Protein 3TJR (pdb70)

Solvent-accessible surface area: 19297 Å² total; per-residue (Å²): 66,83,18,95,16,5,104,44,70,0,0,0,0,2,13,0,10,38,21,24,1,50,7,0,0,13,16,0,4,128,72,28,5,73,0,0,0,1,20,62,36,106,106,29,7,132,139,7,9,103,36,2,128,73,102,68,43,69,1,42,38,16,50,2,23,10,70,72,37,107,30,0,63,128,0,2,71,53,0,21,162,54,13,70,11,0,32,0,0,0,8,16,28,28,2,25,20,71,18,67,4,29,128,25,85,58,67,14,1,108,55,0,0,39,14,3,0,20,3,7,0,7,2,3,29,8,0,2,67,76,1,57,144,55,60,88,2,2,0,1,0,0,15,2,9,18,4,0,1,6,5,36,66,22,53,1,3,23,5,0,0,7,2,0,0,0,2,0,0,1,4,0,19,113,36,5,115,117,73,10,2,2,4,0,0,0,2,10,67,138,19,99,57,38,63,112,73,35,4,78,155,62,98,143,5,53,16,73,26,0,1,105,2,0,0,49,0,1,64,54,43,25,39,4,0,1,0,24,51,75,2,57,113,45,2,102,32,1,38,90,55,0,30,123,4,16,79,72,3,62,94,82,52,37,121,84,71,84,16,94,15,4,104,45,70,1,0,0,0,1,18,0,15,72,55,57,0,50,12,2,0,15,10,0,4,112,67,29,5,77,1,0,0,0,24,90,60,42,85,40,5,110,131,13,6,85,37,2,113,71,101,68,49,78,0,66,36,15,65,2,20,9,74,73,41,108,43,0,67,94,0,2,77,51,0,24,162,54,18,73,14,0,34,0,1,0,3,15,20,46,132,25,55,42,7,26,4,47,96,40,89,71,110,54,1,137,117,6,0,19,19,4,0,23,2,10,0,6,2,3,32,9,1,1,62,88,1,53,141,48,59,92,3,3,1,3,0,0,10,1,1,7,2,0,1,6,7,22,29,2,2,1,5,11,5,0,0,6,2,0,0,0,2,0,0,2,3,0,16,113,31,6,111,114,74,7,2,2,5,0,0,0,3,25,24,6,64,74,103,154,130,85,94,78,58,128,93,122,146,122,50,50,84,10,49,76,34,134,95,17,61,52,63,41,16,2,100,3,0,0,45,0,1,61,53,45,23,33,3,0,1,0,14,61,74,3,75,102,44,1,90,28,1,9,96,89,0,26,38,5,14,77,87,2,60,94,82,51,31,118,84

Structure (mmCIF, N/CA/C/O backbone):
data_3TJR
#
_entry.id   3TJR
#
_cell.length_a   74.110
_cell.length_b   130.370
_cell.length_c   55.420
_cell.angle_alpha   90.000
_cell.angle_beta   90.000
_cell.angle_gamma   90.000
#
_symmetry.space_group_name_H-M   'P 21 21 2'
#
loop_
_entity.id
_entity.type
_entity.pdbx_description
1 polymer 'short chain dehydrogenase'
2 non-polymer 'UNKNOWN LIGAND'
3 water water
#
loop_
_atom_site.group_PDB
_atom_site.id
_atom_site.type_symbol
_atom_site.label_atom_id
_atom_site.label_alt_id
_atom_site.label_comp_id
_atom_site.label_asym_id
_atom_site.label_entity_id
_atom_site.label_seq_id
_atom_site.pdbx_PDB_ins_code
_atom_site.Cartn_x
_atom_site.Cartn_y
_atom_site.Cartn_z
_atom_site.occupancy
_atom_site.B_iso_or_equiv
_atom_site.auth_seq_id
_atom_site.auth_comp_id
_atom_site.auth_asym_id
_atom_site.auth_atom_id
_atom_site.pdbx_PDB_model_num
ATOM 1 N N . GLY A 1 24 ? 20.984 51.402 14.268 1.00 35.40 3 GLY A N 1
ATOM 2 C CA . GLY A 1 24 ? 20.235 51.663 15.532 1.00 31.12 3 GLY A CA 1
ATOM 3 C C . GLY A 1 24 ? 19.003 50.796 15.740 1.00 28.66 3 GLY A C 1
ATOM 4 O O . GLY A 1 24 ? 18.146 50.676 14.855 1.00 31.23 3 GLY A O 1
ATOM 5 N N . PHE A 1 25 ? 18.903 50.208 16.932 1.00 41.24 4 PHE A N 1
ATOM 6 C CA . PHE A 1 25 ? 17.707 49.454 17.342 1.00 38.00 4 PHE A CA 1
ATOM 7 C C . PHE A 1 25 ? 16.478 50.361 17.386 1.00 36.98 4 PHE A C 1
ATOM 8 O O . PHE A 1 25 ? 16.592 51.561 17.668 1.00 38.00 4 PHE A O 1
ATOM 16 N N . LEU A 1 26 ? 15.308 49.792 17.100 1.00 34.35 5 LEU A N 1
ATOM 17 C CA . LEU A 1 26 ? 14.095 50.595 16.986 1.00 31.77 5 LEU A CA 1
ATOM 18 C C . LEU A 1 26 ? 13.773 51.348 18.279 1.00 31.98 5 LEU A C 1
ATOM 19 O O . LEU A 1 26 ? 13.676 50.757 19.357 1.00 32.94 5 LEU A O 1
ATOM 24 N N . SER A 1 27 ? 13.607 52.661 18.148 1.00 30.97 6 SER A N 1
ATOM 25 C CA . SER A 1 27 ? 13.439 53.558 19.279 1.00 31.78 6 SER A CA 1
ATOM 26 C C . SER A 1 27 ? 11.971 53.901 19.582 1.00 30.54 6 SER A C 1
ATOM 27 O O . SER A 1 27 ? 11.651 54.433 20.652 1.00 33.62 6 SER A O 1
ATOM 30 N N . GLY A 1 28 ? 11.088 53.591 18.635 1.00 25.55 7 GLY A N 1
ATOM 31 C CA . GLY A 1 28 ? 9.670 53.987 18.709 1.00 22.83 7 GLY A CA 1
ATOM 32 C C . GLY A 1 28 ? 9.103 53.734 17.335 1.00 18.99 7 GLY A C 1
ATOM 33 O O . GLY A 1 28 ? 9.859 53.568 16.391 1.00 18.97 7 GLY A O 1
ATOM 34 N N . PHE A 1 29 ? 7.783 53.651 17.209 1.00 16.90 8 PHE A N 1
ATOM 35 C CA . PHE A 1 29 ? 7.208 53.366 15.882 1.00 14.44 8 PHE A CA 1
ATOM 36 C C . PHE A 1 29 ? 6.801 54.599 15.098 1.00 14.22 8 PHE A C 1
ATOM 37 O O . PHE A 1 29 ? 6.465 54.484 13.914 1.00 13.34 8 PHE A O 1
ATOM 45 N N . ASP A 1 30 ? 6.818 55.763 15.743 1.00 15.70 9 ASP A N 1
ATOM 46 C CA . ASP A 1 30 ? 6.244 56.943 15.123 1.00 16.56 9 ASP A CA 1
ATOM 47 C C . ASP A 1 30 ? 7.063 57.339 13.910 1.00 16.33 9 ASP A C 1
ATOM 48 O O . ASP A 1 30 ? 8.247 57.632 14.039 1.00 17.59 9 ASP A O 1
ATOM 53 N N . GLY A 1 31 ? 6.412 57.360 12.747 1.00 15.08 10 GLY A N 1
ATOM 54 C CA . GLY A 1 31 ? 7.065 57.707 11.486 1.00 16.08 10 GLY A CA 1
ATOM 55 C C . GLY A 1 31 ? 7.906 56.617 10.857 1.00 16.00 10 GLY A C 1
ATOM 56 O O . GLY A 1 31 ? 8.504 56.842 9.800 1.00 17.87 10 GLY A O 1
ATOM 57 N N . ARG A 1 32 ? 7.985 55.459 11.509 1.00 14.42 11 ARG A N 1
ATOM 58 C CA . ARG A 1 32 ? 8.735 54.318 10.977 1.00 14.56 11 ARG A CA 1
ATOM 59 C C . ARG A 1 32 ? 7.936 53.549 9.929 1.00 13.64 11 ARG A C 1
ATOM 60 O O . ARG A 1 32 ? 6.723 53.706 9.854 1.00 13.23 11 ARG A O 1
ATOM 68 N N . ALA A 1 33 ? 8.636 52.739 9.143 1.00 10.48 12 ALA A N 1
ATOM 69 C CA . ALA A 1 33 ? 8.032 51.958 8.052 1.00 9.56 12 ALA A CA 1
ATOM 70 C C . ALA A 1 33 ? 8.037 50.474 8.456 1.00 8.93 12 ALA A C 1
ATOM 71 O O . ALA A 1 33 ? 9.081 49.941 8.783 1.00 8.95 12 ALA A O 1
ATOM 73 N N . ALA A 1 34 ? 6.876 49.824 8.391 1.00 8.15 13 ALA A N 1
ATOM 74 C CA . ALA A 1 34 ? 6.774 48.394 8.756 1.00 7.71 13 ALA A CA 1
ATOM 75 C C . ALA A 1 34 ? 6.117 47.598 7.640 1.00 7.37 13 ALA A C 1
ATOM 76 O O . ALA A 1 34 ? 5.181 48.082 6.989 1.00 7.41 13 ALA A O 1
ATOM 78 N N . VAL A 1 35 ? 6.584 46.372 7.456 1.00 7.05 14 VAL A N 1
ATOM 79 C CA . VAL A 1 35 ? 5.997 45.416 6.509 1.00 6.81 14 VAL A CA 1
ATOM 80 C C . VAL A 1 35 ? 5.569 44.202 7.299 1.00 6.61 14 VAL A C 1
ATOM 81 O O . VAL A 1 35 ? 6.345 43.704 8.124 1.00 6.62 14 VAL A O 1
ATOM 85 N N . VAL A 1 36 ? 4.338 43.735 7.073 1.00 6.39 15 VAL A N 1
ATOM 86 C CA . VAL A 1 36 ? 3.800 42.559 7.784 1.00 6.34 15 VAL A CA 1
ATOM 87 C C . VAL A 1 36 ? 3.296 41.541 6.751 1.00 6.28 15 VAL A C 1
ATOM 88 O O . VAL A 1 36 ? 2.408 41.854 5.966 1.00 6.26 15 VAL A O 1
ATOM 92 N N . THR A 1 37 ? 3.837 40.328 6.766 1.00 6.24 16 THR A N 1
ATOM 93 C CA . THR A 1 37 ? 3.297 39.249 5.895 1.00 6.36 16 THR A CA 1
ATOM 94 C C . THR A 1 37 ? 2.186 38.524 6.634 1.00 6.49 16 THR A C 1
ATOM 95 O O . THR A 1 37 ? 2.138 38.512 7.875 1.00 6.48 16 THR A O 1
ATOM 99 N N . GLY A 1 38 ? 1.260 37.951 5.872 1.00 6.61 17 GLY A N 1
ATOM 100 C CA . GLY A 1 38 ? 0.036 37.420 6.505 1.00 6.94 17 GLY A CA 1
ATOM 101 C C . GLY A 1 38 ? -0.755 38.485 7.216 1.00 6.95 17 GLY A C 1
ATOM 102 O O . GLY A 1 38 ? -1.355 38.223 8.276 1.00 7.08 17 GLY A O 1
ATOM 103 N N . GLY A 1 39 ? -0.702 39.697 6.664 1.00 6.88 18 GLY A N 1
ATOM 104 C CA . GLY A 1 39 ? -1.305 40.854 7.344 1.00 7.03 18 GLY A CA 1
ATOM 105 C C . GLY A 1 39 ? -2.808 41.017 7.187 1.00 7.26 18 GLY A C 1
ATOM 106 O O . GLY A 1 39 ? -3.367 41.972 7.749 1.00 7.40 18 GLY A O 1
ATOM 107 N N . ALA A 1 40 ? -3.466 40.166 6.405 1.00 7.41 19 ALA A N 1
ATOM 108 C CA . ALA A 1 40 ? -4.907 40.367 6.151 1.00 7.63 19 ALA A CA 1
ATOM 109 C C . ALA A 1 40 ? -5.812 39.883 7.275 1.00 8.04 19 ALA A C 1
ATOM 110 O O . ALA A 1 40 ? -7.027 40.122 7.250 1.00 8.56 19 ALA A O 1
ATOM 112 N N . SER A 1 41 ? -5.259 39.158 8.246 1.00 8.15 20 SER A N 1
ATOM 113 C CA . SER A 1 41 ? -6.101 38.479 9.248 1.00 8.58 20 SER A CA 1
ATOM 114 C C . SER A 1 41 ? -5.323 38.298 10.522 1.00 8.28 20 SER A C 1
ATOM 115 O O . SER A 1 41 ? -4.086 38.391 10.506 1.00 8.09 20 SER A O 1
ATOM 118 N N . GLY A 1 42 ? -6.025 37.989 11.619 1.00 8.24 21 GLY A N 1
ATOM 119 C CA . GLY A 1 42 ? -5.383 37.409 12.811 1.00 8.16 21 GLY A CA 1
ATOM 120 C C . GLY A 1 42 ? -4.296 38.242 13.452 1.00 7.86 21 GLY A C 1
ATOM 121 O O . GLY A 1 42 ? -4.390 39.461 13.560 1.00 7.77 21 GLY A O 1
ATOM 122 N N . ILE A 1 43 ? -3.231 37.565 13.868 1.00 7.65 22 ILE A N 1
ATOM 123 C CA . ILE A 1 43 ? -2.150 38.249 14.574 1.00 7.48 22 ILE A CA 1
ATOM 124 C C . ILE A 1 43 ? -1.449 39.264 13.671 1.00 7.13 22 ILE A C 1
ATOM 125 O O . ILE A 1 43 ? -1.064 40.337 14.112 1.00 6.95 22 ILE A O 1
ATOM 130 N N . GLY A 1 44 ? -1.323 38.943 12.386 1.00 6.93 23 GLY A N 1
ATOM 131 C CA . GLY A 1 44 ? -0.674 39.857 11.460 1.00 6.73 23 GLY A CA 1
ATOM 132 C C . GLY A 1 44 ? -1.446 41.154 11.310 1.00 6.78 23 GLY A C 1
ATOM 133 O O . GLY A 1 44 ? -0.870 42.232 11.411 1.00 6.72 23 GLY A O 1
ATOM 134 N N . LEU A 1 45 ? -2.758 41.043 11.105 1.00 6.98 24 LEU A N 1
ATOM 135 C CA . LEU A 1 45 ? -3.554 42.258 10.991 1.00 7.18 24 LEU A CA 1
ATOM 136 C C . LEU A 1 45 ? -3.553 43.026 12.318 1.00 7.27 24 LEU A C 1
ATOM 137 O O . LEU A 1 45 ? -3.379 44.254 12.315 1.00 7.22 24 LEU A O 1
ATOM 142 N N . ALA A 1 46 ? -3.704 42.315 13.443 1.00 7.47 25 ALA A N 1
ATOM 143 C CA . ALA A 1 46 ? -3.718 43.003 14.724 1.00 7.71 25 ALA A CA 1
ATOM 144 C C . ALA A 1 46 ? -2.407 43.751 14.962 1.00 7.50 25 ALA A C 1
ATOM 145 O O . ALA A 1 46 ? -2.414 44.858 15.491 1.00 7.54 25 ALA A O 1
ATOM 147 N N . THR A 1 47 ? -1.287 43.120 14.602 1.00 7.25 26 THR A N 1
ATOM 148 C CA . THR A 1 47 ? 0.015 43.724 14.869 1.00 7.18 26 THR A CA 1
ATOM 149 C C . THR A 1 47 ? 0.280 44.911 13.949 1.00 7.10 26 THR A C 1
ATOM 150 O O . THR A 1 47 ? 0.802 45.944 14.398 1.00 7.09 26 THR A O 1
ATOM 154 N N . ALA A 1 48 ? -0.104 44.769 12.676 1.00 7.07 27 ALA A N 1
ATOM 155 C CA . ALA A 1 48 ? -0.036 45.898 11.751 1.00 7.20 27 ALA A CA 1
ATOM 156 C C . ALA A 1 48 ? -0.831 47.075 12.289 1.00 7.48 27 ALA A C 1
ATOM 157 O O . ALA A 1 48 ? -0.357 48.229 12.260 1.00 7.49 27 ALA A O 1
ATOM 159 N N . THR A 1 49 ? -2.035 46.789 12.777 1.00 7.78 28 THR A N 1
ATOM 160 C CA . THR A 1 49 ? -2.895 47.827 13.344 1.00 8.31 28 THR A CA 1
ATOM 161 C C . THR A 1 49 ? -2.256 48.506 14.566 1.00 8.59 28 THR A C 1
ATOM 162 O O . THR A 1 49 ? -2.270 49.720 14.663 1.00 8.66 28 THR A O 1
ATOM 166 N N . GLU A 1 50 ? -1.643 47.713 15.437 1.00 8.85 29 GLU A N 1
ATOM 167 C CA . GLU A 1 50 ? -0.939 48.253 16.584 1.00 9.41 29 GLU A CA 1
ATOM 168 C C . GLU A 1 50 ? 0.254 49.122 16.204 1.00 9.29 29 GLU A C 1
ATOM 169 O O . GLU A 1 50 ? 0.445 50.195 16.795 1.00 9.34 29 GLU A O 1
ATOM 175 N N . PHE A 1 51 ? 1.041 48.685 15.222 1.00 8.88 30 PHE A N 1
ATOM 176 C CA . PHE A 1 51 ? 2.143 49.495 14.727 1.00 8.97 30 PHE A CA 1
ATOM 177 C C . PHE A 1 51 ? 1.615 50.841 14.217 1.00 9.38 30 PHE A C 1
ATOM 178 O O . PHE A 1 51 ? 2.190 51.895 14.517 1.00 9.58 30 PHE A O 1
ATOM 186 N N . ALA A 1 52 ? 0.526 50.780 13.450 1.00 9.62 31 ALA A N 1
ATOM 187 C CA . ALA A 1 52 ? -0.062 51.993 12.879 1.00 10.41 31 ALA A CA 1
ATOM 188 C C . ALA A 1 52 ? -0.614 52.921 13.963 1.00 11.20 31 ALA A C 1
ATOM 189 O O . ALA A 1 52 ? -0.474 54.158 13.863 1.00 11.96 31 ALA A O 1
ATOM 191 N N . ARG A 1 53 ? -1.233 52.348 15.004 1.00 11.94 32 ARG A N 1
ATOM 192 C CA . ARG A 1 53 ? -1.744 53.185 16.119 1.00 12.90 32 ARG A CA 1
ATOM 193 C C . ARG A 1 53 ? -0.626 53.962 16.777 1.00 12.77 32 ARG A C 1
ATOM 194 O O . ARG A 1 53 ? -0.842 55.064 17.292 1.00 13.73 32 ARG A O 1
ATOM 202 N N . ARG A 1 54 ? 0.566 53.375 16.754 1.00 12.03 33 ARG A N 1
ATOM 203 C CA . ARG A 1 54 ? 1.763 53.948 17.342 1.00 11.89 33 ARG A CA 1
ATOM 204 C C . ARG A 1 54 ? 2.519 54.858 16.370 1.00 11.58 33 ARG A C 1
ATOM 205 O O . ARG A 1 54 ? 3.617 55.354 16.704 1.00 12.31 33 ARG A O 1
ATOM 213 N N . GLY A 1 55 ? 1.942 55.047 15.172 1.00 11.15 34 GLY A N 1
ATOM 214 C CA . GLY A 1 55 ? 2.439 55.996 14.171 1.00 10.98 34 GLY A CA 1
ATOM 215 C C . GLY A 1 55 ? 3.244 55.451 13.001 1.00 10.68 34 GLY A C 1
ATOM 216 O O . GLY A 1 55 ? 3.769 56.236 12.186 1.00 11.08 34 GLY A O 1
ATOM 217 N N . ALA A 1 56 ? 3.324 54.133 12.868 1.00 9.95 35 ALA A N 1
ATOM 218 C CA . ALA A 1 56 ? 4.065 53.571 11.729 1.00 9.77 35 ALA A CA 1
ATOM 219 C C . ALA A 1 56 ? 3.230 53.644 10.459 1.00 9.60 35 ALA A C 1
ATOM 220 O O . ALA A 1 56 ? 1.988 53.704 10.492 1.00 9.51 35 ALA A O 1
ATOM 222 N N . ARG A 1 57 ? 3.952 53.676 9.342 1.00 9.61 36 ARG A N 1
ATOM 223 C CA . ARG A 1 57 ? 3.400 53.550 8.006 1.00 9.52 36 ARG A CA 1
ATOM 224 C C . ARG A 1 57 ? 3.562 52.103 7.585 1.00 8.99 36 ARG A C 1
ATOM 225 O O . ARG A 1 57 ? 4.584 51.488 7.864 1.00 8.84 36 ARG A O 1
ATOM 233 N N . LEU A 1 58 ? 2.548 51.553 6.924 1.00 8.55 37 LEU A N 1
ATOM 234 C CA . LEU A 1 58 ? 2.453 50.086 6.782 1.00 8.23 37 LEU A CA 1
ATOM 235 C C . LEU A 1 58 ? 2.363 49.605 5.363 1.00 8.01 37 LEU A C 1
ATOM 236 O O . LEU A 1 58 ? 1.666 50.190 4.529 1.00 8.24 37 LEU A O 1
ATOM 241 N N . VAL A 1 59 ? 3.061 48.506 5.112 1.00 7.75 38 VAL A N 1
ATOM 242 C CA . VAL A 1 59 ? 2.737 47.646 3.963 1.00 7.65 38 VAL A CA 1
ATOM 243 C C . VAL A 1 59 ? 2.257 46.323 4.520 1.00 7.54 38 VAL A C 1
ATOM 244 O O . VAL A 1 59 ? 2.984 45.678 5.260 1.00 7.47 38 VAL A O 1
ATOM 248 N N . LEU A 1 60 ? 1.009 45.967 4.190 1.00 7.50 39 LEU A N 1
ATOM 249 C CA A LEU A 1 60 ? 0.452 44.654 4.548 0.60 7.61 39 LEU A CA 1
ATOM 250 C CA B LEU A 1 60 ? 0.408 44.678 4.536 0.40 7.53 39 LEU A CA 1
ATOM 251 C C . LEU A 1 60 ? 0.574 43.759 3.348 1.00 7.56 39 LEU A C 1
ATOM 252 O O . LEU A 1 60 ? 0.338 44.181 2.224 1.00 7.66 39 LEU A O 1
ATOM 261 N N . SER A 1 61 ? 0.912 42.511 3.589 1.00 7.64 40 SER A N 1
ATOM 262 C CA . SER A 1 61 ? 1.019 41.569 2.490 1.00 7.81 40 SER A CA 1
ATOM 263 C C . SER A 1 61 ? 0.257 40.292 2.829 1.00 7.84 40 SER A C 1
ATOM 264 O O . SER A 1 61 ? 0.220 39.886 4.007 1.00 7.63 40 SER A O 1
ATOM 267 N N . ASP A 1 62 ? -0.323 39.654 1.813 1.00 7.72 41 ASP A N 1
ATOM 268 C CA . ASP A 1 62 ? -1.056 38.391 2.024 1.00 7.86 41 ASP A CA 1
ATOM 269 C C . ASP A 1 62 ? -1.279 37.740 0.668 1.00 8.04 41 ASP A C 1
ATOM 270 O O . ASP A 1 62 ? -1.010 38.351 -0.384 1.00 8.03 41 ASP A O 1
ATOM 275 N N . VAL A 1 63 ? -1.760 36.499 0.693 1.00 8.30 42 VAL A N 1
ATOM 276 C CA . VAL A 1 63 ? -2.248 35.831 -0.526 1.00 8.76 42 VAL A CA 1
ATOM 277 C C . VAL A 1 63 ? -3.736 35.956 -0.761 1.00 8.79 42 VAL A C 1
ATOM 278 O O . VAL A 1 63 ? -4.200 35.793 -1.869 1.00 9.10 42 VAL A O 1
ATOM 282 N N . ASP A 1 64 ? -4.507 36.184 0.292 1.00 8.37 43 ASP A N 1
ATOM 283 C CA . ASP A 1 64 ? -5.962 36.310 0.157 1.00 8.43 43 ASP A CA 1
ATOM 284 C C . ASP A 1 64 ? -6.217 37.746 -0.275 1.00 7.97 43 ASP A C 1
ATOM 285 O O . ASP A 1 64 ? -6.168 38.668 0.536 1.00 7.65 43 ASP A O 1
ATOM 290 N N . GLN A 1 65 ? -6.425 37.939 -1.573 1.00 7.71 44 GLN A N 1
ATOM 291 C CA . GLN A 1 65 ? -6.391 39.297 -2.131 1.00 7.45 44 GLN A CA 1
ATOM 292 C C . GLN A 1 65 ? -7.598 40.143 -1.711 1.00 7.39 44 GLN A C 1
ATOM 293 O O . GLN A 1 65 ? -7.429 41.290 -1.329 1.00 7.25 44 GLN A O 1
ATOM 299 N N . PRO A 1 66 ? -8.813 39.572 -1.738 1.00 7.48 45 PRO A N 1
ATOM 300 C CA . PRO A 1 66 ? -9.907 40.406 -1.242 1.00 7.49 45 PRO A CA 1
ATOM 301 C C . PRO A 1 66 ? -9.751 40.743 0.250 1.00 7.38 45 PRO A C 1
ATOM 302 O O . PRO A 1 66 ? -10.034 41.867 0.636 1.00 7.28 45 PRO A O 1
ATOM 306 N N . ALA A 1 67 ? -9.300 39.798 1.067 1.00 7.41 46 ALA A N 1
ATOM 307 C CA . ALA A 1 67 ? -9.072 40.077 2.487 1.00 7.50 46 ALA A CA 1
ATOM 308 C C . ALA A 1 67 ? -8.028 41.143 2.681 1.00 7.20 46 ALA A C 1
ATOM 309 O O . ALA A 1 67 ? -8.145 41.972 3.597 1.00 7.30 46 ALA A O 1
ATOM 311 N N . LEU A 1 68 ? -6.979 41.108 1.860 1.00 7.03 47 LEU A N 1
ATOM 312 C CA . LEU A 1 68 ? -5.925 42.124 1.971 1.00 6.85 47 LEU A CA 1
ATOM 313 C C . LEU A 1 68 ? -6.488 43.503 1.682 1.00 6.97 47 LEU A C 1
ATOM 314 O O . LEU A 1 68 ? -6.208 44.457 2.403 1.00 6.77 47 LEU A O 1
ATOM 319 N N . GLU A 1 69 ? -7.282 43.615 0.615 1.00 7.17 48 GLU A N 1
ATOM 320 C CA . GLU A 1 69 ? -7.838 44.903 0.266 1.00 7.46 48 GLU A CA 1
ATOM 321 C C . GLU A 1 69 ? -8.744 45.407 1.370 1.00 7.68 48 GLU A C 1
ATOM 322 O O . GLU A 1 69 ? -8.686 46.586 1.719 1.00 7.61 48 GLU A O 1
ATOM 328 N N . GLN A 1 70 ? -9.563 44.511 1.948 1.00 8.07 49 GLN A N 1
ATOM 329 C CA . GLN A 1 70 ? -10.448 44.894 3.053 1.00 8.59 49 GLN A CA 1
ATOM 330 C C . GLN A 1 70 ? -9.640 45.357 4.261 1.00 8.37 49 GLN A C 1
ATOM 331 O O . GLN A 1 70 ? -9.986 46.350 4.892 1.00 8.50 49 GLN A O 1
ATOM 337 N N . ALA A 1 71 ? -8.534 44.672 4.536 1.00 7.95 50 ALA A N 1
ATOM 338 C CA . ALA A 1 71 ? -7.748 44.985 5.731 1.00 7.83 50 ALA A CA 1
ATOM 339 C C . ALA A 1 71 ? -7.101 46.368 5.577 1.00 7.80 50 ALA A C 1
ATOM 340 O O . ALA A 1 71 ? -7.088 47.150 6.515 1.00 7.87 50 ALA A O 1
ATOM 342 N N . VAL A 1 72 ? -6.606 46.661 4.374 1.00 7.76 51 VAL A N 1
ATOM 343 C CA . VAL A 1 72 ? -5.989 47.958 4.089 1.00 7.91 51 VAL A CA 1
ATOM 344 C C . VAL A 1 72 ? -7.061 49.044 4.208 1.00 8.36 51 VAL A C 1
ATOM 345 O O . VAL A 1 72 ? -6.814 50.107 4.785 1.00 8.43 51 VAL A O 1
ATOM 349 N N . ASN A 1 73 ? -8.264 48.767 3.685 1.00 8.77 52 ASN A N 1
ATOM 350 C CA . ASN A 1 73 ? -9.352 49.725 3.785 1.00 9.56 52 ASN A CA 1
ATOM 351 C C . ASN A 1 73 ? -9.654 50.066 5.245 1.00 9.47 52 ASN A C 1
ATOM 352 O O . ASN A 1 73 ? -9.886 51.230 5.590 1.00 9.64 52 ASN A O 1
ATOM 357 N N . GLY A 1 74 ? -9.621 49.041 6.093 1.00 9.40 53 GLY A N 1
ATOM 358 C CA . GLY A 1 74 ? -9.893 49.204 7.527 1.00 9.76 53 GLY A CA 1
ATOM 359 C C . GLY A 1 74 ? -8.864 50.100 8.179 1.00 9.74 53 GLY A C 1
ATOM 360 O O . GLY A 1 74 ? -9.205 50.965 8.984 1.00 10.33 53 GLY A O 1
ATOM 361 N N . LEU A 1 75 ? -7.599 49.903 7.831 1.00 9.62 54 LEU A N 1
ATOM 362 C CA . LEU A 1 75 ? -6.571 50.769 8.374 1.00 9.67 54 LEU A CA 1
ATOM 363 C C . LEU A 1 75 ? -6.685 52.199 7.862 1.00 9.97 54 LEU A C 1
ATOM 364 O O . LEU A 1 75 ? -6.563 53.140 8.644 1.00 10.14 54 LEU A O 1
ATOM 369 N N . ARG A 1 76 ? -6.941 52.368 6.568 1.00 10.01 55 ARG A N 1
ATOM 370 C CA A ARG A 1 76 ? -7.060 53.706 5.983 0.50 10.40 55 ARG A CA 1
ATOM 371 C CA B ARG A 1 76 ? -7.006 53.716 6.007 0.50 10.51 55 ARG A CA 1
ATOM 372 C C . ARG A 1 76 ? -8.233 54.478 6.543 1.00 11.08 55 ARG A C 1
ATOM 373 O O . ARG A 1 76 ? -8.182 55.721 6.679 1.00 11.24 55 ARG A O 1
ATOM 388 N N . GLY A 1 77 ? -9.302 53.750 6.864 1.00 11.50 56 GLY A N 1
ATOM 389 C CA . GLY A 1 77 ? -10.512 54.348 7.432 1.00 12.84 56 GLY A CA 1
ATOM 390 C C . GLY A 1 77 ? -10.245 54.936 8.797 1.00 13.98 56 GLY A C 1
ATOM 391 O O . GLY A 1 77 ? -10.919 55.905 9.185 1.00 14.86 56 GLY A O 1
ATOM 392 N N . GLN A 1 78 ? -9.255 54.369 9.499 1.00 14.35 57 GLN A N 1
ATOM 393 C CA . GLN A 1 78 ? -8.796 54.830 10.830 1.00 15.77 57 GLN A CA 1
ATOM 394 C C . GLN A 1 78 ? -7.749 55.956 10.676 1.00 15.43 57 GLN A C 1
ATOM 395 O O . GLN A 1 78 ? -7.173 56.406 11.682 1.00 17.26 57 GLN A O 1
ATOM 401 N N . GLY A 1 79 ? -7.488 56.387 9.440 1.00 15.26 58 GLY A N 1
ATOM 402 C CA . GLY A 1 79 ? -6.519 57.454 9.120 1.00 14.76 58 GLY A CA 1
ATOM 403 C C . GLY A 1 79 ? -5.071 57.016 9.077 1.00 14.32 58 GLY A C 1
ATOM 404 O O . GLY A 1 79 ? -4.153 57.837 9.078 1.00 15.46 58 GLY A O 1
ATOM 405 N N . PHE A 1 80 ? -4.846 55.706 9.060 1.00 13.49 59 PHE A N 1
ATOM 406 C CA . PHE A 1 80 ? -3.491 55.176 8.981 1.00 13.00 59 PHE A CA 1
ATOM 407 C C . PHE A 1 80 ? -2.957 55.079 7.565 1.00 13.30 59 PHE A C 1
ATOM 408 O O . PHE A 1 80 ? -3.709 54.854 6.618 1.00 14.05 59 PHE A O 1
ATOM 416 N N . ASP A 1 81 ? -1.648 55.230 7.414 1.00 13.03 60 ASP A N 1
ATOM 417 C CA . ASP A 1 81 ? -1.043 55.151 6.104 1.00 13.30 60 ASP A CA 1
ATOM 418 C C . ASP A 1 81 ? -0.695 53.704 5.831 1.00 12.42 60 ASP A C 1
ATOM 419 O O . ASP A 1 81 ? 0.316 53.211 6.313 1.00 12.61 60 ASP A O 1
ATOM 424 N N . ALA A 1 82 ? -1.527 53.028 5.054 1.00 10.91 61 ALA A N 1
ATOM 425 C CA . ALA A 1 82 ? -1.333 51.599 4.782 1.00 10.28 61 ALA A CA 1
ATOM 426 C C . ALA A 1 82 ? -1.474 51.305 3.281 1.00 10.01 61 ALA A C 1
ATOM 427 O O . ALA A 1 82 ? -2.256 51.965 2.583 1.00 9.82 61 ALA A O 1
ATOM 429 N N . HIS A 1 83 ? -0.737 50.291 2.818 1.00 9.66 62 HIS A N 1
ATOM 430 C CA . HIS A 1 83 ? -0.769 49.809 1.434 1.00 9.65 62 HIS A CA 1
ATOM 431 C C . HIS A 1 83 ? -0.782 48.329 1.441 1.00 9.02 62 HIS A C 1
ATOM 432 O O . HIS A 1 83 ? -0.236 47.719 2.364 1.00 9.02 62 HIS A O 1
ATOM 439 N N . GLY A 1 84 ? -1.399 47.737 0.425 1.00 8.43 63 GLY A N 1
ATOM 440 C CA . GLY A 1 84 ? -1.403 46.272 0.306 1.00 8.02 63 GLY A CA 1
ATOM 441 C C . GLY A 1 84 ? -0.534 45.824 -0.853 1.00 7.80 63 GLY A C 1
ATOM 442 O O . GLY A 1 84 ? -0.590 46.403 -1.939 1.00 7.93 63 GLY A O 1
ATOM 443 N N . VAL A 1 85 ? 0.281 44.791 -0.627 1.00 7.48 64 VAL A N 1
ATOM 444 C CA . VAL A 1 85 ? 1.063 44.173 -1.710 1.00 7.53 64 VAL A CA 1
ATOM 445 C C . VAL A 1 85 ? 0.850 42.668 -1.640 1.00 7.48 64 VAL A C 1
ATOM 446 O O . VAL A 1 85 ? 1.099 42.070 -0.592 1.00 7.37 64 VAL A O 1
ATOM 450 N N . VAL A 1 86 ? 0.342 42.069 -2.722 1.00 7.60 65 VAL A N 1
ATOM 451 C CA . VAL A 1 86 ? 0.107 40.620 -2.732 1.00 7.84 65 VAL A CA 1
ATOM 452 C C . VAL A 1 86 ? 1.442 39.872 -2.745 1.00 8.05 65 VAL A C 1
ATOM 453 O O . VAL A 1 86 ? 2.349 40.238 -3.493 1.00 8.71 65 VAL A O 1
ATOM 457 N N . CYS A 1 87 ? 1.578 38.826 -1.922 1.00 8.02 66 CYS A N 1
ATOM 458 C CA . CYS A 1 87 ? 2.793 38.009 -1.941 1.00 8.12 66 CYS A CA 1
ATOM 459 C C . CYS A 1 87 ? 2.501 36.639 -1.370 1.00 8.16 66 CYS A C 1
ATOM 460 O O . CYS A 1 87 ? 2.090 36.541 -0.183 1.00 8.27 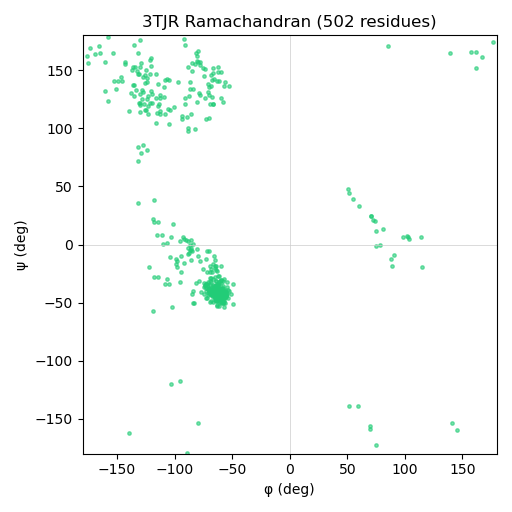66 CYS A O 1
ATOM 463 N N . ASP A 1 88 ? 2.782 35.612 -2.157 1.00 8.10 67 ASP A N 1
ATOM 464 C CA . ASP A 1 88 ? 2.773 34.242 -1.668 1.00 8.17 67 ASP A CA 1
ATOM 465 C C . ASP A 1 88 ? 4.173 33.964 -1.153 1.00 7.89 67 ASP A C 1
ATOM 466 O O . ASP A 1 88 ? 5.115 33.853 -1.944 1.00 7.87 67 ASP A O 1
ATOM 471 N N . VAL A 1 89 ? 4.297 33.851 0.171 1.00 7.48 68 VAL A N 1
ATOM 472 C CA . VAL A 1 89 ? 5.630 33.738 0.836 1.00 7.38 68 VAL A CA 1
ATOM 473 C C . VAL A 1 89 ? 6.411 32.457 0.514 1.00 7.63 68 VAL A C 1
ATOM 474 O O . VAL A 1 89 ? 7.609 32.398 0.786 1.00 7.46 68 VAL A O 1
ATOM 478 N N . ARG A 1 90 ? 5.751 31.493 -0.156 1.00 7.83 69 ARG A N 1
ATOM 479 C CA . ARG A 1 90 ? 6.400 30.278 -0.642 1.00 8.35 69 ARG A CA 1
ATOM 480 C C . ARG A 1 90 ? 7.373 30.566 -1.780 1.00 8.55 69 ARG A C 1
ATOM 481 O O . ARG A 1 90 ? 8.207 29.724 -2.087 1.00 8.94 69 ARG A O 1
ATOM 489 N N . HIS A 1 91 ? 7.219 31.724 -2.406 1.00 8.77 70 HIS A N 1
ATOM 490 C CA . HIS A 1 91 ? 7.994 32.040 -3.626 1.00 9.30 70 HIS A CA 1
ATOM 491 C C . HIS A 1 91 ? 8.980 33.146 -3.396 1.00 9.12 70 HIS A C 1
ATOM 492 O O . HIS A 1 91 ? 8.582 34.281 -3.166 1.00 8.82 70 HIS A O 1
ATOM 499 N N . LEU A 1 92 ? 10.278 32.837 -3.444 1.00 9.36 71 LEU A N 1
ATOM 500 C CA . LEU A 1 92 ? 11.277 33.871 -3.181 1.00 9.64 71 LEU A CA 1
ATOM 501 C C . LEU A 1 92 ? 11.100 35.074 -4.113 1.00 9.84 71 LEU A C 1
ATOM 502 O O . LEU A 1 92 ? 11.245 36.206 -3.669 1.00 9.58 71 LEU A O 1
ATOM 507 N N . ASP A 1 93 ? 10.817 34.845 -5.395 1.00 10.72 72 ASP A N 1
ATOM 508 C CA . ASP A 1 93 ? 10.636 35.987 -6.300 1.00 11.26 72 ASP A CA 1
ATOM 509 C C . ASP A 1 93 ? 9.522 36.927 -5.854 1.00 10.79 72 ASP A C 1
ATOM 510 O O . ASP A 1 93 ? 9.636 38.157 -5.990 1.00 10.75 72 ASP A O 1
ATOM 515 N N . GLU A 1 94 ? 8.442 36.365 -5.309 1.00 10.22 73 GLU A N 1
ATOM 516 C CA . GLU A 1 94 ? 7.358 37.198 -4.785 1.00 9.94 73 GLU A CA 1
ATOM 517 C C . GLU A 1 94 ? 7.784 37.994 -3.552 1.00 9.24 73 GLU A C 1
ATOM 518 O O . GLU A 1 94 ? 7.377 39.139 -3.383 1.00 8.96 73 GLU A O 1
ATOM 524 N N . MET A 1 95 ? 8.607 37.391 -2.695 1.00 8.77 74 MET A N 1
ATOM 525 C CA . MET A 1 95 ? 9.068 38.088 -1.502 1.00 8.38 74 MET A CA 1
ATOM 526 C C . MET A 1 95 ? 10.038 39.207 -1.896 1.00 8.42 74 MET A C 1
ATOM 527 O O . MET A 1 95 ? 10.028 40.271 -1.288 1.00 7.89 74 MET A O 1
ATOM 532 N N . VAL A 1 96 ? 10.872 38.942 -2.909 1.00 8.73 75 VAL A N 1
ATOM 533 C CA . VAL A 1 96 ? 11.754 39.984 -3.446 1.00 9.15 75 VAL A CA 1
ATOM 534 C C . VAL A 1 96 ? 10.932 41.151 -4.025 1.00 9.32 75 VAL A C 1
ATOM 535 O O . VAL A 1 96 ? 11.221 42.325 -3.736 1.00 9.27 75 VAL A O 1
ATOM 539 N N . ARG A 1 97 ? 9.914 40.828 -4.820 1.00 9.74 76 ARG A N 1
ATOM 540 C CA . ARG A 1 97 ? 8.973 41.856 -5.314 1.00 10.48 76 ARG A CA 1
ATOM 541 C C . ARG A 1 97 ? 8.348 42.654 -4.155 1.00 9.72 76 ARG A C 1
ATOM 542 O O . ARG A 1 97 ? 8.233 43.900 -4.228 1.00 9.68 76 ARG A O 1
ATOM 550 N N . LEU A 1 98 ? 7.963 41.962 -3.072 1.00 8.90 77 LEU A N 1
ATOM 551 C CA . LEU A 1 98 ? 7.391 42.632 -1.917 1.00 8.40 77 LEU A CA 1
ATOM 552 C C . LEU A 1 98 ? 8.389 43.609 -1.296 1.00 8.42 77 LEU A C 1
ATOM 553 O O . LEU A 1 98 ? 8.046 44.748 -0.980 1.00 8.31 77 LEU A O 1
ATOM 558 N N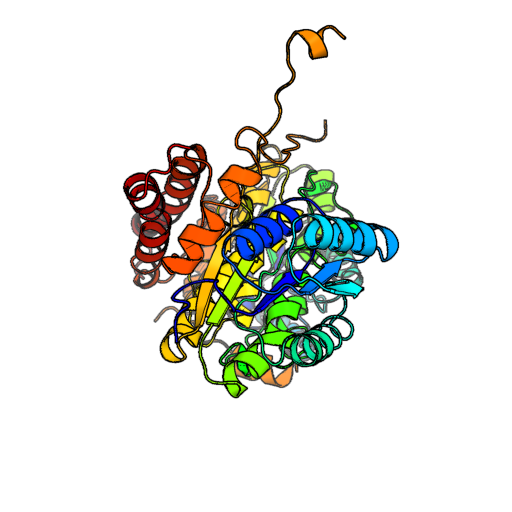 . ALA A 1 99 ? 9.628 43.165 -1.123 1.00 8.47 78 ALA A N 1
ATOM 559 C CA . ALA A 1 99 ? 10.631 44.018 -0.519 1.00 8.75 78 ALA A CA 1
ATOM 560 C C . ALA A 1 99 ? 10.863 45.247 -1.411 1.00 9.19 78 ALA A C 1
ATOM 561 O O . ALA A 1 99 ? 10.909 46.364 -0.928 1.00 9.36 78 ALA A O 1
ATOM 563 N N . ASP A 1 100 ? 10.991 45.041 -2.724 1.00 9.84 79 ASP A N 1
ATOM 564 C CA . ASP A 1 100 ? 11.206 46.162 -3.639 1.00 10.78 79 ASP A CA 1
ATOM 565 C C . ASP A 1 100 ? 10.046 47.148 -3.571 1.00 10.27 79 ASP A C 1
ATOM 566 O O . ASP A 1 100 ? 10.239 48.380 -3.525 1.00 10.19 79 ASP A O 1
ATOM 571 N N . GLU A 1 101 ? 8.828 46.613 -3.543 1.00 9.92 80 GLU A N 1
ATOM 572 C CA . GLU A 1 101 ? 7.670 47.480 -3.587 1.00 9.76 80 GLU A CA 1
ATOM 573 C C . GLU A 1 101 ? 7.484 48.192 -2.240 1.00 9.22 80 GLU A C 1
ATOM 574 O O . GLU A 1 101 ? 7.055 49.350 -2.204 1.00 9.04 80 GLU A O 1
ATOM 580 N N . ALA A 1 102 ? 7.813 47.517 -1.138 1.00 8.82 81 ALA A N 1
ATOM 581 C CA . ALA A 1 102 ? 7.728 48.163 0.167 1.00 8.71 81 ALA A CA 1
ATOM 582 C C . ALA A 1 102 ? 8.745 49.306 0.281 1.00 8.87 81 ALA A C 1
ATOM 583 O O . ALA A 1 102 ? 8.401 50.398 0.737 1.00 8.90 81 ALA A O 1
ATOM 585 N N . PHE A 1 103 ? 9.982 49.089 -0.168 1.00 9.18 82 PHE A N 1
ATOM 586 C CA . PHE A 1 103 ? 10.945 50.176 -0.181 1.00 9.69 82 PHE A CA 1
ATOM 587 C C . PHE A 1 103 ? 10.498 51.325 -1.064 1.00 9.75 82 PHE A C 1
ATOM 588 O O . PHE A 1 103 ? 10.726 52.502 -0.728 1.00 10.25 82 PHE A O 1
ATOM 596 N N . ARG A 1 104 ? 9.861 51.024 -2.193 1.00 9.26 83 ARG A N 1
ATOM 597 C CA . ARG A 1 104 ? 9.361 52.094 -3.050 1.00 9.24 83 ARG A CA 1
ATOM 598 C C . ARG A 1 104 ? 8.198 52.839 -2.409 1.00 9.22 83 ARG A C 1
ATOM 599 O O . ARG A 1 104 ? 8.151 54.072 -2.430 1.00 9.23 83 ARG A O 1
ATOM 607 N N . LEU A 1 105 ? 7.280 52.099 -1.801 1.00 9.03 84 LEU A N 1
ATOM 608 C CA . LEU A 1 105 ? 6.076 52.733 -1.270 1.00 9.41 84 LEU A CA 1
ATOM 609 C C . LEU A 1 105 ? 6.365 53.553 -0.018 1.00 9.71 84 LEU A C 1
ATOM 610 O O . LEU A 1 105 ? 5.740 54.610 0.176 1.00 9.97 84 LEU A O 1
ATOM 615 N N . LEU A 1 106 ? 7.270 53.063 0.828 1.00 10.14 85 LEU A N 1
ATOM 616 C CA . LEU A 1 106 ? 7.528 53.662 2.138 1.00 10.75 85 LEU A CA 1
ATOM 617 C C . LEU A 1 106 ? 8.815 54.469 2.198 1.00 11.31 85 LEU A C 1
ATOM 618 O O . LEU A 1 106 ? 9.078 55.159 3.187 1.00 11.48 85 LEU A O 1
ATOM 623 N N . GLY A 1 107 ? 9.642 54.347 1.166 1.00 11.58 86 GLY A N 1
ATOM 624 C CA . GLY A 1 107 ? 10.941 55.046 1.171 1.00 12.37 86 GLY A CA 1
ATOM 625 C C . GLY A 1 107 ? 12.044 54.236 1.799 1.00 12.77 86 GLY A C 1
ATOM 626 O O . GLY A 1 107 ? 13.225 54.468 1.563 1.00 14.20 86 GLY A O 1
ATOM 627 N N . GLY A 1 108 ? 11.655 53.239 2.575 1.00 12.93 87 GLY A N 1
ATOM 628 C CA . GLY A 1 108 ? 12.604 52.483 3.369 1.00 12.69 87 GLY A CA 1
ATOM 629 C C . GLY A 1 108 ? 11.796 51.506 4.181 1.00 12.09 87 GLY A C 1
ATOM 630 O O . GLY A 1 108 ? 10.557 51.515 4.133 1.00 12.18 87 GLY A O 1
ATOM 631 N N . VAL A 1 109 ? 12.480 50.630 4.896 1.00 11.36 88 VAL A N 1
ATOM 632 C CA . VAL A 1 109 ? 11.762 49.677 5.775 1.00 10.83 88 VAL A CA 1
ATOM 633 C C . VAL A 1 109 ? 12.535 49.619 7.064 1.00 10.43 88 VAL A C 1
ATOM 634 O O . VAL A 1 109 ? 13.761 49.497 7.042 1.00 10.67 88 VAL A O 1
ATOM 638 N N . ASP A 1 110 ? 11.837 49.772 8.188 1.00 10.08 89 ASP A N 1
ATOM 639 C CA . ASP A 1 110 ? 12.481 49.713 9.487 1.00 9.97 89 ASP A CA 1
ATOM 640 C C . ASP A 1 110 ? 12.126 48.438 10.230 1.00 9.36 89 ASP A C 1
ATOM 641 O O . ASP A 1 110 ? 12.960 47.936 10.975 1.00 9.26 89 ASP A O 1
ATOM 646 N N . VAL A 1 111 ? 10.911 47.933 10.050 1.00 8.81 90 VAL A N 1
ATOM 647 C CA . VAL A 1 111 ? 10.467 46.728 10.782 1.00 8.33 90 VAL A CA 1
ATOM 648 C C . VAL A 1 111 ? 9.881 45.745 9.787 1.00 7.95 90 VAL A C 1
ATOM 649 O O . VAL A 1 111 ? 9.010 46.128 8.984 1.00 7.97 90 VAL A O 1
ATOM 653 N N . VAL A 1 112 ? 10.340 44.495 9.835 1.00 7.51 91 VAL A N 1
ATOM 654 C CA . VAL A 1 112 ? 9.741 43.426 9.014 1.00 7.36 91 VAL A CA 1
ATOM 655 C C . VAL A 1 112 ? 9.139 42.411 9.958 1.00 7.07 91 VAL A C 1
ATOM 656 O O . VAL A 1 112 ? 9.854 41.932 10.839 1.00 7.00 91 VAL A O 1
ATOM 660 N N . PHE A 1 113 ? 7.849 42.083 9.787 1.00 6.84 92 PHE A N 1
ATOM 661 C CA . PHE A 1 113 ? 7.210 41.085 10.643 1.00 6.71 92 PHE A CA 1
ATOM 662 C C . PHE A 1 113 ? 6.836 39.947 9.711 1.00 6.62 92 PHE A C 1
ATOM 663 O O . PHE A 1 113 ? 5.852 40.036 8.973 1.00 6.66 92 PHE A O 1
ATOM 671 N N . SER A 1 114 ? 7.614 38.870 9.776 1.00 6.47 93 SER A N 1
ATOM 672 C CA . SER A 1 114 ? 7.384 37.673 8.959 1.00 6.50 93 SER A CA 1
ATOM 673 C C . SER A 1 114 ? 6.443 36.768 9.730 1.00 6.56 93 SER A C 1
ATOM 674 O O . SER A 1 114 ? 6.852 36.001 10.590 1.00 6.60 93 SER A O 1
ATOM 677 N N . ASN A 1 115 ? 5.161 36.856 9.374 1.00 6.71 94 ASN A N 1
ATOM 678 C CA . ASN A 1 115 ? 4.107 36.289 10.197 1.00 6.88 94 ASN A CA 1
ATOM 679 C C . ASN A 1 115 ? 3.222 35.255 9.486 1.00 7.04 94 ASN A C 1
ATOM 680 O O . ASN A 1 115 ? 2.559 34.444 10.154 1.00 7.25 94 ASN A O 1
ATOM 685 N N . ALA A 1 116 ? 3.206 35.254 8.151 1.00 7.11 95 ALA A N 1
ATOM 686 C CA . ALA A 1 116 ? 2.282 34.356 7.415 1.00 7.38 95 ALA A CA 1
ATOM 687 C C . ALA A 1 116 ? 2.491 32.913 7.819 1.00 7.46 95 ALA A C 1
ATOM 688 O O . ALA A 1 116 ? 3.629 32.483 7.993 1.00 7.52 95 ALA A O 1
ATOM 690 N N . GLY A 1 117 ? 1.408 32.171 7.964 1.00 7.72 96 GLY A N 1
ATOM 691 C CA . GLY A 1 117 ? 1.555 30.755 8.265 1.00 8.17 96 GLY A CA 1
ATOM 692 C C . GLY A 1 117 ? 0.282 30.001 8.148 1.00 8.65 96 GLY A C 1
ATOM 693 O O . GLY A 1 117 ? -0.810 30.590 8.099 1.00 9.00 96 GLY A O 1
ATOM 694 N N . ILE A 1 118 ? 0.429 28.681 8.086 1.00 8.84 97 ILE A N 1
ATOM 695 C CA . ILE A 1 118 ? -0.700 27.757 8.114 1.00 9.54 97 ILE A CA 1
ATOM 696 C C . ILE A 1 118 ? -0.441 26.643 9.128 1.00 9.52 97 ILE A C 1
ATOM 697 O O . ILE A 1 118 ? 0.673 26.425 9.550 1.00 9.19 97 ILE A O 1
ATOM 702 N N . VAL A 1 119 ? -1.504 25.926 9.476 1.00 10.33 98 VAL A N 1
ATOM 703 C CA . VAL A 1 119 ? -1.372 24.777 10.372 1.00 10.76 98 VAL A CA 1
ATOM 704 C C . VAL A 1 119 ? -1.888 23.536 9.666 1.00 11.17 98 VAL A C 1
ATOM 705 O O . VAL A 1 119 ? -2.821 23.604 8.854 1.00 12.39 98 VAL A O 1
ATOM 709 N N . VAL A 1 120 ? -1.276 22.406 9.972 1.00 11.25 99 VAL A N 1
ATOM 710 C CA . VAL A 1 120 ? -1.819 21.095 9.661 1.00 11.49 99 VAL A CA 1
ATOM 711 C C . VAL A 1 120 ? -1.672 20.357 10.985 1.00 11.72 99 VAL A C 1
ATOM 712 O O . VAL A 1 120 ? -0.736 20.633 11.789 1.00 12.18 99 VAL A O 1
ATOM 716 N N . ALA A 1 121 ? -2.610 19.470 11.257 1.00 11.65 100 ALA A N 1
ATOM 717 C CA . ALA A 1 121 ? -2.517 18.693 12.478 1.00 11.54 100 ALA A CA 1
ATOM 718 C C . ALA A 1 121 ? -2.665 17.217 12.161 1.00 11.41 100 ALA A C 1
ATOM 719 O O . ALA A 1 121 ? -3.271 16.845 11.129 1.00 12.28 100 ALA A O 1
ATOM 721 N N . GLY A 1 122 ? -2.123 16.382 13.051 1.00 10.74 101 GLY A N 1
ATOM 722 C CA . GLY A 1 122 ? -2.282 14.928 12.973 1.00 10.39 101 GLY A CA 1
ATOM 723 C C . GLY A 1 122 ? -0.974 14.245 13.304 1.00 9.84 101 GLY A C 1
ATOM 724 O O . GLY A 1 122 ? 0.082 14.882 13.282 1.00 9.60 101 GLY A O 1
ATOM 725 N N . PRO A 1 123 ? -1.011 12.934 13.584 1.00 9.66 102 PRO A N 1
ATOM 726 C CA . PRO A 1 123 ? 0.229 12.203 13.871 1.00 9.47 102 PRO A CA 1
ATOM 727 C C . PRO A 1 123 ? 1.203 12.261 12.692 1.00 9.11 102 PRO A C 1
ATOM 728 O O . PRO A 1 123 ? 0.787 12.312 11.533 1.00 9.25 102 PRO A O 1
ATOM 732 N N . LEU A 1 124 ? 2.501 12.237 12.971 1.00 8.90 103 LEU A N 1
ATOM 733 C CA . LEU A 1 124 ? 3.475 12.236 11.868 1.00 8.87 103 LEU A CA 1
ATOM 734 C C . LEU A 1 124 ? 3.207 11.116 10.859 1.00 9.07 103 LEU A C 1
ATOM 735 O O . LEU A 1 124 ? 3.335 11.306 9.644 1.00 9.05 103 LEU A O 1
ATOM 740 N N . ALA A 1 125 ? 2.825 9.939 11.363 1.00 9.46 104 ALA A N 1
ATOM 741 C CA . ALA A 1 125 ? 2.608 8.796 10.491 1.00 10.02 104 ALA A CA 1
ATOM 742 C C . ALA A 1 125 ? 1.459 9.015 9.520 1.00 10.61 104 ALA A C 1
ATOM 743 O O . ALA A 1 125 ? 1.421 8.361 8.486 1.00 11.20 104 ALA A O 1
ATOM 745 N N . GLN A 1 126 ? 0.547 9.937 9.850 1.00 10.88 105 GLN A N 1
ATOM 746 C CA . GLN A 1 126 ? -0.618 10.231 9.016 1.00 11.74 105 GLN A CA 1
ATOM 747 C C . GLN A 1 126 ? -0.347 11.300 7.947 1.00 11.68 105 GLN A C 1
ATOM 748 O O . GLN A 1 126 ? -1.217 11.568 7.120 1.00 12.27 105 GLN A O 1
ATOM 754 N N . MET A 1 127 ? 0.825 11.942 7.999 1.00 11.22 106 MET A N 1
ATOM 755 C CA . MET A 1 127 ? 1.123 13.031 7.066 1.00 11.25 106 MET A CA 1
ATOM 756 C C . MET A 1 127 ? 1.525 12.498 5.712 1.00 11.94 106 MET A C 1
ATOM 757 O O . MET A 1 127 ? 2.400 11.604 5.629 1.00 12.89 106 MET A O 1
ATOM 762 N N . ASN A 1 128 ? 0.909 13.023 4.658 1.00 12.08 107 ASN A N 1
ATOM 763 C CA . ASN A 1 128 ? 1.371 12.701 3.318 1.00 12.68 107 ASN A CA 1
ATOM 764 C C . ASN A 1 128 ? 2.391 13.752 2.869 1.00 12.16 107 ASN A C 1
ATOM 765 O O . ASN A 1 128 ? 2.665 14.702 3.611 1.00 11.53 107 ASN A O 1
ATOM 770 N N . HIS A 1 129 ? 2.957 13.573 1.681 1.00 12.27 108 HIS A N 1
ATOM 771 C CA . HIS A 1 129 ? 4.039 14.441 1.260 1.00 12.50 108 HIS A CA 1
ATOM 772 C C . HIS A 1 129 ? 3.568 15.845 1.019 1.00 12.31 108 HIS A C 1
ATOM 773 O O . HIS A 1 129 ? 4.307 16.795 1.252 1.00 11.93 108 HIS A O 1
ATOM 780 N N . ASP A 1 130 ? 2.326 15.989 0.559 1.00 12.86 109 ASP A N 1
ATOM 781 C CA . ASP A 1 130 ? 1.747 17.303 0.356 1.00 13.29 109 ASP A CA 1
ATOM 782 C C . ASP A 1 130 ? 1.576 18.053 1.665 1.00 11.76 109 ASP A C 1
ATOM 783 O O . ASP A 1 130 ? 1.727 19.278 1.693 1.00 11.15 109 ASP A O 1
ATOM 788 N N . ASP A 1 131 ? 1.224 17.350 2.740 1.00 11.01 110 ASP A N 1
ATOM 789 C CA . ASP A 1 131 ? 1.123 17.995 4.052 1.00 10.44 110 ASP A CA 1
ATOM 790 C C . ASP A 1 131 ? 2.486 18.593 4.415 1.00 9.54 110 ASP A C 1
ATOM 791 O O . ASP A 1 131 ? 2.603 19.749 4.865 1.00 9.18 110 ASP A O 1
ATOM 796 N N . TRP A 1 132 ? 3.524 17.774 4.280 1.00 8.87 111 TRP A N 1
ATOM 797 C CA . TRP A 1 132 ? 4.857 18.254 4.583 1.00 8.38 111 TRP A CA 1
ATOM 798 C C . TRP A 1 132 ? 5.246 19.436 3.733 1.00 8.57 111 TRP A C 1
ATOM 799 O O . TRP A 1 132 ? 5.783 20.424 4.243 1.00 8.17 111 TRP A O 1
ATOM 810 N N . ARG A 1 133 ? 5.028 19.351 2.420 1.00 9.13 112 ARG A N 1
ATOM 811 C CA A ARG A 1 133 ? 5.439 20.439 1.519 0.70 9.68 112 ARG A CA 1
ATOM 812 C CA B ARG A 1 133 ? 5.441 20.435 1.522 0.30 9.14 112 ARG A CA 1
ATOM 813 C C . ARG A 1 133 ? 4.714 21.755 1.817 1.00 9.36 112 ARG A C 1
ATOM 814 O O . ARG A 1 133 ? 5.324 22.810 1.867 1.00 8.97 112 ARG A O 1
ATOM 829 N N . TRP A 1 134 ? 3.395 21.699 2.017 1.00 9.51 113 TRP A N 1
ATOM 830 C CA . TRP A 1 134 ? 2.647 22.925 2.307 1.00 9.76 113 TRP A CA 1
ATOM 831 C C . TRP A 1 134 ? 3.146 23.606 3.556 1.00 8.93 113 TRP A C 1
ATOM 832 O O . TRP A 1 134 ? 3.340 24.840 3.598 1.00 8.57 113 TRP A O 1
ATOM 843 N N . VAL A 1 135 ? 3.359 22.811 4.601 1.00 8.37 114 VAL A N 1
ATOM 844 C CA . VAL A 1 135 ? 3.738 23.392 5.884 1.00 8.00 114 VAL A CA 1
ATOM 845 C C . VAL A 1 135 ? 5.175 23.916 5.835 1.00 7.71 114 VAL A C 1
ATOM 846 O O . VAL A 1 135 ? 5.449 25.027 6.280 1.00 7.43 114 VAL A O 1
ATOM 850 N N . ILE A 1 136 ? 6.091 23.107 5.282 1.00 7.65 115 ILE A N 1
ATOM 851 C CA . ILE A 1 136 ? 7.489 23.556 5.186 1.00 7.54 115 ILE A CA 1
ATOM 852 C C . ILE A 1 136 ? 7.590 24.782 4.265 1.00 7.57 115 ILE A C 1
ATOM 853 O O . ILE A 1 136 ? 8.267 25.755 4.618 1.00 7.17 115 ILE A O 1
ATOM 858 N N . ASP A 1 137 ? 6.868 24.775 3.146 1.00 7.87 116 ASP A N 1
ATOM 859 C CA . ASP A 1 137 ? 7.006 25.867 2.180 1.00 8.22 116 ASP A CA 1
ATOM 860 C C . ASP A 1 137 ? 6.464 27.180 2.738 1.00 7.92 116 ASP A C 1
ATOM 861 O O . ASP A 1 137 ? 7.047 28.225 2.521 1.00 7.82 116 ASP A O 1
ATOM 866 N N . ILE A 1 138 ? 5.327 27.149 3.424 1.00 7.67 117 ILE A N 1
ATOM 867 C CA . ILE A 1 138 ? 4.808 28.422 3.946 1.00 7.60 117 ILE A CA 1
ATOM 868 C C . ILE A 1 138 ? 5.483 28.782 5.260 1.00 7.45 117 ILE A C 1
ATOM 869 O O . ILE A 1 138 ? 5.996 29.899 5.433 1.00 7.41 117 ILE A O 1
ATOM 874 N N . ASP A 1 139 ? 5.504 27.842 6.187 1.00 7.33 118 ASP A N 1
ATOM 875 C CA . ASP A 1 139 ? 5.905 28.197 7.560 1.00 7.39 118 ASP A CA 1
ATOM 876 C C . ASP A 1 139 ? 7.408 28.320 7.741 1.00 7.16 118 ASP A C 1
ATOM 877 O O . ASP A 1 139 ? 7.852 29.149 8.540 1.00 7.69 118 ASP A O 1
ATOM 882 N N . LEU A 1 140 ? 8.202 27.553 7.003 1.00 6.76 119 LEU A N 1
ATOM 883 C CA . LEU A 1 140 ? 9.660 27.642 7.183 1.00 6.43 119 LEU A CA 1
ATOM 884 C C . LEU A 1 140 ? 10.235 28.469 6.022 1.00 6.39 119 LEU A C 1
ATOM 885 O O . LEU A 1 140 ? 10.908 29.488 6.270 1.00 6.35 119 LEU A O 1
ATOM 890 N N . TRP A 1 141 ? 9.935 28.097 4.770 1.00 6.39 120 TRP A N 1
ATOM 891 C CA . TRP A 1 141 ? 10.498 28.860 3.645 1.00 6.42 120 TRP A CA 1
ATOM 892 C C . TRP A 1 141 ? 10.005 30.292 3.605 1.00 6.40 120 TRP A C 1
ATOM 893 O O . TRP A 1 141 ? 10.732 31.177 3.156 1.00 6.46 120 TRP A O 1
ATOM 904 N N . GLY A 1 142 ? 8.770 30.564 4.061 1.00 6.35 121 GLY A N 1
ATOM 905 C CA . GLY A 1 142 ? 8.341 31.978 4.105 1.00 6.38 121 GLY A CA 1
ATOM 906 C C . GLY A 1 142 ? 9.280 32.849 4.938 1.00 6.29 121 GLY A C 1
ATOM 907 O O . GLY A 1 142 ? 9.647 33.952 4.544 1.00 6.36 121 GLY A O 1
ATOM 908 N N . SER A 1 143 ? 9.695 32.336 6.097 1.00 6.17 122 SER A N 1
ATOM 909 C CA A SER A 1 143 ? 10.621 32.989 7.015 0.60 6.10 122 SER A CA 1
ATOM 910 C CA B SER A 1 143 ? 10.591 33.116 6.934 0.40 6.11 122 SER A CA 1
ATOM 911 C C . SER A 1 143 ? 12.013 33.161 6.423 1.00 6.16 122 SER A C 1
ATOM 912 O O . SER A 1 143 ? 12.642 34.221 6.524 1.00 6.20 122 SER A O 1
ATOM 917 N N . ILE A 1 144 ? 12.526 32.059 5.880 1.00 6.19 123 ILE A N 1
ATOM 918 C CA . ILE A 1 144 ? 13.816 32.118 5.194 1.00 6.30 123 ILE A CA 1
ATOM 919 C C . ILE A 1 144 ? 13.769 33.144 4.074 1.00 6.46 123 ILE A C 1
ATOM 920 O O . ILE A 1 144 ? 14.693 33.961 3.931 1.00 6.55 123 ILE A O 1
ATOM 925 N N . HIS A 1 145 ? 12.701 33.119 3.262 1.00 6.52 124 HIS A N 1
ATOM 926 C CA . HIS A 1 145 ? 12.608 34.057 2.156 1.00 6.71 124 HIS A CA 1
ATOM 927 C C . HIS A 1 145 ? 12.540 35.475 2.646 1.00 6.69 124 HIS A C 1
ATOM 928 O O . HIS A 1 145 ? 13.098 36.362 2.038 1.00 6.84 124 HIS A O 1
ATOM 935 N N . ALA A 1 146 ? 11.879 35.702 3.784 1.00 6.53 125 ALA A N 1
ATOM 936 C CA . ALA A 1 146 ? 11.833 37.081 4.319 1.00 6.53 125 ALA A CA 1
ATOM 937 C C . ALA A 1 146 ? 13.233 37.578 4.652 1.00 6.61 125 ALA A C 1
ATOM 938 O O . ALA A 1 146 ? 13.571 38.741 4.387 1.00 6.67 125 ALA A O 1
ATOM 940 N N . VAL A 1 147 ? 14.049 36.724 5.246 1.00 6.64 126 VAL A N 1
ATOM 941 C CA . VAL A 1 147 ? 15.454 37.109 5.482 1.00 6.87 126 VAL A CA 1
ATOM 942 C C . VAL A 1 147 ? 16.207 37.328 4.181 1.00 7.27 126 VAL A C 1
ATOM 943 O O . VAL A 1 147 ? 16.904 38.346 4.041 1.00 7.42 126 VAL A O 1
ATOM 947 N N . GLU A 1 148 ? 16.057 36.406 3.221 1.00 7.59 127 GLU A N 1
ATOM 948 C CA . GLU A 1 148 ? 16.769 36.533 1.953 1.00 8.16 127 GLU A CA 1
ATOM 949 C C . GLU A 1 148 ? 16.446 37.827 1.241 1.00 8.36 127 GLU A C 1
ATOM 950 O O . GLU A 1 148 ? 17.335 38.488 0.668 1.00 8.85 127 GLU A O 1
ATOM 956 N N . ALA A 1 149 ? 15.177 38.223 1.302 1.00 8.31 128 ALA A N 1
ATOM 957 C CA . ALA A 1 149 ? 14.742 39.407 0.562 1.00 8.54 128 ALA A CA 1
ATOM 958 C C . ALA A 1 149 ? 15.007 40.691 1.315 1.00 8.62 128 ALA A C 1
ATOM 959 O O . ALA A 1 149 ? 15.398 41.694 0.710 1.00 9.15 128 ALA A O 1
ATOM 961 N N . PHE A 1 150 ? 14.794 40.686 2.629 1.00 8.44 129 PHE A N 1
ATOM 962 C CA . PHE A 1 150 ? 14.868 41.949 3.390 1.00 8.57 129 PHE A CA 1
ATOM 963 C C . PHE A 1 150 ? 16.207 42.218 4.030 1.00 8.85 129 PHE A C 1
ATOM 964 O O . PHE A 1 150 ? 16.581 43.380 4.156 1.00 9.06 129 PHE A O 1
ATOM 972 N N . LEU A 1 151 ? 16.915 41.175 4.443 1.00 9.06 130 LEU A N 1
ATOM 97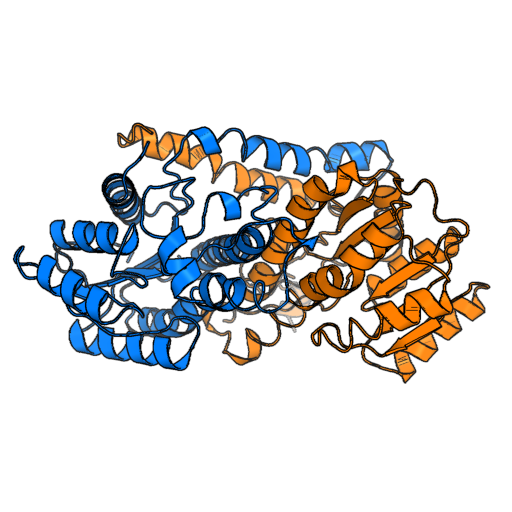3 C CA . LEU A 1 151 ? 18.155 41.421 5.180 1.00 9.71 130 LEU A CA 1
ATOM 974 C C . LEU A 1 151 ? 19.207 42.219 4.371 1.00 10.48 130 LEU A C 1
ATOM 975 O O . LEU A 1 151 ? 19.775 43.177 4.904 1.00 10.59 130 LEU A O 1
ATOM 980 N N . PRO A 1 152 ? 19.439 41.862 3.097 1.00 11.13 131 PRO A N 1
ATOM 981 C CA . PRO A 1 152 ? 20.430 42.660 2.350 1.00 12.01 131 PRO A CA 1
ATOM 982 C C . PRO A 1 152 ? 19.985 44.117 2.199 1.00 12.66 131 PRO A C 1
ATOM 983 O O . PRO A 1 152 ? 20.829 45.035 2.237 1.00 13.45 131 PRO A O 1
ATOM 987 N N . ARG A 1 153 ? 18.679 44.336 2.069 1.00 12.84 132 ARG A N 1
ATOM 988 C CA . ARG A 1 153 ? 18.167 45.697 1.870 1.00 13.44 132 ARG A CA 1
ATOM 989 C C . ARG A 1 153 ? 18.304 46.502 3.160 1.00 12.91 132 ARG A C 1
ATOM 990 O O . ARG A 1 153 ? 18.614 47.704 3.122 1.00 13.29 132 ARG A O 1
ATOM 998 N N . LEU A 1 154 ? 18.068 45.859 4.300 1.00 12.11 133 LEU A N 1
ATOM 999 C CA . LEU A 1 154 ? 18.248 46.517 5.592 1.00 11.90 133 LEU A CA 1
ATOM 1000 C C . LEU A 1 154 ? 19.716 46.837 5.854 1.00 12.16 133 LEU A C 1
ATOM 1001 O O . LEU A 1 154 ? 20.036 47.889 6.392 1.00 12.26 133 LEU A O 1
ATOM 1006 N N . LEU A 1 155 ? 20.601 45.927 5.495 1.00 12.53 134 LEU A N 1
ATOM 1007 C CA . LEU A 1 155 ? 22.041 46.186 5.696 1.00 13.46 134 LEU A CA 1
ATOM 1008 C C . LEU A 1 155 ? 22.520 47.341 4.834 1.00 14.55 134 LEU A C 1
ATOM 1009 O O . LEU A 1 155 ? 23.288 48.185 5.326 1.00 15.41 134 LEU A O 1
ATOM 1014 N N . GLU A 1 156 ? 22.052 47.379 3.581 1.00 15.48 135 GLU A N 1
ATOM 1015 C CA . GLU A 1 156 ? 22.408 48.434 2.605 1.00 16.69 135 GLU A CA 1
ATOM 1016 C C . GLU A 1 156 ? 21.856 49.789 3.077 1.00 15.87 135 GLU A C 1
ATOM 1017 O O . GLU A 1 156 ? 22.531 50.834 2.984 1.00 16.03 135 GLU A O 1
ATOM 1023 N N . GLN A 1 157 ? 20.631 49.777 3.598 1.00 14.51 136 GLN A N 1
ATOM 1024 C CA . GLN A 1 157 ? 20.005 51.005 4.098 1.00 14.21 136 GLN A CA 1
ATOM 1025 C C . GLN A 1 157 ? 20.802 51.613 5.256 1.00 14.25 136 GLN A C 1
ATOM 1026 O O . GLN A 1 157 ? 20.920 52.859 5.384 1.00 14.80 136 GLN A O 1
ATOM 1032 N N . GLY A 1 158 ? 21.361 50.738 6.089 1.00 13.96 137 GLY A N 1
ATOM 1033 C CA . GLY A 1 158 ? 22.363 51.134 7.089 1.00 14.17 137 GLY A CA 1
ATOM 1034 C C . GLY A 1 158 ? 21.885 51.918 8.297 1.00 14.11 137 GLY A C 1
ATOM 1035 O O . GLY A 1 158 ? 22.682 52.582 8.957 1.00 15.49 137 GLY A O 1
ATOM 1036 N N . THR A 1 159 ? 20.597 51.829 8.609 1.00 13.67 138 THR A N 1
ATOM 1037 C CA . THR A 1 159 ? 20.028 52.542 9.757 1.00 13.13 138 THR A CA 1
ATOM 1038 C C . THR A 1 159 ? 19.415 51.609 10.808 1.00 12.30 138 THR A C 1
ATOM 1039 O O . THR A 1 159 ? 18.576 52.024 11.631 1.00 12.34 138 THR A O 1
ATOM 1043 N N . GLY A 1 160 ? 19.850 50.352 10.797 1.00 11.59 139 GLY A N 1
ATOM 1044 C CA . GLY A 1 160 ? 19.312 49.355 11.725 1.00 10.85 139 GLY A CA 1
ATOM 1045 C C . GLY A 1 160 ? 17.883 48.998 11.402 1.00 10.14 139 GLY A C 1
ATOM 1046 O O . GLY A 1 160 ? 17.430 49.147 10.266 1.00 10.30 139 GLY A O 1
ATOM 1047 N N . GLY A 1 161 ? 17.174 48.526 12.407 1.00 9.58 140 GLY A N 1
ATOM 1048 C CA . GLY A 1 161 ? 15.776 48.116 12.220 1.00 8.92 140 GLY A CA 1
ATOM 1049 C C . GLY A 1 161 ? 15.442 46.929 13.100 1.00 8.52 140 GLY A C 1
ATOM 1050 O O . GLY A 1 161 ? 16.127 46.660 14.095 1.00 8.46 140 GLY A O 1
ATOM 1051 N N . HIS A 1 162 ? 14.385 46.215 12.728 1.00 8.08 141 HIS A N 1
ATOM 1052 C CA . HIS A 1 162 ? 13.979 45.035 13.495 1.00 7.76 141 HIS A CA 1
ATOM 1053 C C . HIS A 1 162 ? 13.345 44.019 12.590 1.00 7.48 141 HIS A C 1
ATOM 1054 O O . HIS A 1 162 ? 12.573 44.370 11.681 1.00 7.43 141 HIS A O 1
ATOM 1061 N N . ILE A 1 163 ? 13.648 42.744 12.848 1.00 7.20 142 ILE A N 1
ATOM 1062 C CA . ILE A 1 163 ? 13.019 41.635 12.121 1.00 7.09 142 ILE A CA 1
ATOM 1063 C C . ILE A 1 163 ? 12.355 40.729 13.155 1.00 6.89 142 ILE A C 1
ATOM 1064 O O . ILE A 1 163 ? 13.018 40.205 14.047 1.00 6.87 142 ILE A O 1
ATOM 1069 N N . ALA A 1 164 ? 11.039 40.575 13.044 1.00 6.73 143 ALA A N 1
ATOM 1070 C CA . ALA A 1 164 ? 10.290 39.677 13.933 1.00 6.59 143 ALA A CA 1
ATOM 1071 C C . ALA A 1 164 ? 9.671 38.547 13.135 1.00 6.44 143 ALA A C 1
ATOM 1072 O O . ALA A 1 164 ? 9.309 38.725 11.959 1.00 6.42 143 ALA A O 1
ATOM 1074 N N . PHE A 1 165 ? 9.594 37.382 13.765 1.00 6.32 144 PHE A N 1
ATOM 1075 C CA . PHE A 1 165 ? 9.008 36.184 13.124 1.00 6.29 144 PHE A CA 1
ATOM 1076 C C . PHE A 1 165 ? 7.885 35.662 13.988 1.00 6.48 144 PHE A C 1
ATOM 1077 O O . PHE A 1 165 ? 7.995 35.668 15.224 1.00 6.69 144 PHE A O 1
ATOM 1085 N N . THR A 1 166 ? 6.820 35.156 13.366 1.00 6.58 145 THR A N 1
ATOM 1086 C CA . THR A 1 166 ? 5.859 34.374 14.142 1.00 6.81 145 THR A CA 1
ATOM 1087 C C . THR A 1 166 ? 6.191 32.910 14.050 1.00 6.81 145 THR A C 1
ATOM 1088 O O . THR A 1 166 ? 6.054 32.313 12.989 1.00 7.02 145 THR A O 1
ATOM 1092 N N . ALA A 1 167 ? 6.698 32.353 15.134 1.00 6.74 146 ALA A N 1
ATOM 1093 C CA . ALA A 1 167 ? 6.909 30.904 15.198 1.00 6.71 146 ALA A CA 1
ATOM 1094 C C . ALA A 1 167 ? 5.678 30.318 15.888 1.00 6.92 146 ALA A C 1
ATOM 1095 O O . ALA A 1 167 ? 4.560 30.489 15.377 1.00 7.10 146 ALA A O 1
ATOM 1097 N N . SER A 1 168 ? 5.842 29.680 17.055 1.00 7.11 147 SER A N 1
ATOM 1098 C CA . SER A 1 168 ? 4.739 29.077 17.789 1.00 7.47 147 SER A CA 1
ATOM 1099 C C . SER A 1 168 ? 5.341 28.548 19.079 1.00 7.55 147 SER A C 1
ATOM 1100 O O . SER A 1 168 ? 6.575 28.342 19.154 1.00 7.44 147 SER A O 1
ATOM 1103 N N . PHE A 1 169 ? 4.507 28.282 20.068 1.00 7.84 148 PHE A N 1
ATOM 1104 C CA . PHE A 1 169 ? 4.923 27.472 21.206 1.00 8.11 148 PHE A CA 1
ATOM 1105 C C . PHE A 1 169 ? 5.457 26.147 20.683 1.00 7.86 148 PHE A C 1
ATOM 1106 O O . PHE A 1 169 ? 6.382 25.579 21.284 1.00 7.74 148 PHE A O 1
ATOM 1114 N N . ALA A 1 170 ? 4.905 25.671 19.564 1.00 7.54 149 ALA A N 1
ATOM 1115 C CA . ALA A 1 170 ? 5.385 24.410 18.943 1.00 7.41 149 ALA A CA 1
ATOM 1116 C C . ALA A 1 170 ? 6.767 24.541 18.314 1.00 7.10 149 ALA A C 1
ATOM 1117 O O . ALA A 1 170 ? 7.310 23.554 17.816 1.00 7.12 149 ALA A O 1
ATOM 1119 N N . GLY A 1 171 ? 7.317 25.755 18.294 1.00 6.91 150 GLY A N 1
ATOM 1120 C CA . GLY A 1 171 ? 8.707 25.959 17.904 1.00 6.72 150 GLY A CA 1
ATOM 1121 C C . GLY A 1 171 ? 9.667 25.811 19.070 1.00 6.85 150 GLY A C 1
ATOM 1122 O O . GLY A 1 171 ? 10.891 25.863 18.868 1.00 6.73 150 GLY A O 1
ATOM 1123 N N . LEU A 1 172 ? 9.125 25.616 20.269 1.00 7.11 151 LEU A N 1
ATOM 1124 C CA . LEU A 1 172 ? 9.939 25.541 21.482 1.00 7.47 151 LEU A CA 1
ATOM 1125 C C . LEU A 1 172 ? 9.863 24.198 22.201 1.00 7.75 151 LEU A C 1
ATOM 1126 O O . LEU A 1 172 ? 10.796 23.837 22.922 1.00 7.67 151 LEU A O 1
ATOM 1131 N N . VAL A 1 173 ? 8.739 23.490 22.051 1.00 8.02 152 VAL A N 1
ATOM 1132 C CA . VAL A 1 173 ? 8.567 22.181 22.690 1.00 8.55 152 VAL A CA 1
ATOM 1133 C C . VAL A 1 173 ? 7.799 21.252 21.753 1.00 8.85 152 VAL A C 1
ATOM 1134 O O . VAL A 1 173 ? 7.042 21.730 20.883 1.00 8.67 152 VAL A O 1
ATOM 1138 N N . PRO A 1 174 ? 7.977 19.924 21.924 1.00 9.43 153 PRO A N 1
ATOM 1139 C CA . PRO A 1 174 ? 7.195 18.973 21.152 1.00 10.29 153 PRO A CA 1
ATOM 1140 C C . PRO A 1 174 ? 5.723 18.968 21.528 1.00 11.77 153 PRO A C 1
ATOM 1141 O O . PRO A 1 174 ? 5.350 19.149 22.693 1.00 12.14 153 PRO A O 1
ATOM 1145 N N . ASN A 1 175 ? 4.881 18.727 20.523 1.00 13.61 154 ASN A N 1
ATOM 1146 C CA . ASN A 1 175 ? 3.459 18.547 20.777 1.00 15.36 154 ASN A CA 1
ATOM 1147 C C . ASN A 1 175 ? 2.961 17.423 19.902 1.00 15.63 154 ASN A C 1
ATOM 1148 O O . ASN A 1 175 ? 2.982 17.545 18.675 1.00 16.52 154 ASN A O 1
ATOM 1153 N N . ALA A 1 176 ? 2.530 16.326 20.521 1.00 15.68 155 ALA A N 1
ATOM 1154 C CA . ALA A 1 176 ? 1.955 15.223 19.739 1.00 14.93 155 ALA A CA 1
ATOM 1155 C C . ALA A 1 176 ? 0.773 15.796 18.931 1.00 14.39 155 ALA A C 1
ATOM 1156 O O . ALA A 1 176 ? 0.003 16.649 19.411 1.00 14.67 155 ALA A O 1
ATOM 1158 N N . GLY A 1 177 ? 0.693 15.411 17.662 1.00 12.99 156 GLY A N 1
ATOM 1159 C CA . GLY A 1 177 ? -0.370 15.926 16.811 1.00 12.17 156 GLY A CA 1
ATOM 1160 C C . GLY A 1 177 ? -0.025 17.194 16.053 1.00 11.29 156 GLY A C 1
ATOM 1161 O O . GLY A 1 177 ? -0.764 17.603 15.148 1.00 11.23 156 GLY A O 1
ATOM 1162 N N . LEU A 1 178 ? 1.125 17.793 16.379 1.00 10.57 157 LEU A N 1
ATOM 1163 C CA . LEU A 1 178 ? 1.559 19.022 15.708 1.00 9.84 157 LEU A CA 1
ATOM 1164 C C . LEU A 1 178 ? 3.015 18.847 15.298 1.00 9.06 157 LEU A C 1
ATOM 1165 O O . LEU A 1 178 ? 3.787 19.783 15.331 1.00 8.97 157 LEU A O 1
ATOM 1170 N N . GLY A 1 179 ? 3.374 17.621 14.906 1.00 8.57 158 GLY A N 1
ATOM 1171 C CA . GLY A 1 179 ? 4.763 17.318 14.519 1.00 7.93 158 GLY A CA 1
ATOM 1172 C C . GLY A 1 179 ? 5.259 18.077 13.301 1.00 7.45 158 GLY A C 1
ATOM 1173 O O . GLY A 1 179 ? 6.333 18.684 13.329 1.00 7.16 158 GLY A O 1
ATOM 1174 N N . THR A 1 180 ? 4.515 18.002 12.202 1.00 7.11 159 THR A N 1
ATOM 1175 C CA . THR A 1 180 ? 4.951 18.670 10.955 1.00 6.87 159 THR A CA 1
ATOM 1176 C C . THR A 1 180 ? 5.005 20.192 11.154 1.00 6.71 159 THR A C 1
ATOM 1177 O O . THR A 1 180 ? 5.995 20.837 10.797 1.00 6.54 159 THR A O 1
ATOM 1181 N N . TYR A 1 181 ? 3.947 20.750 11.742 1.00 6.71 160 TYR A N 1
ATOM 1182 C CA . TYR A 1 181 ? 3.950 22.183 12.101 1.00 6.66 160 TYR A CA 1
ATOM 1183 C C . TYR A 1 181 ? 5.155 22.523 12.983 1.00 6.45 160 TYR A C 1
ATOM 1184 O O . TYR A 1 181 ? 5.864 23.504 12.729 1.00 6.34 160 TYR A O 1
ATOM 1193 N N . GLY A 1 182 ? 5.422 21.668 13.971 1.00 6.46 161 GLY A N 1
ATOM 1194 C CA . GLY A 1 182 ? 6.529 21.866 14.881 1.00 6.38 161 GLY A CA 1
ATOM 1195 C C . GLY A 1 182 ? 7.886 21.852 14.195 1.00 6.15 161 GLY A C 1
ATOM 1196 O O . GLY A 1 182 ? 8.785 22.629 14.561 1.00 6.06 161 GLY A O 1
ATOM 1197 N N . VAL A 1 183 ? 8.062 20.969 13.205 1.00 6.10 162 VAL A N 1
ATOM 1198 C CA . VAL A 1 183 ? 9.367 20.949 12.489 1.00 6.02 162 VAL A CA 1
ATOM 1199 C C . VAL A 1 183 ? 9.631 22.309 11.859 1.00 5.96 162 VAL A C 1
ATOM 1200 O O . VAL A 1 183 ? 10.737 22.869 11.971 1.00 5.92 162 VAL A O 1
ATOM 1204 N N . ALA A 1 184 ? 8.618 22.855 11.177 1.00 5.99 163 ALA A N 1
ATOM 1205 C CA . ALA A 1 184 ? 8.765 24.159 10.547 1.00 5.95 163 ALA A CA 1
ATOM 1206 C C . ALA A 1 184 ? 9.014 25.263 11.575 1.00 5.92 163 ALA A C 1
ATOM 1207 O O . ALA A 1 184 ? 9.895 26.108 11.383 1.00 5.88 163 ALA A O 1
ATOM 1209 N N . LYS A 1 185 ? 8.265 25.215 12.683 1.00 5.97 164 LYS A N 1
ATOM 1210 C CA . LYS A 1 185 ? 8.341 26.271 13.677 1.00 5.98 164 LYS A CA 1
ATOM 1211 C C . LYS A 1 185 ? 9.637 26.213 14.478 1.00 5.96 164 LYS A C 1
ATOM 1212 O O . LYS A 1 185 ? 10.163 27.272 14.811 1.00 5.95 164 LYS A O 1
ATOM 1218 N N . TYR A 1 186 ? 10.165 25.015 14.742 1.00 5.97 165 TYR A N 1
ATOM 1219 C CA . TYR A 1 186 ? 11.528 24.889 15.240 1.00 5.96 165 TYR A CA 1
ATOM 1220 C C . TYR A 1 186 ? 12.540 25.558 14.328 1.00 5.91 165 TYR A C 1
ATOM 1221 O O . TYR A 1 186 ? 13.437 26.270 14.804 1.00 5.93 165 TYR A O 1
ATOM 1230 N N . GLY A 1 187 ? 12.398 25.373 13.017 1.00 5.87 166 GLY A N 1
ATOM 1231 C CA . GLY A 1 187 ? 13.346 26.007 12.100 1.00 5.86 166 GLY A CA 1
ATOM 1232 C C . GLY A 1 187 ? 13.279 27.526 12.194 1.00 5.86 166 GLY A C 1
ATOM 1233 O O . GLY A 1 187 ? 14.316 28.179 12.154 1.00 5.88 166 GLY A O 1
ATOM 1234 N N . VAL A 1 188 ? 12.070 28.054 12.364 1.00 5.85 167 VAL A N 1
ATOM 1235 C CA . VAL A 1 188 ? 11.879 29.520 12.499 1.00 5.87 167 VAL A CA 1
ATOM 1236 C C . VAL A 1 188 ? 12.559 30.030 13.778 1.00 5.90 167 VAL A C 1
ATOM 1237 O O . VAL A 1 188 ? 13.240 31.065 13.762 1.00 5.93 167 VAL A O 1
ATOM 1241 N N . VAL A 1 189 ? 12.359 29.323 14.891 1.00 5.94 168 VAL A N 1
ATOM 1242 C CA . VAL A 1 189 ? 13.002 29.747 16.132 1.00 6.02 168 VAL A CA 1
ATOM 1243 C C . VAL A 1 189 ? 14.523 29.725 15.973 1.00 6.03 168 VAL A C 1
ATOM 1244 O O . VAL A 1 189 ? 15.218 30.672 16.366 1.00 6.09 168 VAL A O 1
ATOM 1248 N N . GLY A 1 190 ? 15.054 28.675 15.354 1.00 5.99 169 GLY A N 1
ATOM 1249 C CA . GLY A 1 190 ? 16.529 28.597 15.158 1.00 6.04 169 GLY A CA 1
ATOM 1250 C C . GLY A 1 190 ? 17.051 29.742 14.285 1.00 6.06 169 GLY A C 1
ATOM 1251 O O . GLY A 1 190 ? 18.110 30.334 14.552 1.00 6.21 169 GLY A O 1
ATOM 1252 N N . LEU A 1 191 ? 16.308 30.036 13.232 1.00 6.00 170 LEU A N 1
ATOM 1253 C CA . LEU A 1 191 ? 16.649 31.182 12.375 1.00 6.03 170 LEU A CA 1
ATOM 1254 C C . LEU A 1 191 ? 16.710 32.472 13.173 1.00 6.08 170 LEU A C 1
ATOM 1255 O O . LEU A 1 191 ? 17.676 33.232 13.049 1.00 6.17 170 LEU A O 1
ATOM 1260 N N . ALA A 1 192 ? 15.668 32.725 13.970 1.00 6.05 171 ALA A N 1
ATOM 1261 C CA . ALA A 1 192 ? 15.617 33.978 14.738 1.00 6.12 171 ALA A CA 1
ATOM 1262 C C . ALA A 1 192 ? 16.765 34.070 15.739 1.00 6.23 171 ALA A C 1
ATOM 1263 O O . ALA A 1 192 ? 17.387 35.130 15.875 1.00 6.32 171 ALA A O 1
ATOM 1265 N N . GLU A 1 193 ? 17.074 32.953 16.399 1.00 6.24 172 GLU A N 1
ATOM 1266 C CA . GLU A 1 193 ? 18.055 33.010 17.466 1.00 6.38 172 GLU A CA 1
ATOM 1267 C C . GLU A 1 193 ? 19.441 33.260 16.907 1.00 6.52 172 GLU A C 1
ATOM 1268 O O . GLU A 1 193 ? 20.244 34.017 17.497 1.00 6.71 172 GLU A O 1
ATOM 1274 N N . THR A 1 194 ? 19.752 32.655 15.759 1.00 6.57 173 THR A N 1
ATOM 1275 C CA . THR A 1 194 ? 21.088 32.882 15.181 1.00 6.85 173 THR A CA 1
ATOM 1276 C C . THR A 1 194 ? 21.172 34.242 14.510 1.00 6.88 173 THR A C 1
ATOM 1277 O O . THR A 1 194 ? 22.150 34.970 14.667 1.00 6.99 173 THR A O 1
ATOM 1281 N N . LEU A 1 195 ? 20.106 34.614 13.812 1.00 6.77 174 LEU A N 1
ATOM 1282 C CA . LEU A 1 195 ? 20.085 35.915 13.177 1.00 6.96 174 LEU A CA 1
ATOM 1283 C C . LEU A 1 195 ? 20.265 37.042 14.195 1.00 7.20 174 LEU A C 1
ATOM 1284 O O . LEU A 1 195 ? 21.012 38.003 13.949 1.00 7.31 174 LEU A O 1
ATOM 1289 N N . ALA A 1 196 ? 19.646 36.909 15.362 1.00 7.29 175 ALA A N 1
ATOM 1290 C CA . ALA A 1 196 ? 19.802 37.940 16.395 1.00 7.73 175 ALA A CA 1
ATOM 1291 C C . ALA A 1 196 ? 21.262 38.214 16.712 1.00 8.30 175 ALA A C 1
ATOM 1292 O O . ALA A 1 196 ? 21.664 39.369 16.844 1.00 8.60 175 ALA A O 1
ATOM 1294 N N . ARG A 1 197 ? 22.047 37.151 16.821 1.00 8.93 176 ARG A N 1
ATOM 1295 C CA . ARG A 1 197 ? 23.471 37.291 17.153 1.00 9.81 176 ARG A CA 1
ATOM 1296 C C . ARG A 1 197 ? 24.236 37.929 16.003 1.00 9.91 176 ARG A C 1
ATOM 1297 O O . ARG A 1 197 ? 25.087 38.806 16.227 1.00 10.20 176 ARG A O 1
ATOM 1305 N N . GLU A 1 198 ? 23.908 37.547 14.770 1.00 9.64 177 GLU A N 1
ATOM 1306 C CA . GLU A 1 198 ? 24.710 38.012 13.635 1.00 10.25 177 GLU A CA 1
ATOM 1307 C C . GLU A 1 198 ? 24.492 39.451 13.268 1.00 10.16 177 GLU A C 1
ATOM 1308 O O . GLU A 1 198 ? 25.437 40.096 12.827 1.00 10.62 177 GLU A O 1
ATOM 1314 N N . VAL A 1 199 ? 23.267 39.955 13.452 1.00 10.07 178 VAL A N 1
ATOM 1315 C CA . VAL A 1 199 ? 22.989 41.313 12.995 1.00 10.24 178 VAL A CA 1
ATOM 1316 C C . VAL A 1 199 ? 22.879 42.329 14.116 1.00 10.72 178 VAL A C 1
ATOM 1317 O O . VAL A 1 199 ? 22.621 43.500 13.852 1.00 10.42 178 VAL A O 1
ATOM 1321 N N . LYS A 1 200 ? 23.077 41.894 15.357 1.00 11.21 179 LYS A N 1
ATOM 1322 C CA A LYS A 1 200 ? 23.170 42.846 16.477 0.50 11.87 179 LYS A CA 1
ATOM 1323 C CA B LYS A 1 200 ? 23.185 42.841 16.485 0.50 11.78 179 LYS A CA 1
ATOM 1324 C C . LYS A 1 200 ? 24.192 43.976 16.204 1.00 12.26 179 LYS A C 1
ATOM 1325 O O . LYS A 1 200 ? 23.882 45.150 16.461 1.00 12.21 179 LYS A O 1
ATOM 1336 N N . PRO A 1 201 ? 25.397 43.653 15.662 1.00 12.66 180 PRO A N 1
ATOM 1337 C CA . PRO A 1 201 ? 26.341 44.755 15.415 1.00 13.36 180 PRO A CA 1
ATOM 1338 C C . PRO A 1 201 ? 25.871 45.768 14.386 1.00 13.66 180 PRO A C 1
ATOM 1339 O O . PRO A 1 201 ? 26.398 46.913 14.346 1.00 14.75 180 PRO A O 1
ATOM 1343 N N . ASN A 1 202 ? 24.884 45.378 13.570 1.00 13.28 181 ASN A N 1
ATOM 1344 C CA . ASN A 1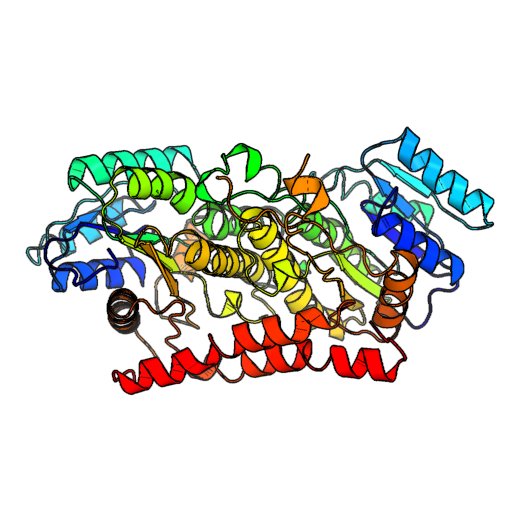 202 ? 24.303 46.270 12.571 1.00 13.44 181 ASN A CA 1
ATOM 1345 C C . ASN A 1 202 ? 23.121 47.069 13.081 1.00 12.64 181 ASN A C 1
ATOM 1346 O O . ASN A 1 202 ? 22.477 47.782 12.304 1.00 13.11 181 ASN A O 1
ATOM 1351 N N . GLY A 1 203 ? 22.815 46.932 14.368 1.00 11.74 182 GLY A N 1
ATOM 1352 C CA . GLY A 1 203 ? 21.681 47.639 14.962 1.00 11.09 182 GLY A CA 1
ATOM 1353 C C . GLY A 1 203 ? 20.348 47.091 14.492 1.00 10.41 182 GLY A C 1
ATOM 1354 O O . GLY A 1 203 ? 19.337 47.802 14.496 1.00 10.48 182 GLY A O 1
ATOM 1355 N N . ILE 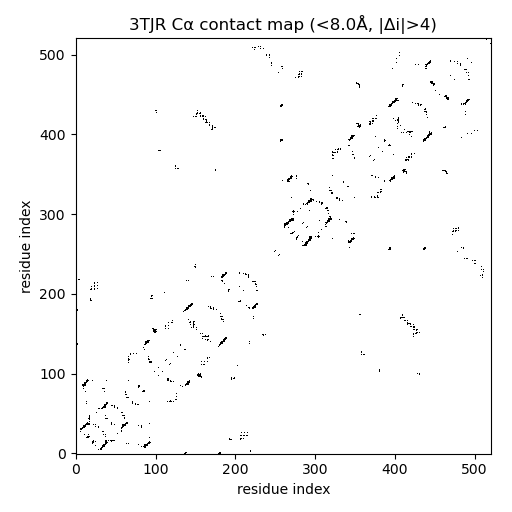A 1 204 ? 20.329 45.834 14.068 1.00 9.67 183 ILE A N 1
ATOM 1356 C CA . ILE A 1 204 ? 19.039 45.240 13.689 1.00 9.04 183 ILE A CA 1
ATOM 1357 C C . ILE A 1 204 ? 18.658 44.281 14.813 1.00 8.68 183 ILE A C 1
ATOM 1358 O O . ILE A 1 204 ? 19.365 43.284 15.056 1.00 8.89 183 ILE A O 1
ATOM 1363 N N . GLY A 1 205 ? 17.551 44.577 15.497 1.00 8.27 184 GLY A N 1
ATOM 1364 C CA . GLY A 1 205 ? 17.019 43.692 16.543 1.00 7.83 184 GLY A CA 1
ATOM 1365 C C . GLY A 1 205 ? 16.232 42.541 15.934 1.00 7.40 184 GLY A C 1
ATOM 1366 O O . GLY A 1 205 ? 15.803 42.625 14.781 1.00 7.25 184 GLY A O 1
ATOM 1367 N N . VAL A 1 206 ? 16.082 41.458 16.685 1.00 7.16 185 VAL A N 1
ATOM 1368 C CA . VAL A 1 206 ? 15.323 40.291 16.203 1.00 6.92 185 VAL A CA 1
ATOM 1369 C C . VAL A 1 206 ? 14.420 39.774 17.309 1.00 6.88 185 VAL A C 1
ATOM 1370 O O . VAL A 1 206 ? 14.828 39.747 18.483 1.00 7.11 185 VAL A O 1
ATOM 1374 N N . SER A 1 207 ? 13.182 39.426 16.973 1.00 6.72 186 SER A N 1
ATOM 1375 C CA . SER A 1 207 ? 12.282 38.783 17.950 1.00 6.73 186 SER A CA 1
ATOM 1376 C C . SER A 1 207 ? 11.573 37.603 17.312 1.00 6.53 186 SER A C 1
ATOM 1377 O O . SER A 1 207 ? 11.380 37.547 16.088 1.00 6.38 186 SER A O 1
ATOM 1380 N N . VAL A 1 208 ? 11.205 36.638 18.138 1.00 6.51 187 VAL A N 1
ATOM 1381 C CA . VAL A 1 208 ? 10.416 35.495 17.669 1.00 6.41 187 VAL A CA 1
ATOM 1382 C C . VAL A 1 208 ? 9.220 35.302 18.611 1.00 6.58 187 VAL A C 1
ATOM 1383 O O . VAL A 1 208 ? 9.374 35.123 19.823 1.00 6.64 187 VAL A O 1
ATOM 1387 N N . LEU A 1 209 ? 8.045 35.368 18.013 1.00 6.67 188 LEU A N 1
ATOM 1388 C CA . LEU A 1 209 ? 6.760 35.257 18.731 1.00 7.03 188 LEU A CA 1
ATOM 1389 C C . LEU A 1 209 ? 6.293 33.800 18.776 1.00 7.27 188 LEU A C 1
ATOM 1390 O O . LEU A 1 209 ? 6.155 33.144 17.731 1.00 7.09 188 LEU A O 1
ATOM 1395 N N . CYS A 1 210 ? 6.014 33.308 19.984 1.00 7.79 189 CYS A N 1
ATOM 1396 C CA . CYS A 1 210 ? 5.753 31.872 20.205 1.00 8.38 189 CYS A CA 1
ATOM 1397 C C . CYS A 1 210 ? 4.484 31.657 21.050 1.00 9.31 189 CYS A C 1
ATOM 1398 O O . CYS A 1 210 ? 4.561 31.243 22.229 1.00 9.74 189 CYS A O 1
ATOM 1401 N N . PRO A 1 211 ? 3.314 31.904 20.448 1.00 10.23 190 PRO A N 1
ATOM 1402 C CA . PRO A 1 211 ? 2.090 31.736 21.240 1.00 11.19 190 PRO A CA 1
ATOM 1403 C C . PRO A 1 211 ? 1.604 30.294 21.244 1.00 11.96 190 PRO A C 1
ATOM 1404 O O . PRO A 1 211 ? 1.917 29.517 20.331 1.00 11.23 190 PRO A O 1
ATOM 1408 N N . MET A 1 212 ? 0.842 29.966 22.294 1.00 13.37 191 MET A N 1
ATOM 1409 C CA . MET A 1 212 ? -0.056 28.817 22.294 1.00 15.41 191 MET A CA 1
ATOM 1410 C C . MET A 1 212 ? -1.313 29.277 21.530 1.00 17.03 191 MET A C 1
ATOM 1411 O O . MET A 1 212 ? -1.233 30.189 20.703 1.00 18.36 191 MET A O 1
ATOM 1416 N N . VAL A 1 213 ? -2.468 28.696 21.794 1.00 18.90 192 VAL A N 1
ATOM 1417 C CA . VAL A 1 213 ? -3.623 28.954 20.917 1.00 19.66 192 VAL A CA 1
ATOM 1418 C C . VAL A 1 213 ? -4.207 30.394 21.041 1.00 19.89 192 VAL A C 1
ATOM 1419 O O . VAL A 1 213 ? -4.419 30.908 22.148 1.00 20.56 192 VAL A O 1
ATOM 1423 N N . VAL A 1 214 ? -4.424 31.042 19.886 1.00 19.01 193 VAL A N 1
ATOM 1424 C CA . VAL A 1 214 ? -5.041 32.384 19.772 1.00 19.13 193 VAL A CA 1
ATOM 1425 C C . VAL A 1 214 ? -6.208 32.265 18.769 1.00 19.40 193 VAL A C 1
ATOM 1426 O O . VAL A 1 214 ? -6.039 31.682 17.693 1.00 19.23 193 VAL A O 1
ATOM 1430 N N . GLU A 1 215 ? -7.393 32.780 19.117 1.00 20.08 194 GLU A N 1
ATOM 1431 C CA . GLU A 1 215 ? -8.551 32.692 18.203 1.00 20.39 194 GLU A CA 1
ATOM 1432 C C . GLU A 1 215 ? -8.348 33.603 16.992 1.00 20.80 194 GLU A C 1
ATOM 1433 O O . GLU A 1 215 ? -8.347 34.836 17.108 1.00 21.58 194 GLU A O 1
ATOM 1435 N N . THR A 1 216 ? -8.115 32.970 15.840 1.00 20.16 195 THR A N 1
ATOM 1436 C CA . THR A 1 216 ? -7.935 33.644 14.573 1.00 19.85 195 THR A CA 1
ATOM 1437 C C . THR A 1 216 ? -8.675 32.798 13.524 1.00 19.82 195 THR A C 1
ATOM 1438 O O . THR A 1 216 ? -9.511 31.971 13.885 1.00 21.58 195 THR A O 1
ATOM 1442 N N . LYS A 1 217 ? -8.372 32.999 12.238 1.00 19.71 196 LYS A N 1
ATOM 1443 C CA . LYS A 1 217 ? -8.958 32.187 11.158 1.00 19.32 196 LYS A CA 1
ATOM 1444 C C . LYS A 1 217 ? -7.964 31.115 10.666 1.00 19.13 196 LYS A C 1
ATOM 1445 O O . LYS A 1 217 ? -8.150 30.535 9.585 1.00 18.56 196 LYS A O 1
ATOM 1447 N N . LEU A 1 218 ? -6.941 30.826 11.478 1.00 17.36 197 LEU A N 1
ATOM 1448 C CA . LEU A 1 218 ? -5.852 29.908 11.087 1.00 17.73 197 LEU A CA 1
ATOM 1449 C C . LEU A 1 218 ? -6.334 28.581 10.519 1.00 18.34 197 LEU A C 1
ATOM 1450 O O . LEU A 1 218 ? -5.901 28.178 9.443 1.00 18.38 197 LEU A O 1
ATOM 1455 N N . VAL A 1 219 ? -7.230 27.907 11.230 1.00 19.02 198 VAL A N 1
ATOM 1456 C CA . VAL A 1 219 ? -7.645 26.570 10.794 1.00 20.47 198 VAL A CA 1
ATOM 1457 C C . VAL A 1 219 ? -8.424 26.612 9.475 1.00 21.08 198 VAL A C 1
ATOM 1458 O O . VAL A 1 219 ? -8.101 25.862 8.547 1.00 21.24 198 VAL A O 1
ATOM 1462 N N . SER A 1 220 ? -9.425 27.495 9.386 1.00 21.08 199 SER A N 1
ATOM 1463 C CA . SER A 1 220 ? -10.221 27.598 8.163 1.00 22.05 199 SER A CA 1
ATOM 1464 C C . SER A 1 220 ? -9.372 28.086 6.988 1.00 21.16 199 SER A C 1
ATOM 1465 O O . SER A 1 220 ? -9.483 27.562 5.883 1.00 21.97 199 SER A O 1
ATOM 1468 N N . ASN A 1 221 ? -8.499 29.061 7.242 1.00 19.97 200 ASN A N 1
ATOM 1469 C CA . ASN A 1 221 ? -7.595 29.561 6.190 1.00 19.04 200 ASN A CA 1
ATOM 1470 C C . ASN A 1 221 ? -6.601 28.513 5.698 1.00 18.99 200 ASN A C 1
ATOM 1471 O O . ASN A 1 221 ? -6.324 28.448 4.498 1.00 18.78 200 ASN A O 1
ATOM 1476 N N . SER A 1 222 ? -6.080 27.709 6.623 1.00 18.56 201 SER A N 1
ATOM 1477 C CA . SER A 1 222 ? -5.147 26.630 6.298 1.00 19.26 201 SER A CA 1
ATOM 1478 C C . SER A 1 222 ? -5.799 25.595 5.383 1.00 21.14 201 SER A C 1
ATOM 1479 O O . SER A 1 222 ? -5.220 25.221 4.367 1.00 21.72 201 SER A O 1
ATOM 1482 N N . GLU A 1 223 ? -7.011 25.158 5.726 1.00 22.79 202 GLU A N 1
ATOM 1483 C CA . GLU A 1 223 ? -7.707 24.173 4.889 1.00 24.39 202 GLU A CA 1
ATOM 1484 C C . GLU A 1 223 ? -8.021 24.738 3.494 1.00 25.62 202 GLU A C 1
ATOM 1485 O O . GLU A 1 223 ? -7.896 24.032 2.482 1.00 26.87 202 GLU A O 1
ATOM 1487 N N . ARG A 1 224 ? -8.405 26.016 3.447 1.00 25.39 203 ARG A N 1
ATOM 1488 C CA . ARG A 1 224 ? -8.774 26.707 2.196 1.00 27.41 203 ARG A CA 1
ATOM 1489 C C . ARG A 1 224 ? -7.568 26.944 1.285 1.00 28.99 203 ARG A C 1
ATOM 1490 O O . ARG A 1 224 ? -7.654 26.784 0.063 1.00 30.37 203 ARG A O 1
ATOM 1498 N N . ILE A 1 225 ? -6.444 27.331 1.889 1.00 29.31 204 ILE A N 1
ATOM 1499 C CA . ILE A 1 225 ? -5.215 27.615 1.150 1.00 29.95 204 ILE A CA 1
ATOM 1500 C C . ILE A 1 225 ? -4.770 26.365 0.402 1.00 32.08 204 ILE A C 1
ATOM 1501 O O . ILE A 1 225 ? -4.328 26.439 -0.753 1.00 32.97 204 ILE A O 1
ATOM 1506 N N . ARG A 1 226 ? -4.946 25.218 1.051 1.00 32.78 205 ARG A N 1
ATOM 1507 C CA . ARG A 1 226 ? -4.622 23.932 0.458 1.00 34.87 205 ARG A CA 1
ATOM 1508 C C . ARG A 1 226 ? -5.761 23.410 -0.409 1.00 37.14 205 ARG A C 1
ATOM 1509 O O . ARG A 1 226 ? -5.548 22.541 -1.260 1.00 40.53 205 ARG A O 1
ATOM 1517 N N . SER A 1 249 ? -7.929 33.476 28.091 1.00 26.03 228 SER A N 1
ATOM 1518 C CA . SER A 1 249 ? -7.427 33.529 26.727 1.00 23.10 228 SER A CA 1
ATOM 1519 C C . SER A 1 249 ? -6.846 34.898 26.364 1.00 20.97 228 SER A C 1
ATOM 1520 O O . SER A 1 249 ? -7.062 35.909 27.043 1.00 21.45 228 SER A O 1
ATOM 1523 N N . VAL A 1 250 ? -6.114 34.909 25.267 1.00 18.11 229 VAL A N 1
ATOM 1524 C CA . VAL A 1 250 ? -5.357 36.076 24.869 1.00 15.47 229 VAL A CA 1
ATOM 1525 C C . VAL A 1 250 ? -5.858 36.394 23.475 1.00 13.54 229 VAL A C 1
ATOM 1526 O O . VAL A 1 250 ? -5.864 35.505 22.617 1.00 13.65 229 VAL A O 1
ATOM 1530 N N . SER A 1 251 ? -6.266 37.640 23.224 1.00 11.67 230 SER A N 1
ATOM 1531 C CA . SER A 1 251 ? -6.716 37.996 21.862 1.00 10.52 230 SER A CA 1
ATOM 1532 C C . SER A 1 251 ? -5.545 38.312 20.916 1.00 9.58 230 SER A C 1
ATOM 1533 O O . SER A 1 251 ? -4.424 38.547 21.362 1.00 9.10 230 SER A O 1
ATOM 1536 N N . ALA A 1 252 ? -5.841 38.330 19.614 1.00 9.09 231 ALA A N 1
ATOM 1537 C CA . ALA A 1 252 ? -4.831 38.760 18.644 1.00 8.68 231 ALA A CA 1
ATOM 1538 C C . ALA A 1 252 ? -4.376 40.201 18.938 1.00 8.56 231 ALA A C 1
ATOM 1539 O O . ALA A 1 252 ? -3.183 40.511 18.849 1.00 8.11 231 ALA A O 1
ATOM 1541 N N . ASP A 1 253 ? -5.308 41.067 19.348 1.00 8.98 232 ASP A N 1
ATOM 1542 C CA . ASP A 1 253 ? -4.936 42.429 19.724 1.00 9.29 232 ASP A CA 1
ATOM 1543 C C . ASP A 1 253 ? -4.024 42.461 20.950 1.00 8.88 232 ASP A C 1
ATOM 1544 O O . ASP A 1 253 ? -3.107 43.299 21.020 1.00 8.56 232 ASP A O 1
ATOM 1549 N N . ASP A 1 254 ? -4.259 41.546 21.899 1.00 8.78 233 ASP A N 1
ATOM 1550 C CA . ASP A 1 254 ? -3.396 41.458 23.094 1.00 8.85 233 ASP A CA 1
ATOM 1551 C C . ASP A 1 254 ? -1.981 41.067 22.635 1.00 8.35 233 ASP A C 1
ATOM 1552 O O . ASP A 1 254 ? -0.988 41.678 23.064 1.00 8.30 233 ASP A O 1
ATOM 1557 N N . VAL A 1 255 ? -1.917 40.046 21.770 1.00 7.91 234 VAL A N 1
ATOM 1558 C CA . VAL A 1 255 ? -0.617 39.578 21.238 1.00 7.67 234 VAL A CA 1
ATOM 1559 C C . VAL A 1 255 ? 0.085 40.736 20.524 1.00 7.53 234 VAL A C 1
ATOM 1560 O O . VAL A 1 255 ? 1.305 40.907 20.643 1.00 7.45 234 VAL A O 1
ATOM 1564 N N . ALA A 1 256 ? -0.677 41.527 19.763 1.00 7.63 235 ALA A N 1
ATOM 1565 C CA . ALA A 1 256 ? -0.103 42.670 19.037 1.00 7.68 235 ALA A CA 1
ATOM 1566 C C . ALA A 1 256 ? 0.535 43.707 19.969 1.00 8.01 235 ALA A C 1
ATOM 1567 O O . ALA A 1 256 ? 1.615 44.235 19.665 1.00 7.93 235 ALA A O 1
ATOM 1569 N N . ARG A 1 257 ? -0.125 43.986 21.100 1.00 8.41 236 ARG A N 1
ATOM 1570 C CA . ARG A 1 257 ? 0.455 44.937 22.071 1.00 9.03 236 ARG A CA 1
ATOM 1571 C C . ARG A 1 257 ? 1.758 44.374 22.640 1.00 8.58 236 ARG A C 1
ATOM 1572 O O . ARG A 1 257 ? 2.760 45.082 22.737 1.00 8.56 236 ARG A O 1
ATOM 1580 N N . LEU A 1 258 ? 1.752 43.090 23.013 1.00 8.16 237 LEU A N 1
ATOM 1581 C CA . LEU A 1 258 ? 2.954 42.490 23.575 1.00 8.04 237 LEU A CA 1
ATOM 1582 C C . LEU A 1 258 ? 4.095 42.500 22.545 1.00 7.71 237 LEU A C 1
ATOM 1583 O O . LEU A 1 258 ? 5.259 42.742 22.884 1.00 7.74 237 LEU A O 1
ATOM 1588 N N . THR A 1 259 ? 3.743 42.221 21.292 1.00 7.41 238 THR A N 1
ATOM 1589 C CA . THR A 1 259 ? 4.729 42.147 20.228 1.00 7.25 238 THR A CA 1
ATOM 1590 C C . THR A 1 259 ? 5.357 43.524 19.953 1.00 7.51 238 THR A C 1
ATOM 1591 O O . THR A 1 259 ? 6.592 43.639 19.840 1.00 7.50 238 THR A O 1
ATOM 1595 N N . ALA A 1 260 ? 4.528 44.557 19.910 1.00 7.80 239 ALA A N 1
ATOM 1596 C CA . ALA A 1 260 ? 5.040 45.914 19.685 1.00 8.20 239 ALA A CA 1
ATOM 1597 C C . ALA A 1 260 ? 5.946 46.303 20.846 1.00 8.66 239 ALA A C 1
ATOM 1598 O O . ALA A 1 260 ? 7.051 46.864 20.640 1.00 8.64 239 ALA A O 1
ATOM 1600 N N . ASP A 1 261 ? 5.492 45.999 22.073 1.00 9.00 240 ASP A N 1
ATOM 1601 C CA . ASP A 1 261 ? 6.306 46.284 23.262 1.00 9.70 240 ASP A CA 1
ATOM 1602 C C . ASP A 1 261 ? 7.635 45.536 23.253 1.00 9.50 240 ASP A C 1
ATOM 1603 O O . ASP A 1 261 ? 8.678 46.094 23.626 1.00 9.77 240 ASP A O 1
ATOM 1608 N N . ALA A 1 262 ? 7.610 44.263 22.849 1.00 8.88 241 ALA A N 1
ATOM 1609 C CA . ALA A 1 262 ? 8.840 43.463 22.834 1.00 8.78 241 ALA A CA 1
ATOM 1610 C C . ALA A 1 262 ? 9.833 43.973 21.818 1.00 8.79 241 ALA A C 1
ATOM 1611 O O . ALA A 1 262 ? 11.044 43.966 22.054 1.00 8.93 241 ALA A O 1
ATOM 1613 N N . ILE A 1 263 ? 9.324 44.446 20.696 1.00 8.74 242 ILE A N 1
ATOM 1614 C CA . ILE A 1 263 ? 10.184 45.004 19.656 1.00 9.10 242 ILE A CA 1
ATOM 1615 C C . ILE A 1 263 ? 10.891 46.240 20.207 1.00 9.72 242 ILE A C 1
ATOM 1616 O O . ILE A 1 263 ? 12.101 46.377 20.058 1.00 10.01 242 ILE A O 1
ATOM 1621 N N . LEU A 1 264 ? 10.154 47.118 20.870 1.00 10.27 243 LEU A N 1
ATOM 1622 C CA . LEU A 1 264 ? 10.785 48.342 21.418 1.00 11.15 243 LEU A CA 1
ATOM 1623 C C . LEU A 1 264 ? 11.767 48.045 22.534 1.00 11.57 243 LEU A C 1
ATOM 1624 O O . LEU A 1 264 ? 12.750 48.770 22.708 1.00 12.06 243 LEU A O 1
ATOM 1629 N N . ALA A 1 265 ? 11.527 46.966 23.273 1.00 11.22 244 ALA A N 1
ATOM 1630 C CA . ALA A 1 265 ? 12.444 4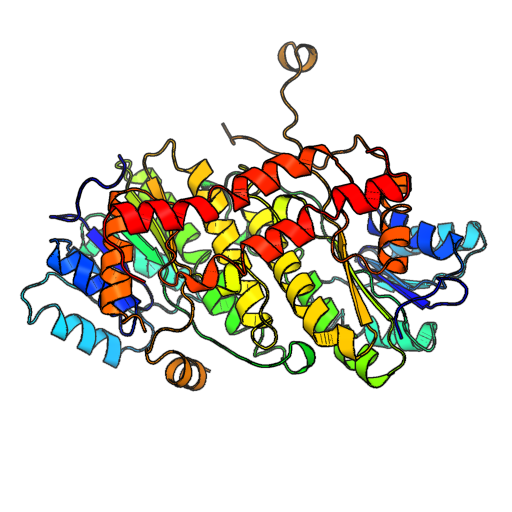6.544 24.339 1.00 11.45 244 ALA A CA 1
ATOM 1631 C C . ALA A 1 265 ? 13.590 45.678 23.769 1.00 11.34 244 ALA A C 1
ATOM 1632 O O . ALA A 1 265 ? 14.521 45.309 24.468 1.00 11.86 244 ALA A O 1
ATOM 1634 N N . ASN A 1 266 ? 13.509 45.365 22.484 1.00 10.83 245 ASN A N 1
ATOM 1635 C CA . ASN A 1 266 ? 14.433 44.443 21.829 1.00 10.83 245 ASN A CA 1
ATOM 1636 C C . ASN A 1 266 ? 14.600 43.117 22.572 1.00 10.47 245 ASN A C 1
ATOM 1637 O O . ASN A 1 266 ? 15.724 42.647 22.818 1.00 10.85 245 ASN A O 1
ATOM 1642 N N . ARG A 1 267 ? 13.466 42.527 22.941 1.00 9.96 246 ARG A N 1
ATOM 1643 C CA . ARG A 1 267 ? 13.471 41.169 23.505 1.00 9.64 246 ARG A CA 1
ATOM 1644 C C . ARG A 1 267 ? 13.413 40.141 22.393 1.00 8.79 246 ARG A C 1
ATOM 1645 O O . ARG A 1 267 ? 12.548 40.235 21.493 1.00 8.46 246 ARG A O 1
ATOM 1653 N N . LEU A 1 268 ? 14.275 39.127 22.498 1.00 8.37 247 LEU A N 1
ATOM 1654 C CA . LEU A 1 268 ? 14.345 38.062 21.502 1.00 7.87 247 LEU A CA 1
ATOM 1655 C C . LEU A 1 268 ? 13.103 37.185 21.485 1.00 7.46 247 LEU A C 1
ATOM 1656 O O . LEU A 1 268 ? 12.635 36.811 20.403 1.00 7.39 247 LEU A O 1
ATOM 1661 N N . TYR A 1 269 ? 12.567 36.854 22.660 1.00 7.28 248 TYR A N 1
ATOM 1662 C CA . TYR A 1 269 ? 11.394 35.983 22.714 1.00 6.98 248 TYR A CA 1
ATOM 1663 C C . TYR A 1 269 ? 10.156 36.758 23.080 1.00 7.03 248 TYR A C 1
ATOM 1664 O O . TYR A 1 269 ? 10.221 37.694 23.877 1.00 7.25 248 TYR A O 1
ATOM 1673 N N . ILE A 1 270 ? 9.032 36.382 22.464 1.00 6.84 249 ILE A N 1
ATOM 1674 C CA . ILE A 1 270 ? 7.726 36.963 22.799 1.00 7.02 249 ILE A CA 1
ATOM 1675 C C . ILE A 1 270 ? 6.812 35.787 23.119 1.00 7.03 249 ILE A C 1
ATOM 1676 O O . ILE A 1 270 ? 6.513 34.953 22.257 1.00 6.78 249 ILE A O 1
ATOM 1681 N N . LEU A 1 271 ? 6.362 35.727 24.380 1.00 7.41 250 LEU A N 1
ATOM 1682 C CA . LEU A 1 271 ? 5.759 34.528 24.935 1.00 7.86 250 LEU A CA 1
ATOM 1683 C C . LEU A 1 271 ? 4.445 34.897 25.631 1.00 8.17 250 LEU A C 1
ATOM 1684 O O . LEU A 1 271 ? 4.404 35.077 26.842 1.00 8.29 250 LEU A O 1
ATOM 1689 N N . PRO A 1 272 ? 3.352 35.000 24.869 1.00 8.36 251 PRO A N 1
ATOM 1690 C CA . PRO A 1 272 ? 2.102 35.549 25.461 1.00 9.03 251 PRO A CA 1
ATOM 1691 C C . PRO A 1 272 ? 1.430 34.674 26.497 1.00 9.64 251 PRO A C 1
ATOM 1692 O O . PRO A 1 272 ? 0.698 35.203 27.322 1.00 9.99 251 PRO A O 1
ATOM 1696 N N . HIS A 1 273 ? 1.684 33.359 26.461 1.00 10.07 252 HIS A N 1
ATOM 1697 C CA . HIS A 1 273 ? 0.989 32.406 27.343 1.00 11.02 252 HIS A CA 1
ATOM 1698 C C . HIS A 1 273 ? 1.925 31.869 28.412 1.00 11.08 252 HIS A C 1
ATOM 1699 O O . HIS A 1 273 ? 2.880 31.155 28.111 1.00 10.90 252 HIS A O 1
ATOM 1706 N N . ALA A 1 274 ? 1.668 32.228 29.661 1.00 11.64 253 ALA A N 1
ATOM 1707 C CA . ALA A 1 274 ? 2.501 31.787 30.771 1.00 11.99 253 ALA A CA 1
ATOM 1708 C C . ALA A 1 274 ? 2.432 30.279 30.972 1.00 12.23 253 ALA A C 1
ATOM 1709 O O . ALA A 1 274 ? 3.332 29.704 31.595 1.00 12.36 253 ALA A O 1
ATOM 1711 N N . ALA A 1 275 ? 1.405 29.638 30.419 1.00 12.53 254 ALA A N 1
ATOM 1712 C CA . ALA A 1 275 ? 1.290 28.190 30.563 1.00 12.96 254 ALA A CA 1
ATOM 1713 C C . ALA A 1 275 ? 2.395 27.480 29.826 1.00 12.62 254 ALA A C 1
ATOM 1714 O O . ALA A 1 275 ? 2.649 26.304 30.071 1.00 13.89 254 ALA A O 1
ATOM 1716 N N . ALA A 1 276 ? 3.059 28.185 28.916 1.00 11.61 255 ALA A N 1
ATOM 1717 C CA . ALA A 1 276 ? 4.158 27.591 28.177 1.00 10.85 255 ALA A CA 1
ATOM 1718 C C . ALA A 1 276 ? 5.401 27.374 29.032 1.00 10.74 255 ALA A C 1
ATOM 1719 O O . ALA A 1 276 ? 6.247 26.535 28.676 1.00 10.51 255 ALA A O 1
ATOM 1721 N N . ARG A 1 277 ? 5.535 28.144 30.117 1.00 10.81 256 ARG A N 1
ATOM 1722 C CA . ARG A 1 277 ? 6.788 28.196 30.888 1.00 10.69 256 ARG A CA 1
ATOM 1723 C C . ARG A 1 277 ? 7.237 26.834 31.417 1.00 11.02 256 ARG A C 1
ATOM 1724 O O . ARG A 1 277 ? 8.401 26.454 31.270 1.00 10.46 256 ARG A O 1
ATOM 1732 N N . GLU A 1 278 ? 6.328 26.124 32.069 1.00 11.58 257 GLU A N 1
ATOM 1733 C CA . GLU A 1 278 ? 6.671 24.832 32.653 1.00 12.42 257 GLU A CA 1
ATOM 1734 C C . GLU A 1 278 ? 7.053 23.788 31.601 1.00 11.37 257 GLU A C 1
ATOM 1735 O O . GLU A 1 278 ? 8.006 23.010 31.811 1.00 11.14 257 GLU A O 1
ATOM 1741 N N . SER A 1 279 ? 6.355 23.762 30.463 1.00 10.73 258 SER A N 1
ATOM 1742 C CA A SER A 1 279 ? 6.700 22.821 29.384 0.70 10.40 258 SER A CA 1
ATOM 1743 C CA B SER A 1 279 ? 6.685 22.831 29.387 0.30 10.28 258 SER A CA 1
ATOM 1744 C C . SER A 1 279 ? 8.095 23.072 28.842 1.00 9.73 258 SER A C 1
ATOM 1745 O O . SER A 1 279 ? 8.829 22.119 28.540 1.00 9.36 258 SER A O 1
ATOM 1750 N N . ILE A 1 280 ? 8.462 24.351 28.712 1.00 9.06 259 ILE A N 1
ATOM 1751 C CA . ILE A 1 280 ? 9.808 24.704 28.251 1.00 8.60 259 ILE A CA 1
ATOM 1752 C C . ILE A 1 280 ? 10.840 24.219 29.279 1.00 8.82 259 ILE A C 1
ATOM 1753 O O . ILE A 1 280 ? 11.859 23.628 28.900 1.00 8.62 259 ILE A O 1
ATOM 1758 N N . ARG A 1 281 ? 10.561 24.438 30.561 1.00 9.18 260 ARG A N 1
ATOM 1759 C CA . ARG A 1 281 ? 11.470 23.977 31.600 1.00 9.60 260 ARG A CA 1
ATOM 1760 C C . ARG A 1 281 ? 11.615 22.469 31.552 1.00 9.21 260 ARG A C 1
ATOM 1761 O O . ARG A 1 281 ? 12.723 21.960 31.711 1.00 8.96 260 ARG A O 1
ATOM 1769 N N . ARG A 1 282 ? 10.503 21.758 31.325 1.00 9.01 261 ARG A N 1
ATOM 1770 C CA . ARG A 1 282 ? 10.537 20.297 31.296 1.00 8.94 261 ARG A CA 1
ATOM 1771 C C . ARG A 1 282 ? 11.424 19.824 30.142 1.00 8.62 261 ARG A C 1
ATOM 1772 O O . ARG A 1 282 ? 12.177 18.859 30.296 1.00 8.71 261 ARG A O 1
ATOM 1774 N N . ARG A 1 283 ? 11.327 20.505 28.995 1.00 8.22 262 ARG A N 1
ATOM 1775 C CA . ARG A 1 283 ? 12.177 20.117 27.842 1.00 7.96 262 ARG A CA 1
ATOM 1776 C C . ARG A 1 283 ? 13.662 20.323 28.204 1.00 8.04 262 ARG A C 1
ATOM 1777 O O . ARG A 1 283 ? 14.493 19.446 27.976 1.00 7.80 262 ARG A O 1
ATOM 1785 N N . PHE A 1 284 ? 13.986 21.483 28.772 1.00 8.41 263 PHE A N 1
ATOM 1786 C CA . PHE A 1 284 ? 15.365 21.722 29.191 1.00 9.12 263 PHE A CA 1
ATOM 1787 C C . PHE A 1 284 ? 15.874 20.650 30.134 1.00 9.66 263 PHE A C 1
ATOM 1788 O O . PHE A 1 284 ? 17.012 20.185 30.006 1.00 9.39 263 PHE A O 1
ATOM 1796 N N . GLU A 1 285 ? 15.038 20.268 31.094 1.00 10.25 264 GLU A N 1
ATOM 1797 C CA . GLU A 1 285 ? 15.428 19.246 32.069 1.00 11.41 264 GLU A CA 1
ATOM 1798 C C . GLU A 1 285 ? 15.711 17.906 31.429 1.00 10.79 264 GLU A C 1
ATOM 1799 O O . GLU A 1 285 ? 16.683 17.229 31.834 1.00 10.73 264 GLU A O 1
ATOM 1805 N N . ARG A 1 286 ? 14.898 17.523 30.451 1.00 10.35 265 ARG A N 1
ATOM 1806 C CA . ARG A 1 286 ? 15.109 16.252 29.728 1.00 10.14 265 ARG A CA 1
ATOM 1807 C C . ARG A 1 286 ? 16.446 16.281 28.992 1.00 9.66 265 ARG A C 1
ATOM 1808 O O . ARG A 1 286 ? 17.181 15.288 29.009 1.00 9.84 265 ARG A O 1
ATOM 1816 N N . ILE A 1 287 ? 16.787 17.421 28.399 1.00 8.89 266 ILE A N 1
ATOM 1817 C CA . ILE A 1 287 ? 18.065 17.520 27.709 1.00 8.55 266 ILE A CA 1
ATOM 1818 C C . ILE A 1 287 ? 19.177 17.487 28.753 1.00 8.82 266 ILE A C 1
ATOM 1819 O O . ILE A 1 287 ? 20.137 16.710 28.628 1.00 8.86 266 ILE A O 1
ATOM 1824 N N . ASP A 1 288 ? 19.051 18.318 29.783 1.00 9.14 267 ASP A N 1
ATOM 1825 C CA . ASP A 1 288 ? 20.149 18.496 30.725 1.00 9.57 267 ASP A CA 1
ATOM 1826 C C . ASP A 1 288 ? 20.501 17.227 31.480 1.00 10.02 267 ASP A C 1
ATOM 1827 O O . ASP A 1 288 ? 21.690 16.954 31.761 1.00 9.90 267 ASP A O 1
ATOM 1832 N N . ARG A 1 289 ? 19.482 16.438 31.822 1.00 10.57 268 ARG A N 1
ATOM 1833 C CA A ARG A 1 289 ? 19.756 15.246 32.610 0.70 11.42 268 ARG A CA 1
ATOM 1834 C CA B ARG A 1 289 ? 19.688 15.207 32.582 0.30 10.86 268 ARG A CA 1
ATOM 1835 C C . ARG A 1 289 ? 20.478 14.181 31.797 1.00 10.90 268 ARG A C 1
ATOM 1836 O O . ARG A 1 289 ? 21.069 13.272 32.369 1.00 10.91 268 ARG A O 1
ATOM 1851 N N . THR A 1 290 ? 20.457 14.324 30.476 1.00 10.29 269 THR A N 1
ATOM 1852 C CA . THR A 1 290 ? 21.149 13.378 29.593 1.00 10.09 269 THR A CA 1
ATOM 1853 C C . THR A 1 290 ? 22.620 13.312 29.973 1.00 9.82 269 THR A C 1
ATOM 1854 O O . THR A 1 290 ? 23.225 12.214 29.988 1.00 9.67 269 THR A O 1
ATOM 1858 N N . PHE A 1 291 ? 23.198 14.461 30.304 1.00 9.49 270 PHE A N 1
ATOM 1859 C CA . PHE A 1 291 ? 24.620 14.494 30.654 1.00 9.61 270 PHE A CA 1
ATOM 1860 C C . PHE A 1 291 ? 24.906 13.624 31.878 1.00 10.23 270 PHE A C 1
ATOM 1861 O O . PHE A 1 291 ? 25.901 12.885 31.887 1.00 10.34 270 PHE A O 1
ATOM 1869 N N . ASP A 1 292 ? 24.037 13.676 32.881 1.00 11.10 271 ASP A N 1
ATOM 1870 C CA . ASP A 1 292 ? 24.256 12.867 34.083 1.00 12.11 271 ASP A CA 1
ATOM 1871 C C . ASP A 1 292 ? 24.025 11.393 33.786 1.00 11.99 271 ASP A C 1
ATOM 1872 O O . ASP A 1 292 ? 24.733 10.536 34.307 1.00 12.19 271 ASP A O 1
ATOM 1877 N N . GLU A 1 293 ? 23.061 11.096 32.912 1.00 11.87 272 GLU A N 1
ATOM 1878 C CA . GLU A 1 293 ? 22.758 9.698 32.603 1.00 12.24 272 GLU A CA 1
ATOM 1879 C C . GLU A 1 293 ? 23.924 9.079 31.835 1.00 11.62 272 GLU A C 1
ATOM 1880 O O . GLU A 1 293 ? 24.297 7.935 32.080 1.00 11.51 272 GLU A O 1
ATOM 1886 N N . GLN A 1 294 ? 24.507 9.849 30.917 1.00 10.93 273 GLN A N 1
ATOM 1887 C CA . GLN A 1 294 ? 25.699 9.398 30.179 1.00 10.60 273 GLN A CA 1
ATOM 1888 C C . GLN A 1 294 ? 26.878 9.168 31.112 1.00 10.94 273 GLN A C 1
ATOM 1889 O O . GLN A 1 294 ? 27.535 8.108 31.056 1.00 11.19 273 GLN A O 1
ATOM 1895 N N . ALA A 1 295 ? 27.127 10.130 32.004 1.00 11.17 274 ALA A N 1
ATOM 1896 C CA . ALA A 1 295 ? 28.244 9.990 32.952 1.00 11.65 274 ALA A CA 1
ATOM 1897 C C . ALA A 1 295 ? 28.051 8.749 33.836 1.00 12.26 274 ALA A C 1
ATOM 1898 O O . ALA A 1 295 ? 29.007 8.023 34.092 1.00 12.43 274 ALA A O 1
ATOM 1900 N N . ALA A 1 296 ? 26.814 8.483 34.248 1.00 12.61 275 ALA A N 1
ATOM 1901 C CA . ALA A 1 296 ? 26.522 7.300 35.095 1.00 13.89 275 ALA A CA 1
ATOM 1902 C C . ALA A 1 296 ? 26.851 5.982 34.383 1.00 14.70 275 ALA A C 1
ATOM 1903 O O . ALA A 1 296 ? 27.141 4.968 35.018 1.00 15.50 275 ALA A O 1
ATOM 1905 N N . GLU A 1 297 ? 26.787 6.005 33.057 1.00 15.62 276 GLU A N 1
ATOM 1906 C CA . GLU A 1 297 ? 27.070 4.850 32.224 1.00 16.78 276 GLU A CA 1
ATOM 1907 C C . GLU A 1 297 ? 28.578 4.760 31.961 1.00 16.90 276 GLU A C 1
ATOM 1908 O O . GLU A 1 297 ? 29.043 3.800 31.354 1.00 18.54 276 GLU A O 1
ATOM 1914 N N . GLY A 1 298 ? 29.345 5.746 32.419 1.00 15.84 277 GLY A N 1
ATOM 1915 C CA . GLY A 1 298 ? 30.789 5.743 32.253 1.00 15.34 277 GLY A CA 1
ATOM 1916 C C . GLY A 1 298 ? 31.344 6.641 31.160 1.00 15.01 277 GLY A C 1
ATOM 1917 O O . GLY A 1 298 ? 32.537 6.624 30.891 1.00 15.75 277 GLY A O 1
ATOM 1918 N N . TRP A 1 299 ? 30.488 7.450 30.544 1.00 13.92 278 TRP A N 1
ATOM 1919 C CA . TRP A 1 299 ? 30.946 8.364 29.511 1.00 13.29 278 TRP A CA 1
ATOM 1920 C C . TRP A 1 299 ? 31.699 9.514 30.115 1.00 13.80 278 TRP A C 1
ATOM 1921 O O . TRP A 1 299 ? 31.174 10.205 30.993 1.00 14.96 278 TRP A O 1
ATOM 1932 N N . THR A 1 300 ? 32.918 9.765 29.651 1.00 14.24 279 THR A N 1
ATOM 1933 C CA . THR A 1 300 ? 33.761 10.781 30.279 1.00 15.03 279 THR A CA 1
ATOM 1934 C C . THR A 1 300 ? 34.014 12.041 29.437 1.00 15.35 279 THR A C 1
ATOM 1935 O O . THR A 1 300 ? 34.836 12.889 29.831 1.00 17.43 279 THR A O 1
ATOM 1939 N N . HIS A 1 301 ? 33.326 12.190 28.298 1.00 14.24 280 HIS A N 1
ATOM 1940 C CA . HIS A 1 301 ? 33.628 13.302 27.399 1.00 13.44 280 HIS A CA 1
ATOM 1941 C C . HIS A 1 301 ? 32.577 14.369 27.428 1.00 12.94 280 HIS A C 1
ATOM 1942 O O . HIS A 1 301 ? 31.467 14.168 27.937 1.00 12.64 280 HIS A O 1
ATOM 1950 N N . GLY B 1 24 ? 8.234 -3.382 22.747 1.00 34.39 3 GLY B N 1
ATOM 1951 C CA . GLY B 1 24 ? 8.976 -3.490 21.455 1.00 29.92 3 GLY B CA 1
ATOM 1952 C C . GLY B 1 24 ? 10.308 -2.748 21.402 1.00 27.40 3 GLY B C 1
ATOM 1953 O O . GLY B 1 24 ? 11.012 -2.815 20.386 1.00 29.29 3 GLY B O 1
ATOM 1954 N N . PHE B 1 25 ? 10.669 -2.043 22.479 1.00 33.25 4 PHE B N 1
ATOM 1955 C CA . PHE B 1 25 ? 11.924 -1.270 22.498 1.00 30.94 4 PHE B CA 1
ATOM 1956 C C . PHE B 1 25 ? 13.140 -2.171 22.316 1.00 29.92 4 PHE B C 1
ATOM 1957 O O . PHE B 1 25 ? 13.182 -3.291 22.850 1.00 29.39 4 PHE B O 1
ATOM 1965 N N . LEU B 1 26 ? 14.118 -1.685 21.550 1.00 28.95 5 LEU B N 1
ATOM 1966 C CA . LEU B 1 26 ? 15.287 -2.492 21.202 1.00 28.53 5 LEU B CA 1
ATOM 1967 C C . LEU B 1 26 ? 16.011 -2.960 22.459 1.00 29.53 5 LEU B C 1
ATOM 1968 O O . LEU B 1 26 ? 16.412 -2.147 23.305 1.00 30.11 5 LEU B O 1
ATOM 1973 N N . SER B 1 27 ? 16.156 -4.280 22.579 1.00 29.18 6 SER B N 1
ATOM 1974 C CA . SER B 1 27 ? 16.794 -4.896 23.743 1.00 29.47 6 SER B CA 1
ATOM 1975 C C . SER B 1 27 ? 18.265 -5.260 23.512 1.00 27.44 6 SER B C 1
ATOM 1976 O O . SER B 1 27 ? 19.022 -5.429 24.464 1.00 30.51 6 SER B O 1
ATOM 1979 N N . GLY B 1 28 ? 18.656 -5.362 22.247 1.00 24.45 7 GLY B N 1
ATOM 1980 C CA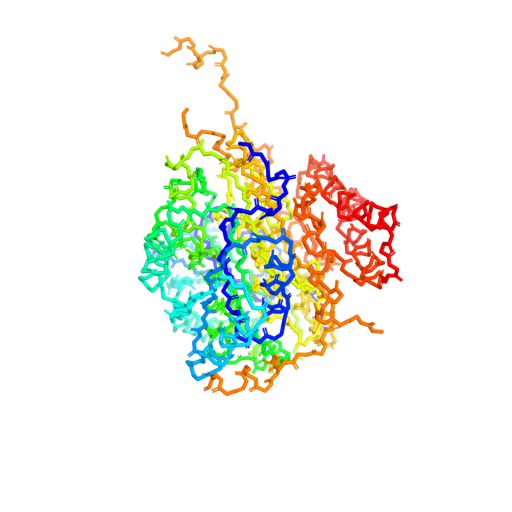 . GLY B 1 28 ? 20.031 -5.679 21.872 1.00 21.05 7 GLY B CA 1
ATOM 1981 C C . GLY B 1 28 ? 20.117 -5.553 20.373 1.00 18.54 7 GLY B C 1
ATOM 1982 O O . GLY B 1 28 ? 19.091 -5.397 19.697 1.00 18.68 7 GLY B O 1
ATOM 1983 N N . PHE B 1 29 ? 21.336 -5.581 19.843 1.00 16.33 8 PHE B N 1
ATOM 1984 C CA . PHE B 1 29 ? 21.532 -5.485 18.403 1.00 15.00 8 PHE B CA 1
ATOM 1985 C C . PHE B 1 29 ? 21.749 -6.854 17.743 1.00 14.94 8 PHE B C 1
ATOM 1986 O O . PHE B 1 29 ? 21.692 -6.982 16.511 1.00 14.20 8 PHE B O 1
ATOM 1994 N N . ASP B 1 30 ? 21.987 -7.880 18.556 1.00 15.90 9 ASP B N 1
ATOM 1995 C CA . ASP B 1 30 ? 22.404 -9.167 18.015 1.00 16.91 9 ASP B CA 1
ATOM 1996 C C . ASP B 1 30 ? 21.300 -9.808 17.189 1.00 16.29 9 ASP B C 1
ATOM 1997 O O . ASP B 1 30 ? 20.194 -10.054 17.679 1.00 16.96 9 ASP B O 1
ATOM 2002 N N . GLY B 1 31 ? 21.619 -10.053 15.922 1.00 15.96 10 GLY B N 1
ATOM 2003 C CA . GLY B 1 31 ? 20.663 -10.607 14.976 1.00 16.11 10 GLY B CA 1
ATOM 2004 C C . GLY B 1 31 ? 19.622 -9.634 14.477 1.00 16.00 10 GLY B C 1
ATOM 2005 O O . GLY B 1 31 ? 18.774 -10.011 13.673 1.00 16.93 10 GLY B O 1
ATOM 2006 N N . ARG B 1 32 ? 19.659 -8.387 14.953 1.00 14.81 11 ARG B N 1
ATOM 2007 C CA . ARG B 1 32 ? 18.691 -7.371 14.512 1.00 14.54 11 ARG B CA 1
ATOM 2008 C C . ARG B 1 32 ? 19.097 -6.793 13.163 1.00 13.22 11 ARG B C 1
ATOM 2009 O O . ARG B 1 32 ? 20.228 -7.030 12.688 1.00 13.42 11 ARG B O 1
ATOM 2017 N N . ALA B 1 33 ? 18.173 -6.070 12.531 1.00 11.89 12 ALA B N 1
ATOM 2018 C CA . ALA B 1 33 ? 18.398 -5.491 11.201 1.00 10.68 12 ALA B CA 1
ATOM 2019 C C . ALA B 1 33 ? 18.435 -3.974 11.311 1.00 9.82 12 ALA B C 1
ATOM 2020 O O . ALA B 1 33 ? 17.504 -3.384 11.828 1.00 9.99 12 ALA B O 1
ATOM 2022 N N . ALA B 1 34 ? 19.497 -3.358 10.806 1.00 9.13 13 ALA B N 1
ATOM 2023 C CA . ALA B 1 34 ? 19.653 -1.883 10.881 1.00 8.67 13 ALA B CA 1
ATOM 2024 C C . ALA B 1 34 ? 19.889 -1.277 9.512 1.00 8.45 13 ALA B C 1
ATOM 2025 O O . ALA B 1 34 ? 20.665 -1.822 8.711 1.00 8.26 13 ALA B O 1
ATOM 2027 N N . VAL B 1 35 ? 19.246 -0.139 9.264 1.00 8.16 14 VAL B N 1
ATOM 2028 C CA . VAL B 1 35 ? 19.474 0.636 8.045 1.00 8.12 14 VAL B CA 1
ATOM 2029 C C . VAL B 1 35 ? 20.136 1.954 8.447 1.00 7.89 14 VAL B C 1
ATOM 2030 O O . VAL B 1 35 ? 19.686 2.619 9.365 1.00 7.92 14 VAL B O 1
ATOM 2034 N N . VAL B 1 36 ? 21.252 2.276 7.796 1.00 7.72 15 VAL B N 1
ATOM 2035 C CA . VAL B 1 36 ? 21.979 3.509 8.108 1.00 7.75 15 VAL B CA 1
ATOM 2036 C C . VAL B 1 36 ? 22.130 4.298 6.818 1.00 7.83 15 VAL B C 1
ATOM 2037 O O . VAL B 1 36 ? 22.809 3.851 5.877 1.00 7.87 15 VAL B O 1
ATOM 2041 N N . THR B 1 37 ? 21.517 5.481 6.770 1.00 8.06 16 THR B N 1
ATOM 2042 C CA . THR B 1 37 ? 21.728 6.343 5.604 1.00 8.53 16 THR B CA 1
ATOM 2043 C C . THR B 1 37 ? 23.034 7.124 5.773 1.00 9.05 16 THR B C 1
ATOM 2044 O O . THR B 1 37 ? 23.507 7.355 6.897 1.00 9.04 16 THR B O 1
ATOM 2048 N N . GLY B 1 38 ? 23.621 7.545 4.663 1.00 9.49 17 GLY B N 1
ATOM 2049 C CA . GLY B 1 38 ? 24.950 8.185 4.694 1.00 10.56 17 GLY B CA 1
ATOM 2050 C C . GLY B 1 38 ? 25.935 7.262 5.398 1.00 10.72 17 GLY B C 1
ATOM 2051 O O . GLY B 1 38 ? 26.802 7.698 6.143 1.00 11.44 17 GLY B O 1
ATOM 2052 N N . GLY B 1 39 ? 25.798 5.968 5.131 1.00 10.80 18 GLY B N 1
ATOM 2053 C CA . GLY B 1 39 ? 26.580 4.943 5.826 1.00 11.07 18 GLY B CA 1
ATOM 2054 C C . GLY B 1 39 ? 27.965 4.656 5.275 1.00 11.69 18 GLY B C 1
ATOM 2055 O O . GLY B 1 39 ? 28.652 3.771 5.822 1.00 12.36 18 GLY B O 1
ATOM 2056 N N . ALA B 1 40 ? 28.389 5.352 4.213 1.00 11.72 19 ALA B N 1
ATOM 2057 C CA . ALA B 1 40 ? 29.684 5.028 3.584 1.00 12.57 19 ALA B CA 1
ATOM 2058 C C . ALA B 1 40 ? 30.860 5.712 4.242 1.00 12.92 19 ALA B C 1
ATOM 2059 O O . ALA B 1 40 ? 32.004 5.362 3.975 1.00 13.62 19 ALA B O 1
ATOM 2061 N N . SER B 1 41 ? 30.598 6.704 5.093 1.00 13.03 20 SER B N 1
ATOM 2062 C CA . SER B 1 41 ? 31.686 7.431 5.740 1.00 13.26 20 SER B CA 1
ATOM 2063 C C . SER B 1 41 ? 31.193 8.099 7.016 1.00 12.50 20 SER B C 1
ATOM 2064 O O . SER B 1 41 ? 30.012 8.017 7.357 1.00 11.99 20 SER B O 1
ATOM 2067 N N . GLY B 1 42 ? 32.118 8.767 7.705 1.00 12.33 21 GLY B N 1
ATOM 2068 C CA . GLY B 1 42 ? 31.801 9.568 8.882 1.00 12.01 21 GLY B CA 1
ATOM 2069 C C . GLY B 1 42 ? 30.999 8.862 9.952 1.00 11.54 21 GLY B C 1
ATOM 2070 O O . GLY B 1 42 ? 31.239 7.698 10.280 1.00 11.16 21 GLY B O 1
ATOM 2071 N N . ILE B 1 43 ? 30.053 9.614 10.503 1.00 11.29 22 ILE B N 1
ATOM 2072 C CA . ILE B 1 43 ? 29.216 9.163 11.593 1.00 11.27 22 ILE B CA 1
ATOM 2073 C C . ILE B 1 43 ? 28.437 7.909 11.170 1.00 10.38 22 ILE B C 1
ATOM 2074 O O . ILE B 1 43 ? 28.327 6.945 11.944 1.00 10.33 22 ILE B O 1
ATOM 2079 N N . GLY B 1 44 ? 27.930 7.914 9.928 1.00 9.90 23 GLY B N 1
ATOM 2080 C CA . GLY B 1 44 ? 27.118 6.806 9.447 1.00 9.12 23 GLY B CA 1
ATOM 2081 C C . GLY B 1 44 ? 27.896 5.495 9.476 1.00 8.80 23 GLY B C 1
ATOM 2082 O O . GLY B 1 44 ? 27.432 4.467 10.038 1.00 8.66 23 GLY B O 1
ATOM 2083 N N . LEU B 1 45 ? 29.107 5.536 8.902 1.00 8.83 24 LEU B N 1
ATOM 2084 C CA . LEU B 1 45 ? 29.912 4.308 8.847 1.00 8.78 24 LEU B CA 1
ATOM 2085 C C . LEU B 1 45 ? 30.382 3.881 10.227 1.00 8.88 24 LEU B C 1
ATOM 2086 O O . LEU B 1 45 ? 30.347 2.685 10.564 1.00 8.70 24 LEU B O 1
ATOM 2091 N N . ALA B 1 46 ? 30.775 4.845 11.051 1.00 9.13 25 ALA B N 1
ATOM 2092 C CA . ALA B 1 46 ? 31.214 4.485 12.407 1.00 9.48 25 ALA B CA 1
ATOM 2093 C C . ALA B 1 46 ? 30.084 3.822 13.191 1.00 9.34 25 ALA B C 1
ATOM 2094 O O . ALA B 1 46 ? 30.294 2.843 13.907 1.00 9.53 25 ALA B O 1
ATOM 2096 N N . THR B 1 47 ? 28.876 4.338 13.014 1.00 9.28 26 THR B N 1
ATOM 2097 C CA . THR B 1 47 ? 27.736 3.843 13.770 1.00 9.26 26 THR B CA 1
ATOM 2098 C C . THR B 1 47 ? 27.330 2.475 13.253 1.00 8.91 26 THR B C 1
ATOM 2099 O O . THR B 1 47 ? 27.129 1.562 14.025 1.00 8.89 26 THR B O 1
ATOM 2103 N N . ALA B 1 48 ? 27.245 2.334 11.928 1.00 8.47 27 ALA B N 1
ATOM 2104 C CA . ALA B 1 48 ? 26.953 1.040 11.331 1.00 8.42 27 ALA B CA 1
ATOM 2105 C C . ALA B 1 48 ? 27.953 -0.021 11.779 1.00 8.47 27 ALA B C 1
ATOM 2106 O O . ALA B 1 48 ? 27.571 -1.154 12.062 1.00 8.28 27 ALA B O 1
ATOM 2108 N N . THR B 1 49 ? 29.231 0.354 11.863 1.00 8.76 28 THR B N 1
ATOM 2109 C CA . THR B 1 49 ? 30.282 -0.601 12.234 1.00 9.14 28 THR B CA 1
ATOM 2110 C C . THR B 1 49 ? 30.066 -1.035 13.680 1.00 9.43 28 THR B C 1
ATOM 2111 O O . THR B 1 49 ? 30.133 -2.230 13.991 1.00 9.50 28 THR B O 1
ATOM 2115 N N . GLU B 1 50 ? 29.747 -0.070 14.543 1.00 9.81 29 GLU B N 1
ATOM 2116 C CA . GLU B 1 50 ? 29.416 -0.399 15.927 1.00 10.11 29 GLU B CA 1
ATOM 2117 C C . GLU B 1 50 ? 28.195 -1.343 16.036 1.00 9.78 29 GLU B C 1
ATOM 2118 O O . GLU B 1 50 ? 28.222 -2.344 16.804 1.00 9.97 29 GLU B O 1
ATOM 2124 N N . PHE B 1 51 ? 27.155 -1.092 15.246 1.00 9.16 30 PHE B N 1
ATOM 2125 C CA . PHE B 1 51 ? 25.977 -1.960 15.274 1.00 9.04 30 PHE B CA 1
ATOM 2126 C C . PHE B 1 51 ? 26.377 -3.376 14.861 1.00 9.20 30 PHE B C 1
ATOM 2127 O O . PHE B 1 51 ? 25.928 -4.355 15.457 1.00 9.18 30 PHE B O 1
ATOM 2135 N N . ALA B 1 52 ? 27.211 -3.467 13.830 1.00 9.25 31 ALA B N 1
ATOM 2136 C CA . ALA B 1 52 ? 27.668 -4.789 13.325 1.00 9.70 31 ALA B CA 1
ATOM 2137 C C . ALA B 1 52 ? 28.537 -5.516 14.349 1.00 10.48 31 ALA B C 1
ATOM 2138 O O . ALA B 1 52 ? 28.420 -6.748 14.510 1.00 11.02 31 ALA B O 1
ATOM 2140 N N . ARG B 1 53 ? 29.389 -4.768 15.058 1.00 11.41 32 ARG B N 1
ATOM 2141 C CA . ARG B 1 53 ? 30.193 -5.379 16.122 1.00 12.26 32 ARG B CA 1
ATOM 2142 C C . ARG B 1 53 ? 29.306 -6.032 17.164 1.00 12.69 32 ARG B C 1
ATOM 2143 O O . ARG B 1 53 ? 29.693 -7.042 17.764 1.00 14.00 32 ARG B O 1
ATOM 2151 N N . ARG B 1 54 ? 28.116 -5.469 17.359 1.00 12.45 33 ARG B N 1
ATOM 2152 C CA . ARG B 1 54 ? 27.157 -5.949 18.353 1.00 12.58 33 ARG B CA 1
ATOM 2153 C C . ARG B 1 54 ? 26.186 -6.974 17.766 1.00 12.47 33 ARG B C 1
ATOM 2154 O O . ARG B 1 54 ? 25.249 -7.403 18.434 1.00 13.62 33 ARG B O 1
ATOM 2162 N N . GLY B 1 55 ? 26.405 -7.336 16.510 1.00 11.81 34 GLY B N 1
ATOM 2163 C CA . GLY B 1 55 ? 25.666 -8.428 15.874 1.00 11.63 34 GLY B CA 1
ATOM 2164 C C . GLY B 1 55 ? 24.562 -8.084 14.892 1.00 11.22 34 GLY B C 1
ATOM 2165 O O . GLY B 1 55 ? 23.882 -8.985 14.421 1.00 11.51 34 GLY B O 1
ATOM 2166 N N . ALA B 1 56 ? 24.380 -6.798 14.580 1.00 10.46 35 ALA B N 1
ATOM 2167 C CA . ALA B 1 56 ? 23.355 -6.382 13.612 1.00 10.17 35 ALA B CA 1
ATOM 2168 C C . ALA B 1 56 ? 23.745 -6.698 12.176 1.00 9.75 35 ALA B C 1
ATOM 2169 O O . ALA B 1 56 ? 24.938 -6.643 11.821 1.00 9.81 35 ALA B O 1
ATOM 2171 N N . ARG B 1 57 ? 22.746 -7.049 11.371 1.00 9.73 36 ARG B N 1
ATOM 2172 C CA . ARG B 1 57 ? 22.849 -7.121 9.905 1.00 9.63 36 ARG B CA 1
ATOM 2173 C C . ARG B 1 57 ? 22.555 -5.729 9.375 1.00 9.17 36 ARG B C 1
ATOM 2174 O O . ARG B 1 57 ? 21.653 -5.059 9.895 1.00 9.32 36 ARG B O 1
ATOM 2182 N N . LEU B 1 58 ? 23.300 -5.300 8.358 1.00 8.65 37 LEU B N 1
ATOM 2183 C CA A LEU B 1 58 ? 23.270 -3.906 7.902 0.60 8.46 37 LEU B CA 1
ATOM 2184 C CA B LEU B 1 58 ? 23.269 -3.904 7.920 0.40 8.48 37 LEU B CA 1
ATOM 2185 C C . LEU B 1 58 ? 22.801 -3.703 6.482 1.00 8.42 37 LEU B C 1
ATOM 2186 O O . LEU B 1 58 ? 23.154 -4.478 5.577 1.00 8.57 37 LEU B O 1
ATOM 2195 N N . VAL B 1 59 ? 22.021 -2.634 6.283 1.00 8.25 38 VAL B N 1
ATOM 2196 C CA . VAL B 1 59 ? 21.874 -2.052 4.962 1.00 8.46 38 VAL B CA 1
ATOM 2197 C C . VAL B 1 59 ? 22.377 -0.635 5.076 1.00 8.49 38 VAL B C 1
ATOM 2198 O O . VAL B 1 59 ? 21.897 0.137 5.917 1.00 8.33 38 VAL B O 1
ATOM 2202 N N . LEU B 1 60 ? 23.386 -0.303 4.271 1.00 8.82 39 LEU B N 1
ATOM 2203 C CA . LEU B 1 60 ? 23.917 1.071 4.207 1.00 9.17 39 LEU B CA 1
ATOM 2204 C C . LEU B 1 60 ? 23.457 1.753 2.937 1.00 9.34 39 LEU B C 1
ATOM 2205 O O . LEU B 1 60 ? 23.401 1.109 1.893 1.00 9.21 39 LEU B O 1
ATOM 2210 N N . SER B 1 61 ? 23.136 3.044 3.009 1.00 9.47 40 SER B N 1
ATOM 2211 C CA . SER B 1 61 ? 22.917 3.820 1.779 1.00 10.07 40 SER B CA 1
ATOM 2212 C C . SER B 1 61 ? 23.877 4.993 1.696 1.00 10.58 40 SER B C 1
ATOM 2213 O O . SER B 1 61 ? 24.342 5.531 2.717 1.00 10.48 40 SER B O 1
ATOM 2216 N N . ASP B 1 62 ? 24.150 5.403 0.468 1.00 11.28 41 ASP B N 1
ATOM 2217 C CA . ASP B 1 62 ? 24.973 6.576 0.211 1.00 12.87 41 ASP B CA 1
ATOM 2218 C C . ASP B 1 62 ? 24.749 6.943 -1.249 1.00 13.56 41 ASP B C 1
ATOM 2219 O O . ASP B 1 62 ? 24.211 6.136 -2.014 1.00 12.81 41 ASP B O 1
ATOM 2224 N N . VAL B 1 63 ? 25.145 8.154 -1.641 1.00 15.08 42 VAL B N 1
ATOM 2225 C CA . VAL B 1 63 ? 24.969 8.582 -3.048 1.00 16.92 42 VAL B CA 1
ATOM 2226 C C . VAL B 1 63 ? 25.959 7.959 -4.024 1.00 18.12 42 VAL B C 1
ATOM 2227 O O . VAL B 1 63 ? 25.710 7.902 -5.240 1.00 18.84 42 VAL B O 1
ATOM 2231 N N . ASP B 1 64 ? 27.081 7.486 -3.473 1.00 19.35 43 ASP B N 1
ATOM 2232 C CA . ASP B 1 64 ? 28.250 7.114 -4.256 1.00 21.19 43 ASP B CA 1
ATOM 2233 C C . ASP B 1 64 ? 28.376 5.604 -4.343 1.00 20.57 43 ASP B C 1
ATOM 2234 O O . ASP B 1 64 ? 28.785 4.970 -3.363 1.00 21.13 43 ASP B O 1
ATOM 2239 N N . GLN B 1 65 ? 28.028 5.022 -5.491 1.00 20.35 44 GLN B N 1
ATOM 2240 C CA . GLN B 1 65 ? 28.050 3.547 -5.609 1.00 19.88 44 GLN B CA 1
ATOM 2241 C C . GLN B 1 65 ? 29.428 2.932 -5.284 1.00 20.20 44 GLN B C 1
ATOM 2242 O O . GLN B 1 65 ? 29.523 2.045 -4.430 1.00 18.83 44 GLN B O 1
ATOM 2244 N N . PRO B 1 66 ? 30.511 3.401 -5.945 1.00 20.71 45 PRO B N 1
ATOM 2245 C CA . PRO B 1 66 ? 31.773 2.699 -5.623 1.00 20.92 45 PRO B CA 1
ATOM 2246 C C . PRO B 1 66 ? 32.262 2.896 -4.163 1.00 20.07 45 PRO B C 1
ATOM 2247 O O . PRO B 1 66 ? 32.839 1.971 -3.571 1.00 19.90 45 PRO B O 1
ATOM 2251 N N . ALA B 1 67 ? 32.041 4.063 -3.575 1.00 20.23 46 ALA B N 1
ATOM 2252 C CA . ALA B 1 67 ? 32.461 4.268 -2.181 1.00 18.81 46 ALA B CA 1
ATOM 2253 C C . ALA B 1 67 ? 31.587 3.469 -1.200 1.00 17.68 46 ALA B C 1
ATOM 2254 O O . ALA B 1 67 ? 32.054 3.011 -0.154 1.00 17.39 46 ALA B O 1
ATOM 2256 N N . LEU B 1 68 ? 30.320 3.312 -1.563 1.00 16.31 47 LEU B N 1
ATOM 2257 C CA . LEU B 1 68 ? 29.424 2.484 -0.774 1.00 15.06 47 LEU B CA 1
ATOM 2258 C C . LEU B 1 68 ? 29.868 1.015 -0.875 1.00 14.93 47 LEU B C 1
ATOM 2259 O O . LEU B 1 68 ? 29.940 0.298 0.138 1.00 13.65 47 LEU B O 1
ATOM 2264 N N . GLU B 1 69 ? 30.215 0.580 -2.086 1.00 15.90 48 GLU B N 1
ATOM 2265 C CA . GLU B 1 69 ? 30.696 -0.788 -2.289 1.00 17.05 48 GLU B CA 1
ATOM 2266 C C . GLU B 1 69 ? 31.922 -1.048 -1.419 1.00 16.01 48 GLU B C 1
ATOM 2267 O O . GLU B 1 69 ? 32.045 -2.120 -0.827 1.00 15.55 48 GLU B O 1
ATOM 2273 N N . GLN B 1 70 ? 32.814 -0.061 -1.320 1.00 15.53 49 GLN B N 1
ATOM 2274 C CA . GLN B 1 70 ? 34.019 -0.178 -0.497 1.00 15.52 49 GLN B CA 1
ATOM 2275 C C . GLN B 1 70 ? 33.734 -0.312 1.004 1.00 14.26 49 GLN B C 1
ATOM 2276 O O . GLN B 1 70 ? 34.300 -1.180 1.673 1.00 14.07 49 GLN B O 1
ATOM 2282 N N . ALA B 1 71 ? 32.826 0.520 1.523 1.00 12.62 50 ALA B N 1
ATOM 2283 C CA . ALA B 1 71 ? 32.443 0.446 2.921 1.00 11.71 50 ALA B CA 1
ATOM 2284 C C . ALA B 1 71 ? 31.806 -0.911 3.228 1.00 11.04 50 ALA B C 1
ATOM 2285 O O . ALA B 1 71 ? 32.092 -1.530 4.254 1.00 10.70 50 ALA B O 1
ATOM 2287 N N . VAL B 1 72 ? 30.937 -1.357 2.336 1.00 10.69 51 VAL B N 1
ATOM 2288 C CA . VAL B 1 72 ? 30.273 -2.644 2.510 1.00 10.54 51 VAL B CA 1
ATOM 2289 C C . VAL B 1 72 ? 31.291 -3.781 2.505 1.00 11.01 51 VAL B C 1
ATOM 2290 O O . VAL B 1 72 ? 31.223 -4.681 3.347 1.00 10.54 51 VAL B O 1
ATOM 2294 N N . ASN B 1 73 ? 32.213 -3.748 1.555 1.00 11.83 52 ASN B N 1
ATOM 2295 C CA . ASN B 1 73 ? 33.258 -4.775 1.498 1.00 12.75 52 ASN B CA 1
ATOM 2296 C C . ASN B 1 73 ? 34.164 -4.755 2.728 1.00 12.02 52 ASN B C 1
ATOM 2297 O O . ASN B 1 73 ? 34.578 -5.822 3.204 1.00 12.12 52 ASN B O 1
ATOM 2302 N N . GLY B 1 74 ? 34.421 -3.568 3.275 1.00 11.26 53 GLY B N 1
ATOM 2303 C CA . GLY B 1 74 ? 35.164 -3.451 4.517 1.00 10.91 53 GLY B CA 1
ATOM 2304 C C . GLY B 1 74 ? 34.447 -4.175 5.639 1.00 10.36 53 GLY B C 1
ATOM 2305 O O . GLY B 1 74 ? 35.058 -4.921 6.407 1.00 10.95 53 GLY B O 1
ATOM 2306 N N . LEU B 1 75 ? 33.135 -3.993 5.718 1.00 9.65 54 LEU B N 1
ATOM 2307 C CA . LEU B 1 75 ? 32.382 -4.607 6.793 1.00 9.02 54 LEU B CA 1
ATOM 2308 C C . LEU B 1 75 ? 32.370 -6.130 6.600 1.00 8.84 54 LEU B C 1
ATOM 2309 O O . LEU B 1 75 ? 32.473 -6.870 7.556 1.00 8.82 54 LEU B O 1
ATOM 2314 N N . ARG B 1 76 ? 32.190 -6.579 5.370 1.00 8.73 55 ARG B N 1
ATOM 2315 C CA . ARG B 1 76 ? 32.192 -8.030 5.099 1.00 8.73 55 ARG B CA 1
ATOM 2316 C C . ARG B 1 76 ? 33.561 -8.615 5.442 1.00 9.11 55 ARG B C 1
ATOM 2317 O O . ARG B 1 76 ? 33.667 -9.734 5.976 1.00 9.04 55 ARG B O 1
ATOM 2325 N N . GLY B 1 77 ? 34.605 -7.835 5.177 1.00 9.58 56 GLY B N 1
ATOM 2326 C CA . GLY B 1 77 ? 35.979 -8.233 5.508 1.00 10.36 56 GLY B CA 1
ATOM 2327 C C . GLY B 1 77 ? 36.212 -8.451 6.999 1.00 10.66 56 GLY B C 1
ATOM 2328 O O . GLY B 1 77 ? 37.083 -9.235 7.395 1.00 11.55 56 GLY B O 1
ATOM 2329 N N . GLN B 1 78 ? 35.435 -7.763 7.832 1.00 10.64 57 GLN B N 1
ATOM 2330 C CA . GLN B 1 78 ? 35.485 -7.895 9.290 1.00 11.10 57 GLN B CA 1
ATOM 2331 C C . GLN B 1 78 ? 34.588 -9.028 9.799 1.00 10.90 57 GLN B C 1
ATOM 2332 O O . GLN B 1 78 ? 34.494 -9.260 11.023 1.00 11.70 57 GLN B O 1
ATOM 2338 N N . GLY B 1 79 ? 33.910 -9.706 8.873 1.00 10.52 58 GLY B N 1
ATOM 2339 C CA . GLY B 1 79 ? 33.075 -10.857 9.199 1.00 10.46 58 GLY B CA 1
ATOM 2340 C C . GLY B 1 79 ? 31.595 -10.518 9.326 1.00 10.17 58 GLY B C 1
ATOM 2341 O O . GLY B 1 79 ? 30.804 -11.372 9.684 1.00 10.95 58 GLY B O 1
ATOM 2342 N N . PHE B 1 80 ? 31.233 -9.279 8.996 1.00 9.87 59 PHE B N 1
ATOM 2343 C CA . PHE B 1 80 ? 29.841 -8.853 9.164 1.00 9.85 59 PHE B CA 1
ATOM 2344 C C . PHE B 1 80 ? 28.990 -9.088 7.934 1.00 9.86 59 PHE B C 1
ATOM 2345 O O . PHE B 1 80 ? 29.491 -9.474 6.873 1.00 9.73 59 PHE B O 1
ATOM 2353 N N . ASP B 1 81 ? 27.679 -8.878 8.082 1.00 10.46 60 ASP B N 1
ATOM 2354 C CA . ASP B 1 81 ? 26.728 -9.044 6.973 1.00 11.19 60 ASP B CA 1
ATOM 2355 C C . ASP B 1 81 ? 26.180 -7.657 6.632 1.00 10.51 60 ASP B C 1
ATOM 2356 O O . ASP B 1 81 ? 25.557 -7.017 7.479 1.00 9.89 60 ASP B O 1
ATOM 2361 N N . ALA B 1 82 ? 26.477 -7.179 5.429 1.00 9.90 61 ALA B N 1
ATOM 2362 C CA . ALA B 1 82 ? 26.137 -5.804 5.034 1.00 9.65 61 ALA B CA 1
ATOM 2363 C C . ALA B 1 82 ? 25.807 -5.760 3.540 1.00 10.07 61 ALA B C 1
ATOM 2364 O O . ALA B 1 82 ? 26.389 -6.494 2.754 1.00 10.17 61 ALA B O 1
ATOM 2366 N N . HIS B 1 83 ? 24.843 -4.911 3.184 1.00 10.27 62 HIS B N 1
ATOM 2367 C CA . HIS B 1 83 ? 24.532 -4.597 1.810 1.00 10.84 62 HIS B CA 1
ATOM 2368 C C . HIS B 1 83 ? 24.485 -3.107 1.647 1.00 10.57 62 HIS B C 1
ATOM 2369 O O . HIS B 1 83 ? 24.195 -2.388 2.590 1.00 10.62 62 HIS B O 1
ATOM 2376 N N . GLY B 1 84 ? 24.765 -2.649 0.426 1.00 10.66 63 GLY B N 1
ATOM 2377 C CA . GLY B 1 84 ? 24.704 -1.227 0.096 1.00 10.85 63 GLY B CA 1
ATOM 2378 C C . GLY B 1 84 ? 23.594 -0.966 -0.902 1.00 11.11 63 GLY B C 1
ATOM 2379 O O . GLY B 1 84 ? 23.421 -1.715 -1.869 1.00 12.27 63 GLY B O 1
ATOM 2380 N N . VAL B 1 85 ? 22.855 0.119 -0.687 1.00 10.82 64 VAL B N 1
ATOM 2381 C CA . VAL B 1 85 ? 21.823 0.554 -1.637 1.00 10.97 64 VAL B CA 1
ATOM 2382 C C . VAL B 1 85 ? 22.106 2.028 -1.936 1.00 11.06 64 VAL B C 1
ATOM 2383 O O . VAL B 1 85 ? 22.211 2.835 -1.007 1.00 10.99 64 VAL B O 1
ATOM 2387 N N . VAL B 1 86 ? 22.256 2.378 -3.217 1.00 11.42 65 VAL B N 1
ATOM 2388 C CA . VAL B 1 86 ? 22.472 3.770 -3.622 1.00 11.75 65 VAL B CA 1
ATOM 2389 C C . VAL B 1 86 ? 21.184 4.571 -3.400 1.00 11.58 65 VAL B C 1
ATOM 2390 O O . VAL B 1 86 ? 20.087 4.152 -3.805 1.00 12.45 65 VAL B O 1
ATOM 2394 N N . CYS B 1 87 ? 21.317 5.701 -2.712 1.00 11.10 66 CYS B N 1
ATOM 2395 C CA . CYS B 1 87 ? 20.185 6.560 -2.395 1.00 10.72 66 CYS B CA 1
ATOM 2396 C C . CYS B 1 87 ? 20.663 7.960 -2.055 1.00 10.43 66 CYS B C 1
ATOM 2397 O O . CYS B 1 87 ? 21.591 8.116 -1.248 1.00 10.59 66 CYS B O 1
ATOM 2400 N N . ASP B 1 88 ? 20.036 8.977 -2.644 1.00 10.16 67 ASP B N 1
ATOM 2401 C CA . ASP B 1 88 ? 20.262 10.358 -2.218 1.00 10.14 67 ASP B CA 1
ATOM 2402 C C . ASP B 1 88 ? 19.073 10.738 -1.329 1.00 9.42 67 ASP B C 1
ATOM 2403 O O . ASP B 1 88 ? 17.927 10.732 -1.797 1.00 9.32 67 ASP B O 1
ATOM 2408 N N . VAL B 1 89 ? 19.340 11.064 -0.066 1.00 8.83 68 VAL B N 1
ATOM 2409 C CA . VAL B 1 89 ? 18.250 11.276 0.890 1.00 8.49 68 VAL B CA 1
ATOM 2410 C C . VAL B 1 89 ? 17.361 12.475 0.568 1.00 8.58 68 VAL B C 1
ATOM 2411 O O . VAL B 1 89 ? 16.260 12.585 1.126 1.00 8.32 68 VAL B O 1
ATOM 2415 N N . ARG B 1 90 ? 17.799 13.345 -0.352 1.00 8.83 69 ARG B N 1
ATOM 2416 C CA . ARG B 1 90 ? 17.029 14.536 -0.747 1.00 9.15 69 ARG B CA 1
ATOM 2417 C C . ARG B 1 90 ? 15.828 14.172 -1.594 1.00 9.71 69 ARG B C 1
ATOM 2418 O O . ARG B 1 90 ? 14.972 15.034 -1.831 1.00 9.89 69 ARG B O 1
ATOM 2426 N N . HIS B 1 91 ? 15.781 12.919 -2.061 1.00 10.29 70 HIS B N 1
ATOM 2427 C CA . HIS B 1 91 ? 14.729 12.501 -2.989 1.00 11.21 70 HIS B CA 1
ATOM 2428 C C . HIS B 1 91 ? 13.852 11.460 -2.369 1.00 10.80 70 HIS B C 1
ATOM 2429 O O . HIS B 1 91 ? 14.294 10.331 -2.125 1.00 10.88 70 HIS B O 1
ATOM 2436 N N . LEU B 1 92 ? 12.596 11.816 -2.129 1.00 10.88 71 LEU B N 1
ATOM 2437 C CA . LEU B 1 92 ? 11.673 10.889 -1.463 1.00 10.84 71 LEU B CA 1
ATOM 2438 C C . LEU B 1 92 ? 11.563 9.564 -2.202 1.00 11.29 71 LEU B C 1
ATOM 2439 O O . LEU B 1 92 ? 11.562 8.521 -1.557 1.00 10.88 71 LEU B O 1
ATOM 2444 N N . ASP B 1 93 ? 11.447 9.592 -3.538 1.00 12.21 72 ASP B N 1
ATOM 2445 C CA . ASP B 1 93 ? 11.320 8.335 -4.270 1.00 13.12 72 ASP B CA 1
ATOM 2446 C C . ASP B 1 93 ? 12.486 7.393 -4.031 1.00 12.62 72 ASP B C 1
ATOM 2447 O O . ASP B 1 93 ? 12.292 6.188 -3.965 1.00 12.64 72 ASP B O 1
ATOM 2452 N N . GLU B 1 94 ? 13.685 7.948 -3.885 1.00 12.09 73 GLU B N 1
ATOM 2453 C CA . GLU B 1 94 ? 14.864 7.132 -3.672 1.00 11.80 73 GLU B CA 1
ATOM 2454 C C . GLU B 1 94 ? 14.832 6.544 -2.258 1.00 10.85 73 GLU B C 1
ATOM 2455 O O . GLU B 1 94 ? 15.288 5.420 -2.032 1.00 10.94 73 GLU B O 1
ATOM 2461 N N . MET B 1 95 ? 14.282 7.301 -1.318 1.00 10.38 74 MET B N 1
ATOM 2462 C CA A MET B 1 95 ? 14.164 6.825 0.051 0.50 9.82 74 MET B CA 1
ATOM 2463 C CA B MET B 1 95 ? 14.163 6.834 0.064 0.50 10.12 74 MET B CA 1
ATOM 2464 C C . MET B 1 95 ? 13.124 5.711 0.170 1.00 10.07 74 MET B C 1
ATOM 2465 O O . MET B 1 95 ? 13.307 4.758 0.916 1.00 9.77 74 MET B O 1
ATOM 2474 N N . VAL B 1 96 ? 12.039 5.831 -0.599 1.00 10.58 75 VAL B N 1
ATOM 2475 C CA . VAL B 1 96 ? 11.020 4.783 -0.672 1.00 11.12 75 VAL B CA 1
ATOM 2476 C C . VAL B 1 96 ? 11.621 3.512 -1.267 1.00 11.54 75 VAL B C 1
ATOM 2477 O O . VAL B 1 96 ? 11.407 2.400 -0.751 1.00 11.55 75 VAL B O 1
ATOM 2481 N N . ARG B 1 97 ? 12.425 3.663 -2.324 1.00 12.03 76 ARG B N 1
ATOM 2482 C CA A ARG B 1 97 ? 13.126 2.523 -2.929 0.70 12.59 76 ARG B CA 1
ATOM 2483 C CA B ARG B 1 97 ? 13.106 2.515 -2.929 0.30 12.33 76 ARG B CA 1
ATOM 2484 C C . ARG B 1 97 ? 14.083 1.872 -1.934 1.00 12.10 76 ARG B C 1
ATOM 2485 O O . ARG B 1 97 ? 14.189 0.623 -1.863 1.00 12.29 76 ARG B O 1
ATOM 2500 N N . LEU B 1 98 ? 14.781 2.709 -1.164 1.00 11.33 77 LEU B N 1
ATOM 2501 C CA . LEU B 1 98 ? 15.665 2.191 -0.125 1.00 10.86 77 LEU B CA 1
ATOM 2502 C C . LEU B 1 98 ? 14.884 1.382 0.917 1.00 10.90 77 LEU B C 1
ATOM 2503 O O . LEU B 1 98 ? 15.324 0.302 1.306 1.00 11.10 77 LEU B O 1
ATOM 2508 N N . ALA B 1 99 ? 13.760 1.915 1.396 1.00 11.01 78 ALA B N 1
ATOM 2509 C CA . ALA B 1 99 ? 12.953 1.164 2.366 1.00 11.39 78 ALA B CA 1
ATOM 2510 C C . ALA B 1 99 ? 12.515 -0.170 1.789 1.00 12.21 78 ALA B C 1
ATOM 2511 O O . ALA B 1 99 ? 12.604 -1.202 2.463 1.00 11.84 78 ALA B O 1
ATOM 2513 N N . ASP B 1 100 ? 12.058 -0.166 0.541 1.00 13.57 79 ASP B N 1
ATOM 2514 C CA . ASP B 1 100 ? 11.655 -1.426 -0.115 1.00 15.55 79 ASP B CA 1
ATOM 2515 C C . ASP B 1 100 ? 12.810 -2.416 -0.165 1.00 15.05 79 ASP B C 1
ATOM 2516 O O . ASP B 1 100 ? 12.647 -3.593 0.160 1.00 14.98 79 ASP B O 1
ATOM 2521 N N . GLU B 1 101 ? 13.989 -1.943 -0.573 1.00 14.98 80 GLU B N 1
ATOM 2522 C CA . GLU B 1 101 ? 15.151 -2.820 -0.706 1.00 15.48 80 GLU B CA 1
ATOM 2523 C C . GLU B 1 101 ? 15.612 -3.327 0.657 1.00 14.31 80 GLU B C 1
ATOM 2524 O O . GLU B 1 101 ? 15.971 -4.501 0.789 1.00 14.16 80 GLU B O 1
ATOM 2530 N N . ALA B 1 102 ? 15.572 -2.463 1.677 1.00 12.73 81 ALA B N 1
ATOM 2531 C CA . ALA B 1 102 ? 16.004 -2.857 3.021 1.00 12.46 81 ALA B CA 1
ATOM 2532 C C . ALA B 1 102 ? 15.113 -3.964 3.584 1.00 12.91 81 ALA B C 1
ATOM 2533 O O . ALA B 1 102 ? 15.608 -4.960 4.111 1.00 12.92 81 ALA B O 1
ATOM 2535 N N . PHE B 1 103 ? 13.800 -3.803 3.482 1.00 13.39 82 PHE B N 1
ATOM 2536 C CA . PHE B 1 103 ? 12.902 -4.866 3.924 1.00 14.27 82 PHE B CA 1
ATOM 2537 C C . PHE B 1 103 ? 13.108 -6.151 3.126 1.00 15.01 82 PHE B C 1
ATOM 2538 O O . PHE B 1 103 ? 13.065 -7.237 3.690 1.00 15.54 82 PHE B O 1
ATOM 2546 N N . ARG B 1 104 ? 13.363 -6.053 1.823 1.00 15.55 83 ARG B N 1
ATOM 2547 C CA . ARG B 1 104 ? 13.639 -7.275 1.030 1.00 17.00 83 ARG B CA 1
ATOM 2548 C C . ARG B 1 104 ? 14.918 -7.991 1.481 1.00 16.67 83 ARG B C 1
ATOM 2549 O O . ARG B 1 104 ? 14.934 -9.227 1.676 1.00 17.57 83 ARG B O 1
ATOM 2557 N N . LEU B 1 105 ? 15.990 -7.229 1.652 1.00 15.95 84 LEU B N 1
ATOM 2558 C CA . LEU B 1 105 ? 17.302 -7.826 1.936 1.00 15.52 84 LEU B CA 1
ATOM 2559 C C . LEU B 1 105 ? 17.394 -8.341 3.366 1.00 15.30 84 LEU B C 1
ATOM 2560 O O . LEU B 1 105 ? 18.012 -9.378 3.596 1.00 15.71 84 LEU B O 1
ATOM 2565 N N . LEU B 1 106 ? 16.766 -7.625 4.306 1.00 14.53 85 LEU B N 1
ATOM 2566 C CA . LEU B 1 106 ? 16.877 -7.932 5.748 1.00 14.43 85 LEU B CA 1
ATOM 2567 C C . LEU B 1 106 ? 15.702 -8.732 6.307 1.00 15.39 85 LEU B C 1
ATOM 2568 O O . LEU B 1 106 ? 15.797 -9.283 7.403 1.00 15.57 85 LEU B O 1
ATOM 2573 N N . GLY B 1 107 ? 14.589 -8.756 5.573 1.00 15.62 86 GLY B N 1
ATOM 2574 C CA . GLY B 1 107 ? 13.383 -9.463 6.031 1.00 17.37 86 GLY B CA 1
ATOM 2575 C C . GLY B 1 107 ? 12.638 -8.731 7.131 1.00 18.35 86 GLY B C 1
ATOM 2576 O O . GLY B 1 107 ? 11.726 -9.272 7.753 1.00 22.59 86 GLY B O 1
ATOM 2577 N N . GLY B 1 108 ? 13.009 -7.489 7.362 1.00 17.50 87 GLY B N 1
ATOM 2578 C CA . GLY B 1 108 ? 12.400 -6.681 8.410 1.00 15.89 87 GLY B CA 1
ATOM 2579 C C . GLY B 1 108 ? 13.430 -5.628 8.714 1.00 14.63 87 GLY B C 1
ATOM 2580 O O . GLY B 1 108 ? 14.594 -5.745 8.312 1.00 15.80 87 GLY B O 1
ATOM 2581 N N . VAL B 1 109 ? 13.018 -4.588 9.419 1.00 13.10 88 VAL B N 1
ATOM 2582 C CA . VAL B 1 109 ? 13.951 -3.528 9.822 1.00 12.08 88 VAL B CA 1
ATOM 2583 C C . VAL B 1 109 ? 13.676 -3.199 11.283 1.00 11.41 88 VAL B C 1
ATOM 2584 O O . VAL B 1 109 ? 12.542 -2.931 11.640 1.00 11.56 88 VAL B O 1
ATOM 2588 N N . ASP B 1 110 ? 14.708 -3.206 12.116 1.00 10.87 89 ASP B N 1
ATOM 2589 C CA . ASP B 1 110 ? 14.544 -2.927 13.547 1.00 10.95 89 ASP B CA 1
ATOM 2590 C C . ASP B 1 110 ? 15.032 -1.540 13.919 1.00 10.17 89 ASP B C 1
ATOM 2591 O O . ASP B 1 110 ? 14.495 -0.926 14.824 1.00 10.17 89 ASP B O 1
ATOM 2596 N N . VAL B 1 111 ? 16.076 -1.061 13.246 1.00 9.39 90 VAL B N 1
ATOM 2597 C CA . VAL B 1 111 ? 16.680 0.225 13.591 1.00 8.97 90 VAL B CA 1
ATOM 2598 C C . VAL B 1 111 ? 16.887 0.989 12.301 1.00 8.53 90 VAL B C 1
ATOM 2599 O O . VAL B 1 111 ? 17.385 0.432 11.317 1.00 8.13 90 VAL B O 1
ATOM 2603 N N . VAL B 1 112 ? 16.485 2.253 12.307 1.00 8.36 91 VAL B N 1
ATOM 2604 C CA . VAL B 1 112 ? 16.748 3.149 11.186 1.00 8.35 91 VAL B CA 1
ATOM 2605 C C . VAL B 1 112 ? 17.549 4.309 11.747 1.00 8.29 91 VAL B C 1
ATOM 2606 O O . VAL B 1 112 ? 17.120 4.952 12.707 1.00 8.49 91 VAL B O 1
ATOM 2610 N N . PHE B 1 113 ? 18.746 4.525 11.198 1.00 8.24 92 PHE B N 1
ATOM 2611 C CA A PHE B 1 113 ? 19.611 5.631 11.632 0.50 8.42 92 PHE B CA 1
ATOM 2612 C CA B PHE B 1 113 ? 19.588 5.611 11.626 0.50 8.50 92 PHE B CA 1
ATOM 2613 C C . PHE B 1 113 ? 19.726 6.579 10.455 1.00 8.53 92 PHE B C 1
ATOM 2614 O O . PHE B 1 113 ? 20.375 6.266 9.441 1.00 8.27 92 PHE B O 1
ATOM 2629 N N . SER B 1 114 ? 19.084 7.740 10.593 1.00 9.03 93 SER B N 1
ATOM 2630 C CA . SER B 1 114 ? 19.005 8.755 9.546 1.00 9.96 93 SER B CA 1
ATOM 2631 C C . SER B 1 114 ? 20.163 9.726 9.687 1.00 10.98 93 SER B C 1
ATOM 2632 O O . SER B 1 114 ? 20.331 10.396 10.721 1.00 11.57 93 SER B O 1
ATOM 2635 N N . ASN B 1 115 ? 20.961 9.814 8.645 1.00 11.80 94 ASN B N 1
ATOM 2636 C CA . ASN B 1 115 ? 22.176 10.566 8.747 1.00 13.86 94 ASN B CA 1
ATOM 2637 C C . ASN B 1 115 ? 22.497 11.090 7.371 1.00 15.18 94 ASN B C 1
ATOM 2638 O O . ASN B 1 115 ? 22.413 10.347 6.377 1.00 15.54 94 ASN B O 1
ATOM 2643 N N . ALA B 1 116 ? 22.847 12.359 7.282 1.00 16.17 95 ALA B N 1
ATOM 2644 C CA . ALA B 1 116 ? 23.284 12.855 5.985 1.00 17.90 95 ALA B CA 1
ATOM 2645 C C . ALA B 1 116 ? 24.057 14.108 6.248 1.00 18.22 95 ALA B C 1
ATOM 2646 O O . ALA B 1 116 ? 23.862 14.731 7.290 1.00 20.14 95 ALA B O 1
ATOM 2648 N N . GLY B 1 117 ? 24.928 14.494 5.324 1.00 18.47 96 GLY B N 1
ATOM 2649 C CA . GLY B 1 117 ? 25.449 15.885 5.374 1.00 16.42 96 GLY B CA 1
ATOM 2650 C C . GLY B 1 117 ? 26.650 16.055 6.292 1.00 15.84 96 GLY B C 1
ATOM 2651 O O . GLY B 1 117 ? 27.065 15.098 6.986 1.00 16.35 96 GLY B O 1
ATOM 2652 N N . ILE B 1 118 ? 27.262 17.235 6.210 1.00 12.38 97 ILE B N 1
ATOM 2653 C CA . ILE B 1 118 ? 28.369 17.625 7.083 1.00 11.54 97 ILE B CA 1
ATOM 2654 C C . ILE B 1 118 ? 28.140 19.045 7.562 1.00 10.39 97 ILE B C 1
ATOM 2655 O O . ILE B 1 118 ? 27.263 19.759 7.070 1.00 10.12 97 ILE B O 1
ATOM 2660 N N . VAL B 1 119 ? 28.967 19.480 8.503 1.00 9.72 98 VAL B N 1
ATOM 2661 C CA . VAL B 1 119 ? 28.849 20.862 8.977 1.00 9.08 98 VAL B CA 1
ATOM 2662 C C . VAL B 1 119 ? 29.254 21.820 7.865 1.00 8.80 98 VAL B C 1
ATOM 2663 O O . VAL B 1 119 ? 30.329 21.658 7.262 1.00 8.97 98 VAL B O 1
ATOM 2667 N N . VAL B 1 120 ? 28.361 22.765 7.570 1.00 8.18 99 VAL B N 1
ATOM 2668 C CA . VAL B 1 120 ? 28.665 23.855 6.624 1.00 8.10 99 VAL B CA 1
ATOM 2669 C C . VAL B 1 120 ? 28.356 25.188 7.258 1.00 8.04 99 VAL B C 1
ATOM 2670 O O . VAL B 1 120 ? 27.290 25.361 7.872 1.00 7.89 99 VAL B O 1
ATOM 2674 N N . ALA B 1 121 ? 29.294 26.113 7.137 1.00 8.17 100 ALA B N 1
ATOM 2675 C CA . ALA B 1 121 ? 29.214 27.413 7.803 1.00 8.36 100 ALA B CA 1
ATOM 2676 C C . ALA B 1 121 ? 29.224 28.560 6.831 1.00 8.60 100 ALA B C 1
ATOM 2677 O O . ALA B 1 121 ? 29.711 28.426 5.690 1.00 8.99 100 ALA B O 1
ATOM 2679 N N . GLY B 1 122 ? 28.758 29.708 7.315 1.00 8.76 101 GLY B N 1
ATOM 2680 C CA . GLY B 1 122 ? 28.826 30.973 6.585 1.00 9.21 101 GLY B CA 1
ATOM 2681 C C . GLY B 1 122 ? 27.843 31.957 7.173 1.00 9.51 101 GLY B C 1
ATOM 2682 O O . GLY B 1 122 ? 26.842 31.549 7.721 1.00 9.26 101 GLY B O 1
ATOM 2683 N N . PRO B 1 123 ? 28.119 33.261 7.078 1.00 10.04 102 PRO B N 1
ATOM 2684 C CA . PRO B 1 123 ? 27.192 34.231 7.661 1.00 10.26 102 PRO B CA 1
ATOM 2685 C C . PRO B 1 123 ? 25.850 34.209 6.943 1.00 10.13 102 PRO B C 1
ATOM 2686 O O . PRO B 1 123 ? 25.818 34.042 5.710 1.00 10.17 102 PRO B O 1
ATOM 2690 N N . LEU B 1 124 ? 24.762 34.370 7.701 1.00 10.25 103 LEU B N 1
ATOM 2691 C CA . LEU B 1 124 ? 23.419 34.364 7.139 1.00 10.61 103 LEU B CA 1
ATOM 2692 C C . LEU B 1 124 ? 23.300 35.360 5.984 1.00 11.46 103 LEU B C 1
ATOM 2693 O O . LEU B 1 124 ? 22.700 35.043 4.951 1.00 11.92 103 LEU B O 1
ATOM 2698 N N . ALA B 1 125 ? 23.922 36.538 6.153 1.00 12.29 104 ALA B N 1
ATOM 2699 C CA . ALA B 1 125 ? 23.824 37.604 5.162 1.00 13.22 104 ALA B CA 1
ATOM 2700 C C . ALA B 1 125 ? 24.421 37.228 3.828 1.00 13.99 104 ALA B C 1
ATOM 2701 O O . ALA B 1 125 ? 24.051 37.814 2.820 1.00 15.04 104 ALA B O 1
ATOM 2703 N N . GLN B 1 126 ? 25.335 36.265 3.818 1.00 14.25 105 GLN B N 1
ATOM 2704 C CA . GLN B 1 126 ? 25.985 35.859 2.593 1.00 15.25 105 GLN B CA 1
ATOM 2705 C C . GLN B 1 126 ? 25.474 34.551 2.003 1.00 14.67 105 GLN B C 1
ATOM 2706 O O . GLN B 1 126 ? 26.040 34.054 1.026 1.00 15.43 105 GLN B O 1
ATOM 2712 N N . MET B 1 127 ? 24.415 33.989 2.580 1.00 13.62 106 MET B N 1
ATOM 2713 C CA . MET B 1 127 ? 23.854 32.760 2.023 1.00 13.51 106 MET B CA 1
ATOM 2714 C C . MET B 1 127 ? 22.972 33.107 0.838 1.00 13.86 106 MET B C 1
ATOM 2715 O O . MET B 1 127 ? 22.007 33.871 0.989 1.00 15.66 106 MET B O 1
ATOM 2720 N N . ASN B 1 128 ? 23.257 32.550 -0.342 1.00 13.78 107 ASN B N 1
ATOM 2721 C CA . ASN B 1 128 ? 22.322 32.773 -1.426 1.00 12.91 107 ASN B CA 1
ATOM 2722 C C . ASN B 1 128 ? 21.247 31.700 -1.459 1.00 12.19 107 ASN B C 1
ATOM 2723 O O . ASN B 1 128 ? 21.204 30.819 -0.598 1.00 11.03 107 ASN B O 1
ATOM 2728 N N . HIS B 1 129 ? 20.337 31.793 -2.420 1.00 11.73 108 HIS B N 1
ATOM 2729 C CA . HIS B 1 129 ? 19.219 30.873 -2.423 1.00 11.84 108 HIS B CA 1
ATOM 2730 C C . HIS B 1 129 ? 19.666 29.437 -2.646 1.00 11.27 108 HIS B C 1
ATOM 2731 O O . HIS B 1 129 ? 19.127 28.512 -2.054 1.00 10.52 108 HIS B O 1
ATOM 2738 N N . ASP B 1 130 ? 20.691 29.237 -3.467 1.00 11.42 109 ASP B N 1
ATOM 2739 C CA . ASP B 1 130 ? 21.175 27.873 -3.688 1.00 11.92 109 ASP B CA 1
ATOM 2740 C C . ASP B 1 130 ? 21.755 27.265 -2.410 1.00 10.65 109 ASP B C 1
ATOM 2741 O O . ASP B 1 130 ? 21.616 26.050 -2.172 1.00 10.15 109 ASP B O 1
ATOM 2746 N N . ASP B 1 131 ? 22.449 28.087 -1.614 1.00 9.96 110 ASP B N 1
ATOM 2747 C CA . ASP B 1 131 ? 22.977 27.652 -0.307 1.00 9.35 110 ASP B CA 1
ATOM 2748 C C . ASP B 1 131 ? 21.834 27.158 0.573 1.00 8.69 110 ASP B C 1
ATOM 2749 O O . ASP B 1 131 ? 21.892 26.062 1.146 1.00 8.17 110 ASP B O 1
ATOM 2754 N N . TRP B 1 132 ? 20.779 27.963 0.680 1.00 8.14 111 TRP B N 1
ATOM 2755 C CA . TRP B 1 132 ? 19.617 27.574 1.477 1.00 7.82 111 TRP B CA 1
ATOM 2756 C C . TRP B 1 132 ? 18.950 26.303 0.983 1.00 7.88 111 TRP B C 1
ATOM 2757 O O . TRP B 1 132 ? 18.581 25.410 1.767 1.00 7.63 111 TRP B O 1
ATOM 2768 N N . ARG B 1 133 ? 18.727 26.225 -0.325 1.00 8.19 112 ARG B N 1
ATOM 2769 C CA A ARG B 1 133 ? 18.067 25.067 -0.907 0.70 8.49 112 ARG B CA 1
ATOM 2770 C CA B ARG B 1 133 ? 18.058 25.058 -0.887 0.30 8.28 112 ARG B CA 1
ATOM 2771 C C . ARG B 1 133 ? 18.824 23.772 -0.622 1.00 8.13 112 ARG B C 1
ATOM 2772 O O . ARG B 1 133 ? 18.224 22.768 -0.238 1.00 7.94 112 ARG B O 1
ATOM 2787 N N . TRP B 1 134 ? 20.139 23.812 -0.825 1.00 7.74 113 TRP B N 1
ATOM 2788 C CA . TRP B 1 134 ? 20.940 22.624 -0.610 1.00 7.39 113 TRP B CA 1
ATOM 2789 C C . TRP B 1 134 ? 20.835 22.180 0.849 1.00 7.06 113 TRP B C 1
ATOM 2790 O O . TRP B 1 134 ? 20.593 21.009 1.130 1.00 6.99 113 TRP B O 1
ATOM 2801 N N . VAL B 1 135 ? 21.022 23.104 1.783 1.00 6.90 114 VAL B N 1
ATOM 2802 C CA . VAL B 1 135 ? 21.074 22.708 3.198 1.00 6.74 114 VAL B CA 1
ATOM 2803 C C . VAL B 1 135 ? 19.710 22.223 3.704 1.00 6.70 114 VAL B C 1
ATOM 2804 O O . VAL B 1 135 ? 19.615 21.196 4.388 1.00 6.56 114 VAL B O 1
ATOM 2808 N N . ILE B 1 136 ? 18.639 22.928 3.342 1.00 6.82 115 ILE B N 1
ATOM 2809 C CA . ILE B 1 136 ? 17.318 22.443 3.767 1.00 6.90 115 ILE B CA 1
ATOM 2810 C C . ILE B 1 136 ? 17.059 21.066 3.153 1.00 7.09 115 ILE B C 1
ATOM 2811 O O . ILE B 1 136 ? 16.539 20.177 3.839 1.00 6.92 115 ILE B O 1
ATOM 2816 N N . ASP B 1 137 ? 17.437 20.863 1.896 1.00 7.48 116 ASP B N 1
ATOM 2817 C CA . ASP B 1 137 ? 17.224 19.534 1.294 1.00 8.02 116 ASP B CA 1
ATOM 2818 C C . ASP B 1 137 ? 18.008 18.416 1.975 1.00 7.94 116 ASP B C 1
ATOM 2819 O O . ASP B 1 137 ? 17.456 17.371 2.319 1.00 7.79 116 ASP B O 1
ATOM 2824 N N . ILE B 1 138 ? 19.315 18.571 2.143 1.00 7.95 117 ILE B N 1
ATOM 2825 C CA A ILE B 1 138 ? 20.097 17.457 2.678 0.60 8.09 117 ILE B CA 1
ATOM 2826 C CA B ILE B 1 138 ? 20.071 17.441 2.681 0.40 8.07 117 ILE B CA 1
ATOM 2827 C C . ILE B 1 138 ? 19.909 17.309 4.194 1.00 8.01 117 ILE B C 1
ATOM 2828 O O . ILE B 1 138 ? 19.751 16.177 4.706 1.00 8.34 117 ILE B O 1
ATOM 2837 N N . ASP B 1 139 ? 19.892 18.439 4.896 1.00 7.77 118 ASP B N 1
ATOM 2838 C CA . ASP B 1 139 ? 19.937 18.410 6.364 1.00 7.73 118 ASP B CA 1
ATOM 2839 C C . ASP B 1 139 ? 18.586 18.392 7.031 1.00 7.50 118 ASP B C 1
ATOM 2840 O O . ASP B 1 139 ? 18.519 18.107 8.228 1.00 7.86 118 ASP B O 1
ATOM 2845 N N . LEU B 1 140 ? 17.517 18.721 6.308 1.00 7.13 119 LEU B N 1
ATOM 2846 C CA . LEU B 1 140 ? 16.162 18.658 6.901 1.00 6.87 119 LEU B CA 1
ATOM 2847 C C . LEU B 1 140 ? 15.316 17.665 6.135 1.00 6.81 119 LEU B C 1
ATOM 2848 O O . LEU B 1 140 ? 14.813 16.700 6.726 1.00 6.68 119 LEU B O 1
ATOM 2853 N N . TRP B 1 141 ? 15.159 17.845 4.824 1.00 6.85 120 TRP B N 1
ATOM 2854 C CA . TRP B 1 141 ? 14.351 16.880 4.084 1.00 6.98 120 TRP B CA 1
ATOM 2855 C C . TRP B 1 141 ? 14.887 15.474 4.124 1.00 7.14 120 TRP B C 1
ATOM 2856 O O . TRP B 1 141 ? 14.113 14.515 4.081 1.00 7.02 120 TRP B O 1
ATOM 2867 N N . GLY B 1 142 ? 16.205 15.322 4.192 1.00 7.29 121 GLY B N 1
ATOM 2868 C CA . GLY B 1 142 ? 16.757 13.962 4.272 1.00 7.85 121 GLY B CA 1
ATOM 2869 C C . GLY B 1 142 ? 16.245 13.242 5.505 1.00 8.16 121 GLY B C 1
ATOM 2870 O O . GLY B 1 142 ? 16.062 12.017 5.479 1.00 9.13 121 GLY B O 1
ATOM 2871 N N . SER B 1 143 ? 15.964 13.974 6.585 1.00 8.05 122 SER B N 1
ATOM 2872 C CA . SER B 1 143 ? 15.452 13.343 7.798 1.00 8.00 122 SER B CA 1
ATOM 2873 C C . SER B 1 143 ? 13.933 13.156 7.759 1.00 7.55 122 SER B C 1
ATOM 2874 O O . SER B 1 143 ? 13.401 12.119 8.142 1.00 7.40 122 SER B O 1
ATOM 2877 N N . ILE B 1 144 ? 13.222 14.178 7.274 1.00 7.21 123 ILE B N 1
ATOM 2878 C CA . ILE B 1 144 ? 11.780 14.030 7.046 1.00 7.00 123 ILE B CA 1
ATOM 2879 C C . ILE B 1 144 ? 11.486 12.821 6.134 1.00 7.04 123 ILE B C 1
ATOM 2880 O O . ILE B 1 144 ? 10.567 12.018 6.406 1.00 7.04 123 ILE B O 1
ATOM 2885 N N . HIS B 1 145 ? 12.257 12.683 5.050 1.00 7.02 124 HIS B N 1
ATOM 2886 C CA . HIS B 1 145 ? 12.049 11.559 4.132 1.00 7.11 124 HIS B CA 1
ATOM 2887 C C . HIS B 1 145 ? 12.256 10.246 4.801 1.00 7.08 124 HIS B C 1
ATOM 2888 O O . HIS B 1 145 ? 11.566 9.291 4.459 1.00 7.19 124 HIS B O 1
ATOM 2895 N N . ALA B 1 146 ? 13.188 10.179 5.756 1.00 6.97 125 ALA B N 1
ATOM 2896 C CA . ALA B 1 146 ? 13.382 8.900 6.482 1.00 7.08 125 ALA B CA 1
ATOM 2897 C C . ALA B 1 146 ? 12.119 8.512 7.272 1.00 7.07 125 ALA B C 1
ATOM 2898 O O . ALA B 1 146 ? 11.727 7.338 7.270 1.00 7.01 125 ALA B O 1
ATOM 2900 N N . VAL B 1 147 ? 11.473 9.493 7.881 1.00 7.05 126 VAL B N 1
ATOM 2901 C CA . VAL B 1 147 ? 10.182 9.246 8.553 1.00 7.23 126 VAL B CA 1
ATOM 2902 C C . VAL B 1 147 ? 9.075 8.889 7.549 1.00 7.58 126 VAL B C 1
ATOM 2903 O O . VAL B 1 147 ? 8.336 7.893 7.748 1.00 7.63 126 VAL B O 1
ATOM 2907 N N . GLU B 1 148 ? 8.984 9.635 6.454 1.00 7.91 127 GLU B N 1
ATOM 2908 C CA . GLU B 1 148 ? 7.942 9.333 5.456 1.00 8.42 127 GLU B CA 1
ATOM 2909 C C . GLU B 1 148 ? 8.094 7.915 4.886 1.00 8.59 127 GLU B C 1
ATOM 2910 O O . GLU B 1 148 ? 7.092 7.210 4.691 1.00 8.97 127 GLU B O 1
ATOM 2916 N N . ALA B 1 149 ? 9.339 7.516 4.601 1.00 8.51 128 ALA B N 1
ATOM 2917 C CA . ALA B 1 149 ? 9.593 6.229 3.950 1.00 8.79 128 ALA B CA 1
ATOM 2918 C C . ALA B 1 149 ? 9.571 5.056 4.914 1.00 8.98 128 ALA B C 1
ATOM 2919 O O . ALA B 1 149 ? 9.175 3.945 4.507 1.00 9.79 128 ALA B O 1
ATOM 2921 N N . PHE B 1 150 ? 9.994 5.261 6.164 1.00 8.50 129 PHE B N 1
ATOM 2922 C CA . PHE B 1 150 ? 10.142 4.105 7.086 1.00 8.38 129 PHE B CA 1
ATOM 2923 C C . PHE B 1 150 ? 9.097 3.988 8.168 1.00 8.22 129 PHE B C 1
ATOM 2924 O O . PHE B 1 150 ? 8.836 2.876 8.641 1.00 8.39 129 PHE B O 1
ATOM 2932 N N . LEU B 1 151 ? 8.531 5.109 8.619 1.00 8.06 130 LEU B N 1
ATOM 2933 C CA . LEU B 1 151 ? 7.670 5.040 9.814 1.00 8.00 130 LEU B CA 1
ATOM 2934 C C . LEU B 1 151 ? 6.427 4.175 9.607 1.00 8.29 130 LEU B C 1
ATOM 2935 O O . LEU B 1 151 ? 6.168 3.310 10.454 1.00 8.03 130 LEU B O 1
ATOM 2940 N N . PRO B 1 152 ? 5.684 4.376 8.503 1.00 8.58 131 PRO B N 1
ATOM 2941 C CA . PRO B 1 152 ? 4.497 3.519 8.378 1.00 8.98 131 PRO B CA 1
ATOM 2942 C C . PRO B 1 152 ? 4.873 2.041 8.275 1.00 9.41 131 PRO B C 1
ATOM 2943 O O . PRO B 1 152 ? 4.162 1.186 8.809 1.00 9.48 131 PRO B O 1
ATOM 2947 N N . ARG B 1 153 ? 5.990 1.740 7.619 1.00 9.85 132 ARG B N 1
ATOM 2948 C CA . ARG B 1 153 ? 6.404 0.334 7.511 1.00 10.47 132 ARG B CA 1
ATOM 2949 C C . ARG B 1 153 ? 6.807 -0.245 8.872 1.00 9.93 132 ARG B C 1
ATOM 2950 O O . ARG B 1 153 ? 6.516 -1.416 9.166 1.00 9.79 132 ARG B O 1
ATOM 2958 N N . LEU B 1 154 ? 7.499 0.541 9.697 1.00 9.43 133 LEU B N 1
ATOM 2959 C CA . LEU B 1 154 ? 7.812 0.064 11.048 1.00 9.23 133 LEU B CA 1
ATOM 2960 C C . LEU B 1 154 ? 6.549 -0.147 11.898 1.00 9.07 133 LEU B C 1
ATOM 2961 O O . LEU B 1 154 ? 6.453 -1.104 12.645 1.00 8.95 133 LEU B O 1
ATOM 2966 N N . LEU B 1 155 ? 5.562 0.725 11.747 1.00 8.96 134 LEU B N 1
ATOM 2967 C CA . LEU B 1 155 ? 4.312 0.567 12.497 1.00 9.04 134 LEU B CA 1
ATOM 2968 C C . LEU B 1 155 ? 3.550 -0.678 12.020 1.00 9.38 134 LEU B C 1
ATOM 2969 O O . LEU B 1 155 ? 3.019 -1.420 12.823 1.00 9.61 134 LEU B O 1
ATOM 2974 N N . GLU B 1 156 ? 3.502 -0.899 10.712 1.00 9.67 135 GLU B N 1
ATOM 2975 C CA . GLU B 1 156 ? 2.805 -2.074 10.172 1.00 10.28 135 GLU B CA 1
ATOM 2976 C C . GLU B 1 156 ? 3.521 -3.353 10.584 1.00 10.27 135 GLU B C 1
ATOM 2977 O O . GLU B 1 156 ? 2.876 -4.357 10.899 1.00 10.28 135 GLU B O 1
ATOM 2983 N N . GLN B 1 157 ? 4.852 -3.329 10.586 1.00 9.91 136 GLN B N 1
ATOM 2984 C CA . GLN B 1 157 ? 5.609 -4.507 11.036 1.00 10.26 136 GLN B CA 1
ATOM 2985 C C . GLN B 1 157 ? 5.226 -4.883 12.469 1.00 10.45 136 GLN B C 1
ATOM 2986 O O . GLN B 1 157 ? 5.149 -6.077 12.819 1.00 10.91 136 GLN B O 1
ATOM 2992 N N . GLY B 1 158 ? 4.992 -3.868 13.297 1.00 10.47 137 GLY B N 1
ATOM 2993 C CA . GLY B 1 158 ? 4.342 -4.062 14.591 1.00 11.10 137 GLY B CA 1
ATOM 2994 C C . GLY B 1 158 ? 5.167 -4.700 15.688 1.00 11.47 137 GLY B C 1
ATOM 2995 O O . GLY B 1 158 ? 4.593 -5.212 16.658 1.00 12.79 137 GLY B O 1
ATOM 2996 N N . THR B 1 159 ? 6.494 -4.655 15.563 1.00 11.09 138 THR B N 1
ATOM 2997 C CA . THR B 1 159 ? 7.391 -5.273 16.547 1.00 11.17 138 THR B CA 1
ATOM 2998 C C . THR B 1 159 ? 8.296 -4.270 17.242 1.00 10.75 138 THR B C 1
ATOM 2999 O O . THR B 1 159 ? 9.338 -4.646 17.811 1.00 11.03 138 THR B O 1
ATOM 3003 N N . GLY B 1 160 ? 7.909 -2.995 17.185 1.00 10.28 139 GLY B N 1
ATOM 3004 C CA . GLY B 1 160 ? 8.710 -1.944 17.784 1.00 10.08 139 GLY B CA 1
ATOM 3005 C C . GLY B 1 160 ? 9.995 -1.744 17.000 1.00 9.66 139 GLY B C 1
ATOM 3006 O O . GLY B 1 160 ? 10.085 -2.123 15.837 1.00 9.81 139 GLY B O 1
ATOM 3007 N N . GLY B 1 161 ? 10.998 -1.162 17.651 1.00 9.27 140 GLY B N 1
ATOM 3008 C CA . GLY B 1 161 ? 12.284 -0.885 16.989 1.00 8.92 140 GLY B CA 1
ATOM 3009 C C . GLY B 1 161 ? 12.783 0.465 17.454 1.00 8.69 140 GLY B C 1
ATOM 3010 O O . GLY B 1 161 ? 12.449 0.893 18.547 1.00 8.58 140 GLY B O 1
ATOM 3011 N N . HIS B 1 162 ? 13.588 1.124 16.623 1.00 8.44 141 HIS B N 1
ATOM 3012 C CA . HIS B 1 162 ? 14.200 2.401 17.024 1.00 8.23 141 HIS B CA 1
ATOM 3013 C C . HIS B 1 162 ? 14.467 3.221 15.812 1.00 7.99 141 HIS B C 1
ATOM 3014 O O . HIS B 1 162 ? 14.891 2.715 14.788 1.00 8.02 141 HIS B O 1
ATOM 3021 N N . ILE B 1 163 ? 14.242 4.523 15.925 1.00 7.66 142 ILE B N 1
ATOM 3022 C CA . ILE B 1 163 ? 14.595 5.450 14.861 1.00 7.57 142 ILE B CA 1
ATOM 3023 C C . ILE B 1 163 ? 15.522 6.505 15.451 1.00 7.51 142 ILE B C 1
ATOM 3024 O O . ILE B 1 163 ? 15.198 7.156 16.435 1.00 7.55 142 ILE B O 1
ATOM 3029 N N . ALA B 1 164 ? 16.685 6.670 14.857 1.00 7.46 143 ALA B N 1
ATOM 3030 C CA . ALA B 1 164 ? 17.627 7.686 15.348 1.00 7.40 143 ALA B CA 1
ATOM 3031 C C . ALA B 1 164 ? 18.019 8.644 14.231 1.00 7.28 143 ALA B C 1
ATOM 3032 O O . ALA B 1 164 ? 18.027 8.280 13.053 1.00 7.32 143 ALA B O 1
ATOM 3034 N N . PHE B 1 165 ? 18.320 9.881 14.621 1.00 7.21 144 PHE B N 1
ATOM 3035 C CA . PHE B 1 165 ? 18.700 10.925 13.685 1.00 7.24 144 PHE B CA 1
ATOM 3036 C C . PHE B 1 165 ? 20.025 11.545 14.087 1.00 7.44 144 PHE B C 1
ATOM 3037 O O . PHE B 1 165 ? 20.327 11.682 15.276 1.00 7.70 144 PHE B O 1
ATOM 3045 N N . THR B 1 166 ? 20.806 11.938 13.090 1.00 7.63 145 THR B N 1
ATOM 3046 C CA . THR B 1 166 ? 21.924 12.835 13.350 1.00 7.82 145 THR B CA 1
ATOM 3047 C C . THR B 1 166 ? 21.509 14.284 13.137 1.00 7.58 145 THR B C 1
ATOM 3048 O O . THR B 1 166 ? 21.229 14.713 12.029 1.00 7.59 145 THR B O 1
ATOM 3052 N N . ALA B 1 167 ? 21.432 15.024 14.226 1.00 7.29 146 ALA B N 1
ATOM 3053 C CA . ALA B 1 167 ? 21.181 16.460 14.159 1.00 7.07 146 ALA B CA 1
ATOM 3054 C C . ALA B 1 167 ? 22.515 17.144 14.401 1.00 7.13 146 ALA B C 1
ATOM 3055 O O . ALA B 1 167 ? 23.477 16.872 13.660 1.00 7.42 146 ALA B O 1
ATOM 3057 N N . SER B 1 168 ? 22.612 17.964 15.459 1.00 7.05 147 SER B N 1
ATOM 3058 C CA . SER B 1 168 ? 23.813 18.727 15.777 1.00 7.15 147 SER B CA 1
ATOM 3059 C C . SER B 1 168 ? 23.583 19.451 17.103 1.00 7.13 147 SER B C 1
ATOM 3060 O O . SER B 1 168 ? 22.435 19.735 17.468 1.00 7.00 147 SER B O 1
ATOM 3063 N N . PHE B 1 169 ? 24.670 19.788 17.787 1.00 7.37 148 PHE B N 1
ATOM 3064 C CA . PHE B 1 169 ? 24.606 20.828 18.822 1.00 7.41 148 PHE B CA 1
ATOM 3065 C C . PHE B 1 169 ? 23.901 22.081 18.246 1.00 7.20 148 PHE B C 1
ATOM 3066 O O . PHE B 1 169 ? 23.169 22.779 18.941 1.00 7.10 148 PHE B O 1
ATOM 3074 N N . ALA B 1 170 ? 24.107 22.338 16.957 1.00 6.98 149 ALA B N 1
ATOM 3075 C CA . ALA B 1 170 ? 23.485 23.491 16.280 1.00 6.85 149 ALA B CA 1
ATOM 3076 C C . ALA B 1 170 ? 21.972 23.308 16.068 1.00 6.71 149 ALA B C 1
ATOM 3077 O O . ALA B 1 170 ? 21.308 24.245 15.617 1.00 6.76 149 ALA B O 1
ATOM 3079 N N . GLY B 1 171 ? 21.437 22.127 16.408 1.00 6.67 150 GLY B N 1
ATOM 3080 C CA . GLY B 1 171 ? 19.995 21.885 16.495 1.00 6.56 150 GLY B CA 1
ATOM 3081 C C . GLY B 1 171 ? 19.405 22.212 17.851 1.00 6.66 150 GLY B C 1
ATOM 3082 O O . GLY B 1 171 ? 18.175 22.145 18.018 1.00 6.65 150 GLY B O 1
ATOM 3083 N N . LEU B 1 172 ? 20.272 22.523 18.825 1.00 6.81 151 LEU B N 1
ATOM 3084 C CA . LEU B 1 172 ? 19.836 22.796 20.209 1.00 6.98 151 LEU B CA 1
ATOM 3085 C C . LEU B 1 172 ? 20.072 24.229 20.648 1.00 7.11 151 LEU B C 1
ATOM 3086 O O . LEU B 1 172 ? 19.370 24.715 21.557 1.00 7.17 151 LEU B O 1
ATOM 3091 N N . VAL B 1 173 ? 21.078 24.887 20.083 1.00 7.13 152 VAL B N 1
ATOM 3092 C CA . VAL B 1 173 ? 21.384 26.282 20.446 1.00 7.41 152 VAL B CA 1
ATOM 3093 C C . VAL B 1 173 ? 21.843 27.047 19.204 1.00 7.38 152 VAL B C 1
ATOM 3094 O O . VAL B 1 173 ? 22.353 26.439 18.249 1.00 7.25 152 VAL B O 1
ATOM 3098 N N . PRO B 1 174 ? 21.708 28.383 19.222 1.00 7.64 153 PRO B N 1
ATOM 3099 C CA . PRO B 1 174 ? 22.228 29.186 18.103 1.00 7.85 153 PRO B CA 1
ATOM 3100 C C . PRO B 1 174 ? 23.749 29.233 18.075 1.00 8.25 153 PRO B C 1
ATOM 3101 O O . PRO B 1 174 ? 24.397 29.318 19.114 1.00 8.63 153 PRO B O 1
ATOM 3105 N N . ASN B 1 175 ? 24.327 29.111 16.883 1.00 8.63 154 ASN B N 1
ATOM 3106 C CA . ASN B 1 175 ? 25.770 29.270 16.741 1.00 9.36 154 ASN B CA 1
ATOM 3107 C C . ASN B 1 175 ? 25.999 30.242 15.599 1.00 9.27 154 ASN B C 1
ATOM 3108 O O . ASN B 1 175 ? 25.661 29.921 14.443 1.00 9.27 154 ASN B O 1
ATOM 3113 N N . ALA B 1 176 ? 26.553 31.423 15.885 1.00 9.51 155 ALA B N 1
ATOM 3114 C CA . ALA B 1 176 ? 26.900 32.342 14.789 1.00 9.39 155 ALA B CA 1
ATOM 3115 C C . ALA B 1 176 ? 27.759 31.641 13.751 1.00 9.20 155 ALA B C 1
ATOM 3116 O O . ALA B 1 176 ? 28.678 30.884 14.088 1.00 9.64 155 ALA B O 1
ATOM 3118 N N . GLY B 1 177 ? 27.420 31.879 12.486 1.00 8.81 156 GLY B N 1
ATOM 3119 C CA . GLY B 1 177 ? 28.107 31.210 11.391 1.00 8.45 156 GLY B CA 1
ATOM 3120 C C . GLY B 1 177 ? 27.505 29.871 11.005 1.00 8.09 156 GLY B C 1
ATOM 3121 O O . GLY B 1 177 ? 27.873 29.327 9.978 1.00 7.98 156 GLY B O 1
ATOM 3122 N N . LEU B 1 178 ? 26.605 29.317 11.821 1.00 7.75 157 LEU B N 1
ATOM 3123 C CA . LEU B 1 178 ? 25.880 28.096 11.452 1.00 7.54 157 LEU B CA 1
ATOM 3124 C C . LEU B 1 178 ? 24.391 28.381 11.370 1.00 7.26 157 LEU B C 1
ATOM 3125 O O . LEU B 1 178 ? 23.550 27.568 11.779 1.00 7.16 157 LEU B O 1
ATOM 3130 N N . GLY B 1 179 ? 24.028 29.549 10.863 1.00 7.19 158 GLY B N 1
ATOM 3131 C CA . GLY B 1 179 ? 22.605 29.894 10.776 1.00 6.95 158 GLY B CA 1
ATOM 3132 C C . GLY B 1 179 ? 21.804 28.938 9.890 1.00 6.70 158 GLY B C 1
ATOM 3133 O O . GLY B 1 179 ? 20.769 28.427 10.316 1.00 6.70 158 GLY B O 1
ATOM 3134 N N . THR B 1 180 ? 22.253 28.721 8.656 1.00 6.55 159 THR B N 1
ATOM 3135 C CA . THR B 1 180 ? 21.486 27.902 7.712 1.00 6.42 159 THR B CA 1
ATOM 3136 C C . THR B 1 180 ? 21.466 26.428 8.130 1.00 6.29 159 THR B C 1
ATOM 3137 O O . THR B 1 180 ? 20.411 25.809 8.178 1.00 6.17 159 THR B O 1
ATOM 3141 N N . TYR B 1 181 ? 22.632 25.880 8.443 1.00 6.28 160 TYR B N 1
ATOM 3142 C CA . TYR B 1 181 ? 22.736 24.506 8.952 1.00 6.24 160 TYR B CA 1
ATOM 3143 C C . TYR B 1 181 ? 21.893 24.354 10.225 1.00 6.19 160 TYR B C 1
ATOM 3144 O O . TYR B 1 181 ? 21.162 23.365 10.396 1.00 6.15 160 TYR B O 1
ATOM 3153 N N . GLY B 1 182 ? 21.980 25.360 11.100 1.00 6.22 161 GLY B N 1
ATOM 3154 C CA . GLY B 1 182 ? 21.171 25.383 12.312 1.00 6.21 161 GLY B CA 1
ATOM 3155 C C . GLY B 1 182 ? 19.669 25.330 12.103 1.00 6.15 161 GLY B C 1
ATOM 3156 O O . GLY B 1 182 ? 18.960 24.656 12.853 1.00 6.14 161 GLY B O 1
ATOM 3157 N N . VAL B 1 183 ? 19.169 26.073 11.128 1.00 6.14 162 VAL B N 1
ATOM 3158 C CA . VAL B 1 183 ? 17.733 26.024 10.855 1.00 6.12 162 VAL B CA 1
ATOM 3159 C C . VAL B 1 183 ? 17.330 24.595 10.534 1.00 6.08 162 VAL B C 1
ATOM 3160 O O . VAL B 1 183 ? 16.339 24.077 11.083 1.00 6.07 162 VAL B O 1
ATOM 3164 N N . ALA B 1 184 ? 18.081 23.950 9.644 1.00 6.07 163 ALA B N 1
ATOM 3165 C CA . ALA B 1 184 ? 17.747 22.558 9.307 1.00 6.06 163 ALA B CA 1
ATOM 3166 C C . ALA B 1 184 ? 17.826 21.661 10.548 1.00 6.04 163 ALA B C 1
ATOM 3167 O O . ALA B 1 184 ? 16.932 20.807 10.793 1.00 6.03 163 ALA B O 1
ATOM 3169 N N . LYS B 1 185 ? 18.912 21.809 11.312 1.00 6.07 164 LYS B N 1
ATOM 3170 C CA . LYS B 1 185 ? 19.106 20.918 12.437 1.00 6.14 164 LYS B CA 1
ATOM 3171 C C . LYS B 1 185 ? 18.112 21.139 13.573 1.00 6.10 164 LYS B C 1
ATOM 3172 O O . LYS B 1 185 ? 17.752 20.181 14.245 1.00 6.12 164 LYS B O 1
ATOM 3178 N N . TYR B 1 186 ? 17.658 22.386 13.763 1.00 6.12 165 TYR B N 1
ATOM 3179 C CA . TYR B 1 186 ? 16.540 22.634 14.690 1.00 6.15 165 TYR B CA 1
ATOM 3180 C C . TYR B 1 186 ? 15.319 21.840 14.230 1.00 6.12 165 TYR B C 1
ATOM 3181 O O . TYR B 1 186 ? 14.638 21.230 15.047 1.00 6.16 165 TYR B O 1
ATOM 3190 N N . GLY B 1 187 ? 15.043 21.846 12.923 1.00 6.08 166 GLY B N 1
ATOM 3191 C CA . GLY B 1 187 ? 13.890 21.064 12.432 1.00 6.08 166 GLY B CA 1
ATOM 3192 C C . GLY B 1 187 ? 14.016 19.567 12.735 1.00 6.07 166 GLY B C 1
ATOM 3193 O O . GLY B 1 187 ? 13.026 18.921 13.093 1.00 6.10 166 GLY B O 1
ATOM 3194 N N . VAL B 1 188 ? 15.232 19.021 12.617 1.00 6.05 167 VAL B N 1
ATOM 3195 C CA . VAL B 1 188 ? 15.457 17.590 12.902 1.00 6.07 167 VAL B CA 1
ATOM 3196 C C . VAL B 1 188 ? 15.249 17.304 14.386 1.00 6.11 167 VAL B C 1
ATOM 3197 O O . VAL B 1 188 ? 14.615 16.311 14.732 1.00 6.14 167 VAL B O 1
ATOM 3201 N N . VAL B 1 189 ? 15.748 18.185 15.255 1.00 6.15 168 VAL B N 1
ATOM 3202 C CA . VAL B 1 189 ? 15.519 17.993 16.692 1.00 6.24 168 VAL B CA 1
ATOM 3203 C C . VAL B 1 189 ? 14.021 18.022 17.011 1.00 6.27 168 VAL B C 1
ATOM 3204 O O . VAL B 1 189 ? 13.540 17.157 17.727 1.00 6.33 168 VAL B O 1
ATOM 3208 N N . GLY B 1 190 ? 13.282 18.967 16.427 1.00 6.24 169 GLY B N 1
ATOM 3209 C CA . GLY B 1 190 ? 11.836 19.032 16.685 1.00 6.30 169 GLY B CA 1
ATOM 3210 C C . GLY B 1 190 ? 11.148 17.761 16.215 1.00 6.29 169 GLY B C 1
ATOM 3211 O O . GLY B 1 190 ? 10.250 17.238 16.893 1.00 6.65 169 GLY B O 1
ATOM 3212 N N . LEU B 1 191 ? 11.549 17.291 15.026 1.00 6.21 170 LEU B N 1
ATOM 3213 C CA . LEU B 1 191 ? 11.016 16.033 14.472 1.00 6.22 170 LEU B CA 1
ATOM 3214 C C . LEU B 1 191 ? 11.221 14.864 15.425 1.00 6.26 170 LEU B C 1
ATOM 3215 O O . LEU B 1 191 ? 10.269 14.138 15.749 1.00 6.32 170 LEU B O 1
ATOM 3220 N N . ALA B 1 192 ? 12.457 14.716 15.898 1.00 6.25 171 ALA B N 1
ATOM 3221 C CA . ALA B 1 192 ? 12.785 13.635 16.828 1.00 6.31 171 ALA B CA 1
ATOM 3222 C C . ALA B 1 192 ? 11.997 13.723 18.160 1.00 6.42 171 ALA B C 1
ATOM 3223 O O . ALA B 1 192 ? 11.502 12.714 18.660 1.00 6.49 171 ALA B O 1
ATOM 3225 N N . GLU B 1 193 ? 11.858 14.928 18.704 1.00 6.45 172 GLU B N 1
ATOM 3226 C CA . GLU B 1 193 ? 11.232 15.069 20.001 1.00 6.71 172 GLU B CA 1
ATOM 3227 C C . GLU B 1 193 ? 9.751 14.741 19.906 1.00 6.89 172 GLU B C 1
ATOM 3228 O O . GLU B 1 193 ? 9.201 14.105 20.794 1.00 7.12 172 GLU B O 1
ATOM 3234 N N . THR B 1 194 ? 9.097 15.202 18.834 1.00 7.00 173 THR B N 1
ATOM 3235 C CA . THR B 1 194 ? 7.677 14.861 18.685 1.00 7.30 173 THR B CA 1
ATOM 3236 C C . THR B 1 194 ? 7.483 13.392 18.347 1.00 7.32 173 THR B C 1
ATOM 3237 O O . THR B 1 194 ? 6.621 12.722 18.916 1.00 7.32 173 THR B O 1
ATOM 3241 N N . LEU B 1 195 ? 8.315 12.869 17.472 1.00 7.22 174 LEU B N 1
ATOM 3242 C CA . LEU B 1 195 ? 8.197 11.462 17.101 1.00 7.41 174 LEU B CA 1
ATOM 3243 C C . LEU B 1 195 ? 8.350 10.574 18.340 1.00 7.67 174 LEU B C 1
ATOM 3244 O O . LEU B 1 195 ? 7.610 9.593 18.501 1.00 7.80 174 LEU B O 1
ATOM 3249 N N . ALA B 1 196 ? 9.283 10.928 19.226 1.00 7.88 175 ALA B N 1
ATOM 3250 C CA . ALA B 1 196 ? 9.512 10.125 20.431 1.00 8.40 175 ALA B CA 1
ATOM 3251 C C . ALA B 1 196 ? 8.223 9.919 21.203 1.00 9.08 175 ALA B C 1
ATOM 3252 O O . ALA B 1 196 ? 7.911 8.800 21.630 1.00 9.37 175 ALA B O 1
ATOM 3254 N N . ARG B 1 197 ? 7.478 11.002 21.377 1.00 9.80 176 ARG B N 1
ATOM 3255 C CA . ARG B 1 197 ? 6.214 10.951 22.122 1.00 10.67 176 ARG B CA 1
ATOM 3256 C C . ARG B 1 197 ? 5.169 10.139 21.386 1.00 10.54 176 ARG B C 1
ATOM 3257 O O . ARG B 1 197 ? 4.415 9.371 22.003 1.00 10.93 176 ARG B O 1
ATOM 3265 N N . GLU B 1 198 ? 5.119 10.277 20.067 1.00 10.26 177 GLU B N 1
ATOM 3266 C CA . GLU B 1 198 ? 4.040 9.647 19.320 1.00 10.27 177 GLU B CA 1
ATOM 3267 C C . GLU B 1 198 ? 4.181 8.147 19.219 1.00 10.31 177 GLU B C 1
ATOM 3268 O O . GLU B 1 198 ? 3.171 7.439 19.193 1.00 10.69 177 GLU B O 1
ATOM 3274 N N . VAL B 1 199 ? 5.403 7.646 19.141 1.00 10.27 178 VAL B N 1
ATOM 3275 C CA . VAL B 1 199 ? 5.545 6.220 18.848 1.00 10.43 178 VAL B CA 1
ATOM 3276 C C . VAL B 1 199 ? 6.047 5.399 20.012 1.00 10.85 178 VAL B C 1
ATOM 3277 O O . VAL B 1 199 ? 6.167 4.174 19.904 1.00 10.51 178 VAL B O 1
ATOM 3281 N N . LYS B 1 200 ? 6.283 6.062 21.146 1.00 11.46 179 LYS B N 1
ATOM 3282 C CA . LYS B 1 200 ? 6.556 5.338 22.395 1.00 12.60 179 LYS B CA 1
ATOM 3283 C C . LYS B 1 200 ? 5.489 4.249 22.682 1.00 12.24 179 LYS B C 1
ATOM 3284 O O . LYS B 1 200 ? 5.852 3.140 23.064 1.00 12.11 179 LYS B O 1
ATOM 3290 N N . PRO B 1 201 ? 4.193 4.544 22.473 1.00 12.27 180 PRO B N 1
ATOM 3291 C CA . PRO B 1 201 ? 3.168 3.519 22.742 1.00 12.41 180 PRO B CA 1
ATOM 3292 C C . PRO B 1 201 ? 3.287 2.321 21.812 1.00 12.23 180 PRO B C 1
ATOM 3293 O O . PRO B 1 201 ? 2.758 1.238 22.127 1.00 12.88 180 PRO B O 1
ATOM 3297 N N . ASN B 1 202 ? 3.958 2.492 20.673 1.00 11.59 181 ASN B N 1
ATOM 3298 C CA . ASN B 1 202 ? 4.162 1.396 19.742 1.00 11.35 181 ASN B CA 1
ATOM 3299 C C . ASN B 1 202 ? 5.473 0.657 19.970 1.00 10.78 181 ASN B C 1
ATOM 3300 O O . ASN B 1 202 ? 5.867 -0.197 19.161 1.00 10.92 181 ASN B O 1
ATOM 3305 N N . GLY B 1 203 ? 6.184 1.007 21.035 1.00 10.41 182 GLY B N 1
ATOM 3306 C CA . GLY B 1 203 ? 7.451 0.351 21.317 1.00 10.11 182 GLY B CA 1
ATOM 3307 C C . GLY B 1 203 ? 8.566 0.720 20.347 1.00 9.78 182 GLY B C 1
ATOM 3308 O O . GLY B 1 203 ? 9.524 -0.051 20.164 1.00 10.04 182 GLY B O 1
ATOM 3309 N N . ILE B 1 204 ? 8.446 1.899 19.733 1.00 9.18 183 ILE B N 1
ATOM 3310 C CA . ILE B 1 204 ? 9.538 2.423 18.903 1.00 8.80 183 ILE B CA 1
ATOM 3311 C C . ILE B 1 204 ? 10.250 3.524 19.670 1.00 8.65 183 ILE B C 1
ATOM 3312 O O . ILE B 1 204 ? 9.643 4.542 19.982 1.00 8.86 183 ILE B O 1
ATOM 3317 N N . GLY B 1 205 ? 11.519 3.292 19.992 1.00 8.43 184 GLY B N 1
ATOM 3318 C CA . GLY B 1 205 ? 12.346 4.311 20.661 1.00 8.22 184 GLY B CA 1
ATOM 3319 C C . GLY B 1 205 ? 12.854 5.318 19.656 1.00 7.87 184 GLY B C 1
ATOM 3320 O O . GLY B 1 205 ? 12.912 5.036 18.440 1.00 7.69 184 GLY B O 1
ATOM 3321 N N . VAL B 1 206 ? 13.189 6.514 20.144 1.00 7.76 185 VAL B N 1
ATOM 3322 C CA . VAL B 1 206 ? 13.733 7.549 19.263 1.00 7.58 185 VAL B CA 1
ATOM 3323 C C . VAL B 1 206 ? 14.931 8.219 19.930 1.00 7.58 185 VAL B C 1
ATOM 3324 O O . VAL B 1 206 ? 14.924 8.480 21.148 1.00 7.91 185 VAL B O 1
ATOM 3328 N N . SER B 1 207 ? 15.992 8.453 19.158 1.00 7.44 186 SER B N 1
ATOM 3329 C CA . SER B 1 207 ? 17.142 9.211 19.660 1.00 7.45 186 SER B CA 1
ATOM 3330 C C . SER B 1 207 ? 17.616 10.222 18.621 1.00 7.28 186 SER B C 1
ATOM 3331 O O . SER B 1 207 ? 17.425 10.027 17.409 1.00 7.25 186 SER B O 1
ATOM 3334 N N . VAL B 1 208 ? 18.219 11.295 19.117 1.00 7.15 187 VAL B N 1
ATOM 3335 C CA . VAL B 1 208 ? 18.840 12.296 18.244 1.00 7.05 187 VAL B CA 1
ATOM 3336 C C . VAL B 1 208 ? 20.251 12.594 18.708 1.00 7.24 187 VAL B C 1
ATOM 3337 O O . VAL B 1 208 ? 20.488 13.022 19.849 1.00 7.26 187 VAL B O 1
ATOM 3341 N N . LEU B 1 209 ? 21.194 12.345 17.818 1.00 7.33 188 LEU B N 1
ATOM 3342 C CA . LEU B 1 209 ? 22.637 12.575 18.106 1.00 7.66 188 LEU B CA 1
ATOM 3343 C C . LEU B 1 209 ? 22.977 14.007 17.762 1.00 7.79 188 LEU B C 1
ATOM 3344 O O . LEU B 1 209 ? 22.685 14.465 16.657 1.00 7.70 188 LEU B O 1
ATOM 3349 N N . CYS B 1 210 ? 23.589 14.727 18.709 1.00 8.18 189 CYS B N 1
ATOM 3350 C CA . CYS B 1 210 ? 23.873 16.156 18.527 1.00 8.63 189 CYS B CA 1
ATOM 3351 C C . CYS B 1 210 ? 25.370 16.462 18.710 1.00 9.56 189 CYS B C 1
ATOM 3352 O O . CYS B 1 210 ? 25.763 16.907 19.774 1.00 10.14 189 CYS B O 1
ATOM 3355 N N . PRO B 1 211 ? 26.178 16.216 17.651 1.00 10.55 190 PRO B N 1
ATOM 3356 C CA . PRO B 1 211 ? 27.633 16.399 17.707 1.00 11.49 190 PRO B CA 1
ATOM 3357 C C . PRO B 1 211 ? 27.986 17.872 17.879 1.00 12.00 190 PRO B C 1
ATOM 3358 O O . PRO B 1 211 ? 27.290 18.770 17.395 1.00 11.33 190 PRO B O 1
ATOM 3362 N N . MET B 1 212 ? 29.093 18.096 18.584 1.00 13.13 191 MET B N 1
ATOM 3363 C CA . MET B 1 212 ? 29.570 19.423 18.923 1.00 14.06 191 MET B CA 1
ATOM 3364 C C . MET B 1 212 ? 30.209 20.095 17.723 1.00 13.56 191 MET B C 1
ATOM 3365 O O . MET B 1 212 ? 30.728 19.424 16.843 1.00 13.12 191 MET B O 1
ATOM 3370 N N . VAL B 1 213 ? 30.151 21.424 17.714 1.00 13.81 192 VAL B N 1
ATOM 3371 C CA . VAL B 1 213 ? 30.847 22.235 16.716 1.00 14.44 192 VAL B CA 1
ATOM 3372 C C . VAL B 1 213 ? 31.794 23.171 17.449 1.00 15.60 192 VAL B C 1
ATOM 3373 O O . VAL B 1 213 ? 31.617 23.438 18.663 1.00 16.51 192 VAL B O 1
ATOM 3377 N N . VAL B 1 214 ? 32.800 23.654 16.737 1.00 16.30 193 VAL B N 1
ATOM 3378 C CA . VAL B 1 214 ? 33.791 24.547 17.337 1.00 17.96 193 VAL B CA 1
ATOM 3379 C C . VAL B 1 214 ? 34.253 25.573 16.305 1.00 19.00 193 VAL B C 1
ATOM 3380 O O . VAL B 1 214 ? 34.457 25.249 15.133 1.00 17.92 193 VAL B O 1
ATOM 3384 N N . GLU B 1 215 ? 34.436 26.811 16.752 1.00 22.87 194 GLU B N 1
ATOM 3385 C CA . GLU B 1 215 ? 35.062 27.817 15.936 1.00 25.35 194 GLU B CA 1
ATOM 3386 C C . GLU B 1 215 ? 36.559 27.645 16.143 1.00 26.80 194 GLU B C 1
ATOM 3387 O O . GLU B 1 215 ? 37.058 27.867 17.249 1.00 27.60 194 GLU B O 1
ATOM 3393 N N . THR B 1 216 ? 37.277 27.218 15.106 1.00 27.88 195 THR B N 1
ATOM 3394 C CA . THR B 1 216 ? 38.726 27.079 15.224 1.00 29.54 195 THR B CA 1
ATOM 3395 C C . THR B 1 216 ? 39.339 28.465 15.250 1.00 29.24 195 THR B C 1
ATOM 3396 O O . THR B 1 216 ? 39.376 29.157 14.229 1.00 28.49 195 THR B O 1
ATOM 3400 N N . LYS B 1 217 ? 39.827 28.867 16.414 1.00 29.00 196 LYS B N 1
ATOM 3401 C CA . LYS B 1 217 ? 40.455 30.177 16.536 1.00 30.00 196 LYS B CA 1
ATOM 3402 C C . LYS B 1 217 ? 41.831 30.149 15.855 1.00 29.74 196 LYS B C 1
ATOM 3403 O O . LYS B 1 217 ? 42.458 29.084 15.747 1.00 28.70 196 LYS B O 1
ATOM 3409 N N . LEU B 1 218 ? 42.272 31.296 15.340 1.00 29.05 197 LEU B N 1
ATOM 3410 C CA . LEU B 1 218 ? 43.538 31.345 14.613 1.00 30.20 197 LEU B CA 1
ATOM 3411 C C . LEU B 1 218 ? 44.694 31.139 15.592 1.00 31.23 197 LEU B C 1
ATOM 3412 O O . LEU B 1 218 ? 44.840 31.895 16.558 1.00 31.22 197 LEU B O 1
ATOM 3417 N N . VAL B 1 219 ? 45.494 30.099 15.360 1.00 30.20 198 VAL B N 1
ATOM 3418 C CA . VAL B 1 219 ? 46.634 29.840 16.238 1.00 31.15 198 VAL B CA 1
ATOM 3419 C C . VAL B 1 219 ? 47.780 30.787 15.894 1.00 31.90 198 VAL B C 1
ATOM 3420 O O . VAL B 1 219 ? 47.843 31.326 14.786 1.00 30.40 198 VAL B O 1
ATOM 3424 N N . SER B 1 220 ? 48.668 31.011 16.858 1.00 32.02 199 SER B N 1
ATOM 3425 C CA . SER B 1 220 ? 49.821 31.883 16.643 1.00 33.47 199 SER B CA 1
ATOM 3426 C C . SER B 1 220 ? 50.677 31.468 15.429 1.00 33.94 199 SER B C 1
ATOM 3427 O O . SER B 1 220 ? 51.132 32.324 14.660 1.00 34.22 199 SER B O 1
ATOM 3430 N N . ASN B 1 221 ? 50.877 30.161 15.260 1.00 34.10 200 ASN B N 1
ATOM 3431 C CA . ASN B 1 221 ? 51.629 29.615 14.125 1.00 35.13 200 ASN B CA 1
ATOM 3432 C C . ASN B 1 221 ? 50.963 29.911 12.771 1.00 34.31 200 ASN B C 1
ATOM 3433 O O . ASN B 1 221 ? 51.648 30.235 11.795 1.00 34.19 200 ASN B O 1
ATOM 3435 N N . SER B 1 222 ? 49.633 29.792 12.726 1.00 34.07 201 SER B N 1
ATOM 3436 C CA . SER B 1 222 ? 48.847 30.094 11.514 1.00 33.32 201 SER B CA 1
ATOM 3437 C C . SER B 1 222 ? 48.821 31.597 11.246 1.00 33.70 201 SER B C 1
ATOM 3438 O O . SER B 1 222 ? 48.894 32.028 10.087 1.00 33.02 201 SER B O 1
ATOM 3441 N N . GLU B 1 223 ? 48.721 32.384 12.322 1.00 34.27 202 GLU B N 1
ATOM 3442 C CA . GLU B 1 223 ? 48.758 33.845 12.223 1.00 35.46 202 GLU B CA 1
ATOM 3443 C C . GLU B 1 223 ? 50.103 34.331 11.667 1.00 35.57 202 GLU B C 1
ATOM 3444 O O . GLU B 1 223 ? 50.142 35.279 10.881 1.00 36.57 202 GLU B O 1
ATOM 3450 N N . ARG B 1 224 ? 51.192 33.675 12.073 1.00 35.17 203 ARG B N 1
ATOM 3451 C CA . ARG B 1 224 ? 52.522 33.985 11.555 1.00 35.49 203 ARG B CA 1
ATOM 3452 C C . ARG B 1 224 ? 52.614 33.664 10.058 1.00 34.73 203 ARG B C 1
ATOM 3453 O O . ARG B 1 224 ? 53.178 34.446 9.277 1.00 35.35 203 ARG B O 1
ATOM 3455 N N . ILE B 1 225 ? 52.037 32.527 9.660 1.00 33.44 204 ILE B N 1
ATOM 3456 C CA . ILE B 1 225 ? 52.073 32.070 8.262 1.00 32.73 204 ILE B CA 1
ATOM 3457 C C . ILE B 1 225 ? 51.122 32.871 7.371 1.00 31.84 204 ILE B C 1
ATOM 3458 O O . ILE B 1 225 ? 51.542 33.467 6.371 1.00 30.16 204 ILE B O 1
ATOM 3460 N N . ALA B 1 239 ? 36.461 38.656 7.971 1.00 37.87 218 ALA B N 1
ATOM 3461 C CA . ALA B 1 239 ? 35.429 39.347 7.207 1.00 39.63 218 ALA B CA 1
ATOM 3462 C C . ALA B 1 239 ? 34.169 38.492 6.967 1.00 38.53 218 ALA B C 1
ATOM 3463 O O . ALA B 1 239 ? 33.106 39.039 6.674 1.00 41.44 218 ALA B O 1
ATOM 3465 N N . PHE B 1 240 ? 34.282 37.167 7.095 1.00 35.02 219 PHE B N 1
ATOM 3466 C CA . PHE B 1 240 ? 33.108 36.284 6.961 1.00 33.09 219 PHE B CA 1
ATOM 3467 C C . PHE B 1 240 ? 32.462 35.933 8.307 1.00 30.67 219 PHE B C 1
ATOM 3468 O O . PHE B 1 240 ? 31.498 35.180 8.350 1.00 29.55 219 PHE B O 1
ATOM 3476 N N . GLY B 1 241 ? 32.978 36.491 9.401 1.00 25.22 220 GLY B N 1
ATOM 3477 C CA . GLY B 1 241 ? 32.502 36.144 10.759 1.00 22.71 220 GLY B CA 1
ATOM 3478 C C . GLY B 1 241 ? 32.996 34.772 11.211 1.00 20.87 220 GLY B C 1
ATOM 3479 O O . GLY B 1 241 ? 33.796 34.140 10.515 1.00 20.94 220 GLY B O 1
ATOM 3480 N N . PRO B 1 242 ? 32.510 34.277 12.369 1.00 19.00 221 PRO B N 1
ATOM 3481 C CA . PRO B 1 242 ? 32.923 32.938 12.827 1.00 17.41 221 PRO B CA 1
ATOM 3482 C C . PRO B 1 242 ? 32.474 31.817 11.861 1.00 15.57 221 PRO B C 1
ATOM 3483 O O . PRO B 1 242 ? 31.372 31.885 11.321 1.00 14.46 221 PRO B O 1
ATOM 3487 N N . LEU B 1 243 ? 33.325 30.820 11.642 1.00 14.41 222 LEU B N 1
ATOM 3488 C CA . LEU B 1 243 ? 32.993 29.737 10.713 1.00 13.57 222 LEU B CA 1
ATOM 3489 C C . LEU B 1 243 ? 33.222 28.398 11.403 1.00 13.12 222 LEU B C 1
ATOM 3490 O O . LEU B 1 243 ? 34.243 27.722 11.158 1.00 13.92 222 LEU B O 1
ATOM 3495 N N . PRO B 1 244 ? 32.268 27.997 12.260 1.00 12.45 223 PRO B N 1
ATOM 3496 C CA . PRO B 1 244 ? 32.462 26.769 13.050 1.00 12.64 223 PRO B CA 1
ATOM 3497 C C . PRO B 1 244 ? 32.579 25.532 12.178 1.00 12.91 223 PRO B C 1
ATOM 3498 O O . PRO B 1 244 ? 32.048 25.478 11.051 1.00 13.04 223 PRO B O 1
ATOM 3502 N N . THR B 1 245 ? 33.278 24.540 12.708 1.00 13.48 224 THR B N 1
ATOM 3503 C CA . THR B 1 245 ? 33.432 23.268 12.034 1.00 14.04 224 THR B CA 1
ATOM 3504 C C . THR B 1 245 ? 33.080 22.166 13.025 1.00 13.93 224 THR B C 1
ATOM 3505 O O . THR B 1 245 ? 32.843 22.448 14.201 1.00 13.71 224 THR B O 1
ATOM 3509 N N . GLN B 1 246 ? 33.072 20.915 12.582 1.00 14.32 225 GLN B N 1
ATOM 3510 C CA . GLN B 1 246 ? 32.793 19.818 13.517 1.00 14.75 225 GLN B CA 1
ATOM 3511 C C . GLN B 1 246 ? 33.922 19.670 14.530 1.00 14.34 225 GLN B C 1
ATOM 3512 O O . GLN B 1 246 ? 35.104 19.830 14.200 1.00 14.22 225 GLN B O 1
ATOM 3518 N N . ASP B 1 247 ? 33.544 19.372 15.771 1.00 14.15 226 ASP B N 1
ATOM 3519 C CA . ASP B 1 247 ? 34.516 19.128 16.833 1.00 14.49 226 ASP B CA 1
ATOM 3520 C C . ASP B 1 247 ? 35.053 17.723 16.651 1.00 14.43 226 ASP B C 1
ATOM 3521 O O . ASP B 1 247 ? 34.283 16.760 16.537 1.00 14.15 226 ASP B O 1
ATOM 3526 N N . GLU B 1 248 ? 36.381 17.602 16.626 1.00 14.69 227 GLU B N 1
ATOM 3527 C CA . GLU B 1 248 ? 37.013 16.301 16.386 1.00 15.37 227 GLU B CA 1
ATOM 3528 C C . GLU B 1 248 ? 37.787 15.804 17.591 1.00 14.76 227 GLU B C 1
ATOM 3529 O O . GLU B 1 248 ? 38.630 14.903 17.467 1.00 15.46 227 GLU B O 1
ATOM 3535 N N . SER B 1 249 ? 37.488 16.351 18.765 1.00 14.17 228 SER B N 1
ATOM 3536 C CA . SER B 1 249 ? 38.275 15.997 19.954 1.00 14.14 228 SER B CA 1
ATOM 3537 C C . SER B 1 249 ? 37.879 14.644 20.521 1.00 14.17 228 SER B C 1
ATOM 3538 O O . SER B 1 249 ? 38.616 14.089 21.341 1.00 15.21 228 SER B O 1
ATOM 3541 N N . VAL B 1 250 ? 36.733 14.110 20.096 1.00 13.14 229 VAL B N 1
ATOM 3542 C CA . VAL B 1 250 ? 36.290 12.796 20.556 1.00 12.99 229 VAL B CA 1
ATOM 3543 C C . VAL B 1 250 ? 36.179 11.925 19.325 1.00 12.62 229 VAL B C 1
ATOM 3544 O O . VAL B 1 250 ? 35.549 12.330 18.340 1.00 12.98 229 VAL B O 1
ATOM 3548 N N . SER B 1 251 ? 36.780 10.738 19.363 1.00 12.94 230 SER B N 1
ATOM 3549 C CA . SER B 1 251 ? 36.819 9.931 18.153 1.00 12.97 230 SER B CA 1
ATOM 3550 C C . SER B 1 251 ? 35.424 9.439 17.725 1.00 12.65 230 SER B C 1
ATOM 3551 O O . SER B 1 251 ? 34.521 9.263 18.550 1.00 11.94 230 SER B O 1
ATOM 3554 N N . ALA B 1 252 ? 35.284 9.232 16.422 1.00 12.24 231 ALA B N 1
ATOM 3555 C CA . ALA B 1 252 ? 34.039 8.711 15.862 1.00 12.35 231 ALA B CA 1
ATOM 3556 C C . ALA B 1 252 ? 33.699 7.346 16.450 1.00 12.32 231 ALA B C 1
ATOM 3557 O O . ALA B 1 252 ? 32.511 7.036 16.636 1.00 11.70 231 ALA B O 1
ATOM 3559 N N . ASP B 1 253 ? 34.712 6.546 16.767 1.00 13.19 232 ASP B N 1
ATOM 3560 C CA . ASP B 1 253 ? 34.468 5.239 17.384 1.00 14.12 232 ASP B CA 1
ATOM 3561 C C . ASP B 1 253 ? 33.894 5.348 18.791 1.00 13.12 232 ASP B C 1
ATOM 3562 O O . ASP B 1 253 ? 33.018 4.572 19.161 1.00 12.62 232 ASP B O 1
ATOM 3567 N N . ASP B 1 254 ? 34.391 6.301 19.575 1.00 12.40 233 ASP B N 1
ATOM 3568 C CA . ASP B 1 254 ? 33.834 6.543 20.900 1.00 11.85 233 ASP B CA 1
ATOM 3569 C C . ASP B 1 254 ? 32.393 7.043 20.798 1.00 10.80 233 ASP B C 1
ATOM 3570 O O . ASP B 1 254 ? 31.516 6.594 21.542 1.00 10.07 233 ASP B O 1
ATOM 3575 N N . VAL B 1 255 ? 32.139 7.984 19.887 1.00 9.97 234 VAL B N 1
ATOM 3576 C CA . VAL B 1 255 ? 30.779 8.520 19.720 1.00 9.53 234 VAL B CA 1
ATOM 3577 C C . VAL B 1 255 ? 29.829 7.426 19.243 1.00 9.34 234 VAL B C 1
ATOM 3578 O O . VAL B 1 255 ? 28.655 7.386 19.653 1.00 9.31 234 VAL B O 1
ATOM 3582 N N . ALA B 1 256 ? 30.324 6.533 18.377 1.00 9.31 235 ALA B N 1
ATOM 3583 C CA . ALA B 1 256 ? 29.485 5.410 17.914 1.00 9.31 235 ALA B CA 1
ATOM 3584 C C . ALA B 1 256 ? 29.129 4.470 19.070 1.00 9.35 235 ALA B C 1
ATOM 3585 O O . ALA B 1 256 ? 28.001 3.980 19.117 1.00 9.16 235 ALA B O 1
ATOM 3587 N N . ARG B 1 257 ? 30.075 4.243 20.000 1.00 9.42 236 ARG B N 1
ATOM 3588 C CA A ARG B 1 257 ? 29.766 3.433 21.181 0.50 9.57 236 ARG B CA 1
ATOM 3589 C CA B ARG B 1 257 ? 29.811 3.458 21.216 0.50 9.64 236 ARG B CA 1
ATOM 3590 C C . ARG B 1 257 ? 28.699 4.113 22.048 1.00 9.37 236 ARG B C 1
ATOM 3591 O O . ARG B 1 257 ? 27.751 3.454 22.484 1.00 9.43 236 ARG B O 1
ATOM 3606 N N . LEU B 1 258 ? 28.821 5.427 22.259 1.00 8.99 237 LEU B N 1
ATOM 3607 C CA . LEU B 1 258 ? 27.809 6.166 23.024 1.00 8.72 237 LEU B CA 1
ATOM 3608 C C . LEU B 1 258 ? 26.447 6.097 22.332 1.00 8.57 237 LEU B C 1
ATOM 3609 O O . LEU B 1 258 ? 25.424 5.943 22.962 1.00 8.62 237 LEU B O 1
ATOM 3614 N N . THR B 1 259 ? 26.457 6.214 21.010 1.00 8.43 238 THR B N 1
ATOM 3615 C CA . THR B 1 259 ? 25.230 6.199 20.238 1.00 8.37 238 THR B CA 1
ATOM 3616 C C . THR B 1 259 ? 24.504 4.857 20.358 1.00 8.55 238 THR B C 1
ATOM 3617 O O . THR B 1 259 ? 23.295 4.813 20.591 1.00 8.42 238 THR B O 1
ATOM 3621 N N . ALA B 1 260 ? 25.247 3.764 20.196 1.00 8.78 239 ALA B N 1
ATOM 3622 C CA . ALA B 1 260 ? 24.627 2.447 20.332 1.00 9.22 239 ALA B CA 1
ATOM 3623 C C . ALA B 1 260 ? 24.120 2.226 21.764 1.00 9.56 239 ALA B C 1
ATOM 3624 O O . ALA B 1 260 ? 23.011 1.714 21.957 1.00 9.66 239 ALA B O 1
ATOM 3626 N N . ASP B 1 261 ? 24.901 2.659 22.756 1.00 9.81 240 ASP B N 1
ATOM 3627 C CA . ASP B 1 261 ? 24.474 2.575 24.171 1.00 10.52 240 ASP B CA 1
ATOM 3628 C C . ASP B 1 261 ? 23.194 3.387 24.409 1.00 10.30 240 ASP B C 1
ATOM 3629 O O . ASP B 1 261 ? 22.269 2.923 25.079 1.00 10.53 240 ASP B O 1
ATOM 3634 N N . ALA B 1 262 ? 23.125 4.592 23.827 1.00 9.85 241 ALA B N 1
ATOM 3635 C CA . ALA B 1 262 ? 21.946 5.436 24.036 1.00 9.68 241 ALA B CA 1
ATOM 3636 C C . ALA B 1 262 ? 20.707 4.820 23.427 1.00 9.81 241 ALA B C 1
ATOM 3637 O O . ALA B 1 262 ? 19.616 4.896 23.977 1.00 9.75 241 ALA B O 1
ATOM 3639 N N . ILE B 1 263 ? 20.866 4.184 22.279 1.00 9.93 242 ILE B N 1
ATOM 3640 C CA . ILE B 1 263 ? 19.733 3.522 21.650 1.00 10.48 242 ILE B CA 1
ATOM 3641 C C . ILE B 1 263 ? 19.194 2.376 22.531 1.00 11.17 242 ILE B C 1
ATOM 3642 O O . ILE B 1 263 ? 17.987 2.264 22.756 1.00 11.42 242 ILE B O 1
ATOM 3647 N N . LEU B 1 264 ? 20.103 1.565 23.053 1.00 12.09 243 LEU B N 1
ATOM 3648 C CA . LEU B 1 264 ? 19.731 0.468 23.950 1.00 13.08 243 LEU B CA 1
ATOM 3649 C C . LEU B 1 264 ? 19.112 0.969 25.249 1.00 13.46 243 LEU B C 1
ATOM 3650 O O . LEU B 1 264 ? 18.217 0.318 25.810 1.00 14.58 243 LEU B O 1
ATOM 3655 N N . ALA B 1 265 ? 19.540 2.145 25.715 1.00 12.91 244 ALA B N 1
ATOM 3656 C CA . ALA B 1 265 ? 18.966 2.721 26.937 1.00 13.07 244 ALA B CA 1
ATOM 3657 C C . ALA B 1 265 ? 17.694 3.522 26.635 1.00 12.75 244 ALA B C 1
ATOM 3658 O O . ALA B 1 265 ? 17.030 4.007 27.547 1.00 13.57 244 ALA B O 1
ATOM 3660 N N . ASN B 1 266 ? 17.359 3.629 25.350 1.00 12.33 245 ASN B N 1
ATOM 3661 C CA . ASN B 1 266 ? 16.266 4.470 24.871 1.00 11.94 245 ASN B CA 1
ATOM 3662 C C . ASN B 1 266 ? 16.334 5.916 25.372 1.00 11.25 245 ASN B C 1
ATOM 3663 O O . ASN B 1 266 ? 15.319 6.504 25.812 1.00 11.65 245 ASN B O 1
ATOM 3668 N N . ARG B 1 267 ? 17.527 6.484 25.329 1.00 10.56 246 ARG B N 1
ATOM 3669 C CA . ARG B 1 267 ? 17.676 7.907 25.637 1.00 9.83 246 ARG B CA 1
ATOM 3670 C C . ARG B 1 267 ? 17.384 8.747 24.396 1.00 9.27 246 ARG B C 1
ATOM 3671 O O . ARG B 1 267 ? 17.912 8.487 23.288 1.00 9.04 246 ARG B O 1
ATOM 3679 N N . LEU B 1 268 ? 16.588 9.796 24.586 1.00 8.78 247 LEU B N 1
ATOM 3680 C CA . LEU B 1 268 ? 16.235 10.642 23.457 1.00 8.19 247 LEU B CA 1
ATOM 3681 C C . LEU B 1 268 ? 17.405 11.470 22.911 1.00 7.78 247 LEU B C 1
ATOM 3682 O O . LEU B 1 268 ? 17.517 11.678 21.684 1.00 7.60 247 LEU B O 1
ATOM 3687 N N . TYR B 1 269 ? 18.259 11.983 23.791 1.00 7.58 248 TYR B N 1
ATOM 3688 C CA . TYR B 1 269 ? 19.374 12.824 23.350 1.00 7.36 248 TYR B CA 1
ATOM 3689 C C . TYR B 1 269 ? 20.699 12.110 23.485 1.00 7.49 248 TYR B C 1
ATOM 3690 O O . TYR B 1 269 ? 20.900 11.343 24.437 1.00 7.74 248 TYR B O 1
ATOM 3699 N N . ILE B 1 270 ? 21.586 12.325 22.512 1.00 7.37 249 ILE B N 1
ATOM 3700 C CA . ILE B 1 270 ? 22.949 11.799 22.575 1.00 7.64 249 ILE B CA 1
ATOM 3701 C C . ILE B 1 270 ? 23.894 12.994 22.440 1.00 7.69 249 ILE B C 1
ATOM 3702 O O . ILE B 1 270 ? 23.941 13.667 21.400 1.00 7.45 249 ILE B O 1
ATOM 3707 N N . LEU B 1 271 ? 24.615 13.290 23.524 1.00 8.02 250 LEU B N 1
ATOM 3708 C CA . LEU B 1 271 ? 25.325 14.551 23.642 1.00 8.48 250 LEU B CA 1
ATOM 3709 C C . LEU B 1 271 ? 26.766 14.248 23.991 1.00 8.63 250 LEU B C 1
ATOM 3710 O O . LEU B 1 271 ? 27.129 14.230 25.149 1.00 8.55 250 LEU B O 1
ATOM 3715 N N . PRO B 1 272 ? 27.600 13.989 22.985 1.00 8.70 251 PRO B N 1
ATOM 3716 C CA . PRO B 1 272 ? 28.937 13.467 23.304 1.00 8.99 251 PRO B CA 1
ATOM 3717 C C . PRO B 1 272 ? 29.918 14.413 24.004 1.00 9.46 251 PRO B C 1
ATOM 3718 O O . PRO B 1 272 ? 30.876 13.949 24.620 1.00 9.59 251 PRO B O 1
ATOM 3722 N N . HIS B 1 273 ? 29.689 15.714 23.897 1.00 9.72 252 HIS B N 1
ATOM 3723 C CA . HIS B 1 273 ? 30.657 16.683 24.426 1.00 10.36 252 HIS B CA 1
ATOM 3724 C C . HIS B 1 273 ? 30.087 17.436 25.572 1.00 9.94 252 HIS B C 1
ATOM 3725 O O . HIS B 1 273 ? 29.057 18.114 25.453 1.00 9.56 252 HIS B O 1
ATOM 3732 N N . ALA B 1 274 ? 30.760 17.323 26.711 1.00 9.75 253 ALA B N 1
ATOM 3733 C CA . ALA B 1 274 ? 30.315 17.995 27.943 1.00 9.67 253 ALA B CA 1
ATOM 3734 C C . ALA B 1 274 ? 30.181 19.515 27.784 1.00 9.51 253 ALA B C 1
ATOM 3735 O O . ALA B 1 274 ? 29.359 20.123 28.467 1.00 9.56 253 ALA B O 1
ATOM 3737 N N . ALA B 1 275 ? 30.978 20.128 26.898 1.00 9.35 254 ALA B N 1
ATOM 3738 C CA . ALA B 1 275 ? 30.899 21.586 26.701 1.00 9.17 254 ALA B CA 1
ATOM 3739 C C . ALA B 1 275 ? 29.527 22.083 26.251 1.00 8.85 254 ALA B C 1
ATOM 3740 O O . ALA B 1 275 ? 29.216 23.269 26.411 1.00 9.03 254 ALA B O 1
ATOM 3742 N N . ALA B 1 276 ? 28.691 21.184 25.737 1.00 8.35 255 ALA B N 1
ATOM 3743 C CA . ALA B 1 276 ? 27.394 21.608 25.235 1.00 7.99 255 ALA B CA 1
ATOM 3744 C C . ALA B 1 276 ? 26.455 22.050 26.335 1.00 7.96 255 ALA B C 1
ATOM 3745 O O . ALA B 1 276 ? 25.564 22.875 26.096 1.00 7.61 255 ALA B O 1
ATOM 3747 N N . ARG B 1 277 ? 26.632 21.481 27.522 1.00 8.08 256 ARG B N 1
ATOM 3748 C CA . ARG B 1 277 ? 25.660 21.597 28.604 1.00 8.19 256 ARG B CA 1
ATOM 3749 C C . ARG B 1 277 ? 25.363 23.058 28.977 1.00 8.21 256 ARG B C 1
ATOM 3750 O O . ARG B 1 277 ? 24.214 23.447 29.118 1.00 7.98 256 ARG B O 1
ATOM 3758 N N . GLU B 1 278 ? 26.413 23.845 29.141 1.00 8.42 257 GLU B N 1
ATOM 3759 C CA . GLU B 1 278 ? 26.202 25.202 29.587 1.00 8.87 257 GLU B CA 1
ATOM 3760 C C . GLU B 1 278 ? 25.516 26.074 28.527 1.00 8.54 257 GLU B C 1
ATOM 3761 O O . GLU B 1 278 ? 24.713 26.937 28.868 1.00 8.45 257 GLU B O 1
ATOM 3767 N N . SER B 1 279 ? 25.813 25.856 27.251 1.00 8.36 258 SER B N 1
ATOM 3768 C CA . SER B 1 279 ? 25.137 26.619 26.202 1.00 8.29 258 SER B CA 1
ATOM 3769 C C . SER B 1 279 ? 23.653 26.331 26.157 1.00 7.93 258 SER B C 1
ATOM 3770 O O . SER B 1 279 ? 22.848 27.227 25.955 1.00 7.77 258 SER B O 1
ATOM 3773 N N . ILE B 1 280 ? 23.301 25.066 26.367 1.00 7.69 259 ILE B N 1
ATOM 3774 C CA . ILE B 1 280 ? 21.889 24.672 26.390 1.00 7.42 259 ILE B CA 1
ATOM 3775 C C . ILE B 1 280 ? 21.207 25.327 27.572 1.00 7.71 259 ILE B C 1
ATOM 3776 O O . ILE B 1 280 ? 20.129 25.899 27.442 1.00 7.46 259 ILE B O 1
ATOM 3781 N N . ARG B 1 281 ? 21.858 25.280 28.730 1.00 8.22 260 ARG B N 1
ATOM 3782 C CA . ARG B 1 281 ? 21.312 25.959 29.914 1.00 8.82 260 ARG B CA 1
ATOM 3783 C C . ARG B 1 281 ? 21.075 27.450 29.694 1.00 8.71 260 ARG B C 1
ATOM 3784 O O . ARG B 1 281 ? 19.998 27.973 30.036 1.00 8.87 260 ARG B O 1
ATOM 3792 N N . ARG B 1 282 ? 22.056 28.113 29.091 1.00 8.61 261 ARG B N 1
ATOM 3793 C CA . ARG B 1 282 ? 21.959 29.552 28.827 1.00 8.53 261 ARG B CA 1
ATOM 3794 C C . ARG B 1 282 ? 20.772 29.868 27.905 1.00 8.24 261 ARG B C 1
ATOM 3795 O O . ARG B 1 282 ? 20.069 30.859 28.111 1.00 8.50 261 ARG B O 1
ATOM 3797 N N . ARG B 1 283 ? 20.539 29.032 26.894 1.00 7.86 262 ARG B N 1
ATOM 3798 C CA . ARG B 1 283 ? 19.418 29.286 25.976 1.00 7.57 262 ARG B CA 1
ATOM 3799 C C . ARG B 1 283 ? 18.097 29.173 26.742 1.00 7.81 262 ARG B C 1
ATOM 3800 O O . ARG B 1 283 ? 17.209 30.025 26.647 1.00 7.58 262 ARG B O 1
ATOM 3808 N N . PHE B 1 284 ? 17.962 28.106 27.516 1.00 8.22 263 PHE B N 1
ATOM 3809 C CA . PHE B 1 284 ? 16.701 27.936 28.212 1.00 8.81 263 PHE B CA 1
ATOM 3810 C C . PHE B 1 284 ? 16.493 28.983 29.300 1.00 9.26 263 PHE B C 1
ATOM 3811 O O . PHE B 1 284 ? 15.350 29.365 29.535 1.00 8.94 263 PHE B O 1
ATOM 3819 N N . GLU B 1 285 ? 17.572 29.504 29.892 1.00 9.98 264 GLU B N 1
ATOM 3820 C CA . GLU B 1 285 ? 17.444 30.557 30.903 1.00 11.28 264 GLU B CA 1
ATOM 3821 C C . GLU B 1 285 ? 16.976 31.862 30.238 1.00 10.68 264 GLU B C 1
ATOM 3822 O O . GLU B 1 285 ? 16.129 32.571 30.794 1.00 10.79 264 GLU B O 1
ATOM 3828 N N . ARG B 1 286 ? 17.485 32.159 29.032 1.00 10.08 265 ARG B N 1
ATOM 3829 C CA A ARG B 1 286 ? 17.082 33.364 28.287 0.50 9.98 265 ARG B CA 1
ATOM 3830 C CA B ARG B 1 286 ? 17.065 33.379 28.350 0.50 9.98 265 ARG B CA 1
ATOM 3831 C C . ARG B 1 286 ? 15.587 33.267 27.986 1.00 9.66 265 ARG B C 1
ATOM 3832 O O . ARG B 1 286 ? 14.851 34.247 28.113 1.00 9.74 265 ARG B O 1
ATOM 3847 N N . ILE B 1 287 ? 15.139 32.055 27.574 1.00 8.96 266 ILE B N 1
ATOM 3848 C CA . ILE B 1 287 ? 13.703 31.900 27.287 1.00 8.28 266 ILE B CA 1
ATOM 3849 C C . ILE B 1 287 ? 12.906 32.109 28.591 1.00 8.51 266 ILE B C 1
ATOM 3850 O O . ILE B 1 287 ? 11.962 32.916 28.650 1.00 8.24 266 ILE B O 1
ATOM 3855 N N . ASP B 1 288 ? 13.332 31.431 29.652 1.00 8.78 267 ASP B N 1
ATOM 3856 C CA . ASP B 1 288 ? 12.589 31.456 30.890 1.00 9.23 267 ASP B CA 1
ATOM 3857 C C . ASP B 1 288 ? 12.455 32.856 31.481 1.00 9.49 267 ASP B C 1
ATOM 3858 O O . ASP B 1 288 ? 11.376 33.229 31.988 1.00 9.66 267 ASP B O 1
ATOM 3863 N N . ARG B 1 289 ? 13.545 33.622 31.450 1.00 9.61 268 ARG B N 1
ATOM 3864 C CA . ARG B 1 289 ? 13.548 34.967 32.071 1.00 9.73 268 ARG B CA 1
ATOM 3865 C C . ARG B 1 289 ? 12.628 35.918 31.328 1.00 9.63 268 ARG B C 1
ATOM 3866 O O . ARG B 1 289 ? 12.205 36.938 31.880 1.00 9.81 268 ARG B O 1
ATOM 3868 N N . THR B 1 290 ? 12.371 35.619 30.055 1.00 9.21 269 THR B N 1
ATOM 3869 C CA . THR B 1 290 ? 11.450 36.442 29.252 1.00 9.15 269 THR B CA 1
ATOM 3870 C C . THR B 1 290 ? 10.090 36.586 29.913 1.00 9.33 269 THR B C 1
ATOM 3871 O O . THR B 1 290 ? 9.491 37.656 29.863 1.00 9.14 269 THR B O 1
ATOM 3875 N N . PHE B 1 291 ? 9.620 35.527 30.578 1.00 9.36 270 PHE B N 1
ATOM 3876 C CA . PHE B 1 291 ? 8.310 35.586 31.241 1.00 9.79 270 PHE B CA 1
ATOM 3877 C C . PHE B 1 291 ? 8.274 36.667 32.325 1.00 10.55 270 PHE B C 1
ATOM 3878 O O . PHE B 1 291 ? 7.287 37.411 32.456 1.00 10.76 270 PHE B O 1
ATOM 3886 N N . ASP B 1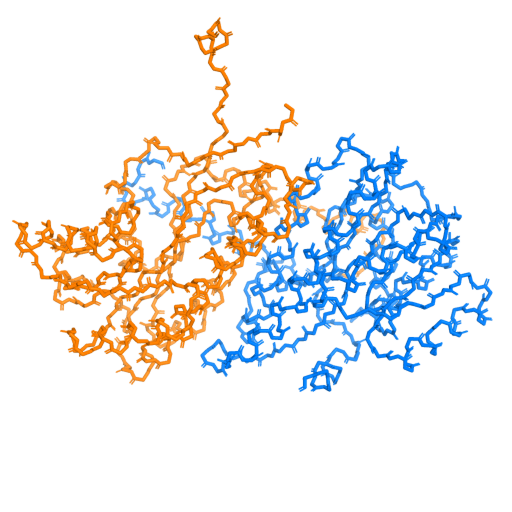 292 ? 9.362 36.762 33.082 1.00 11.19 271 ASP B N 1
ATOM 3887 C CA . ASP B 1 292 ? 9.437 37.737 34.171 1.00 12.44 271 ASP B CA 1
ATOM 3888 C C . ASP B 1 292 ? 9.618 39.131 33.630 1.00 12.46 271 ASP B C 1
ATOM 3889 O O . ASP B 1 292 ? 9.052 40.067 34.187 1.00 12.89 271 ASP B O 1
ATOM 3894 N N . GLU B 1 293 ? 10.369 39.278 32.534 1.00 12.50 272 GLU B N 1
ATOM 3895 C CA . GLU B 1 293 ? 10.528 40.590 31.896 1.00 13.17 272 GLU B CA 1
ATOM 3896 C C . GLU B 1 293 ? 9.192 41.135 31.383 1.00 12.89 272 GLU B C 1
ATOM 3897 O O . GLU B 1 293 ? 8.912 42.345 31.485 1.00 13.00 272 GLU B O 1
ATOM 3903 N N . GLN B 1 294 ? 8.379 40.249 30.801 1.00 11.91 273 GLN B N 1
ATOM 3904 C CA . GLN B 1 294 ? 7.062 40.644 30.318 1.00 11.73 273 GLN B CA 1
ATOM 3905 C C . GLN B 1 294 ? 6.162 41.084 31.464 1.00 12.44 273 GLN B C 1
ATOM 3906 O O . GLN B 1 294 ? 5.475 42.092 31.376 1.00 12.60 273 GLN B O 1
ATOM 3912 N N . ALA B 1 295 ? 6.158 40.299 32.536 1.00 13.37 274 ALA B N 1
ATOM 3913 C CA . ALA B 1 295 ? 5.326 40.584 33.682 1.00 14.09 274 ALA B CA 1
ATOM 3914 C C . ALA B 1 295 ? 5.725 41.933 34.298 1.00 14.75 274 ALA B C 1
ATOM 3915 O O . ALA B 1 295 ? 4.844 42.710 34.704 1.00 15.07 274 ALA B O 1
ATOM 3917 N N . ALA B 1 296 ? 7.032 42.212 34.342 1.00 15.15 275 ALA B N 1
ATOM 3918 C CA . ALA B 1 296 ? 7.530 43.485 34.889 1.00 16.30 275 ALA B CA 1
ATOM 3919 C C . ALA B 1 296 ? 7.014 44.707 34.140 1.00 16.77 275 ALA B C 1
ATOM 3920 O O . ALA B 1 296 ? 6.819 45.767 34.738 1.00 17.27 275 ALA B O 1
ATOM 3922 N N . GLU B 1 297 ? 6.773 44.559 32.838 1.00 17.09 276 GLU B N 1
ATOM 3923 C CA . GLU B 1 297 ? 6.209 45.637 32.023 1.00 18.44 276 GLU B CA 1
ATOM 3924 C C . GLU B 1 297 ? 4.671 45.675 31.990 1.00 17.95 276 GLU B C 1
ATOM 3925 O O . GLU B 1 297 ? 4.080 46.585 31.391 1.00 19.76 276 GLU B O 1
ATOM 3931 N N . GLY B 1 298 ? 4.028 44.706 32.642 1.00 17.04 277 GLY B N 1
ATOM 3932 C CA . GLY B 1 298 ? 2.581 44.746 32.845 1.00 15.82 277 GLY B CA 1
ATOM 3933 C C . GLY B 1 298 ? 1.765 43.681 32.134 1.00 15.03 277 GLY B C 1
ATOM 3934 O O . GLY B 1 298 ? 0.527 43.726 32.161 1.00 15.04 277 GLY B O 1
ATOM 3935 N N . TRP B 1 299 ? 2.445 42.722 31.499 1.00 13.70 278 TRP B N 1
ATOM 3936 C CA . TRP B 1 299 ? 1.748 41.636 30.835 1.00 13.16 278 TRP B CA 1
ATOM 3937 C C . TRP B 1 299 ? 1.076 40.747 31.860 1.00 13.65 278 TRP B C 1
ATOM 3938 O O . TRP B 1 299 ? 1.658 40.482 32.904 1.00 14.85 278 TRP B O 1
ATOM 3949 N N . THR B 1 300 ? -0.169 40.338 31.611 1.00 14.13 279 THR B N 1
ATOM 3950 C CA . THR B 1 300 ? -0.968 39.635 32.638 1.00 15.23 279 THR B CA 1
ATOM 3951 C C . THR B 1 300 ? -1.316 38.188 32.271 1.00 15.19 279 THR B C 1
ATOM 3952 O O . THR B 1 300 ? -2.097 37.554 32.979 1.00 16.36 279 THR B O 1
ATOM 3956 N N . HIS B 1 301 ? -0.749 37.654 31.182 1.00 14.17 280 HIS B N 1
ATOM 3957 C CA . HIS B 1 301 ? -1.139 36.321 30.698 1.00 13.99 280 HIS B CA 1
ATOM 3958 C C . HIS B 1 301 ? -0.017 35.339 30.621 1.00 13.77 280 HIS B C 1
ATOM 3959 O O . HIS B 1 301 ? -0.295 34.137 30.433 1.00 13.46 280 HIS B O 1
#

Sequence (521 aa):
GFLSGFDGRAAVVTGGASGIGLATATEFARRGARLVLLSDVDQPALEQAVNGLRRGQGFDAHGVVCDVRHLDEMVRLADEAFRLLGGVDVVFSNAGIVVAGPLAQMNHDDWRRWVIDIDLWGSSIHAVEAFLPRLLEQGTGGHIAFTASFAGLVPNAGLGTYGVAKYGVVGLAETLAREVKKPNGIGVSVLCPMVVETKLVSNSERIRSVSADDVARLTADAILANRLYILPHAAARESSIRRRFERIDRRTFDEQAAEGWTHGFLSGFDGRAAVVTGGASGIGLATATEFARRGARLLVLSDVDQPALEQAVNGLRGQGFDAHGVVCDVRHLDEMMVRRLADEAFRLLGGVDVVFFSNAGIVVAGPLAQMNHDDWRRWVIDIIDLWGSIHAVEAFLPRLLEQGTGGHIAFTASFAGLVPNAGLGTYGVAKYGVVGLAETLAREVKPNGIGVSVLCPMVVETKLVSNSERIAFGPLPTQDESVSADDVARRLTADAILANRLYILPHAAARESIRRRFERRIDRTFDEQAAEGWTH

Radius of gyration: 23.44 Å; Cα contacts (8 Å, |Δi|>4): 1174; chains: 2; bounding box: 63×69×41 Å

Nearest PDB structures (foldseek):
  3tjr-assembly1_A  TM=1.004E+00  e=1.896E-54  Mycobacterium avium subsp. paratuberculosis
  3tjr-assembly1_B  TM=9.474E-01  e=8.472E-49  Mycobacterium avium subsp. paratuberculosis
  6zzp-assembly1_B-2  TM=9.026E-01  e=1.507E-21  Psychrobacter arcticus
  6zzp-assembly2_D-3  TM=8.991E-01  e=1.250E-21  Psychrobacter arcticus
  6zzo-assembly1_B  TM=8.989E-01  e=4.620E-21  Psychrobacter arcticus

Foldseek 3Di:
DADQFLALAEEEFEVCLWFLNVLLQLVSQVRHHAYEYEYQPVVSQVVSQVVQVVVVGHYHYQYAQLLDLVRLLVVQVVSCVVSVAHAEYEQEDAAADWDAPVPDDVVNLCRHLSRLQSSLVSNCVRVVVRQLVVQPAHEYEYEAALLLQFPDGGRVSSSVRSVNVLVVQVVVQVVCVVSNYFYAYEHEYDEDMCRHVVNVVVSVAHSNNQSVQVSVCSNVSPHYRYPDPVSVVRNVVVVCVVVCVVVVCVVVPDDD/DADQFLALAEEEFEVCLDFLNVLLQLVSQVRHYAYEYEDQDVVSQVVSQVVSVVVVGHYHYDYAQLLDLVRLLVSLVVSCVVSVAHAEYEQEFDFQFFFAPVPQDPVNLVVLLRTLASSLVSNCVRPVVVNVVVQPAHEYEYEAALLLQFPDGRRVSSSVRSVNNLVVQVVVQVVCVVSNYFYAYEHFYKDQDDQDPVNVVVPRPTHIGTDCPDDSNVLSVQVSVCSNVSPHYRYPDPVSVVRNVVVVVVVVCVVVVCVVVPDDD

B-factor: mean 13.39, std 7.61, range [5.67, 47.02]

CATH classification: 3.40.50.720

Organism: Mycolicibacterium paratuberculosis (strain ATCC BAA-968 / K-10) (NCBI:txid262316)

InterPro domains:
  IPR002347 Short-chain dehydrogenase/reductase SDR [PF00106] (12-201)
  IPR002347 Short-chain dehydrogenase/reductase SDR [PR00080] (86-97)
  IPR002347 Short-chain dehydrogenase/reductase SDR [PR00080] (160-179)
  IPR002347 Short-chain dehydrogenase/reductase SDR [PR00081] (12-29)
  IPR002347 Short-chain dehydrogenase/reductase SDR [PR00081] (86-97)
  IPR002347 Short-chain dehydrogenase/reductase SDR [PR00081] (134-150)
  IPR002347 Short-chain dehydrogenase/reductase SDR [PR00081] (160-179)
  IPR002347 Short-chain dehydrogenase/reductase SDR [PR00081] (181-198)
  IPR020904 Short-chain dehydrogenase/reductase, conserved site [PS00061] (147-175)
  IPR036291 NAD(P)-binding domain superfamily [SSF51735] (7-249)
  IPR057326 Ketoreductase domain [SM00822] (11-191)

Secondary structure (DSSP, 8-state):
-----STT-EEEEETTTSHHHHHHHHHHHHTT-EEEEEES-HHHHHHHHHHHHHTT--EEEEE--TT-HHHHHHHHHHHHHHHSS-SEEEE-------B-GGG--HHHHHHHIIIIIHHHHHHHHHHHHHHHHH-S-EEEEEE--GGGTS--TTBHHHHHHHHHHHHHHHHHHHHHGGGTEEEEEE--S---SSHHHHHHHH----HHHHHHHHHHHHHHT-SEE---TTHHHHHHHHHHHHHHHHHHHHHTT---/------TT-EEEEETTTSHHHHHHHHHHHHTT-EEEEEES-HHHHHHHHHHHHHTT--EEEEE--TT-HHHHHHHHHHHHHHHSS-SEEEE-------B-GGG--HHHHHHHHIIIIIHHHHHHHHHHHHHHHH-S-EEEEEE--GGGTS--TTBHHHHHHHHHHHHHHHHHHHHHGGGTEEEEEE---EE--PPPHHHHH-------EE--SS-HHHHHHHHHHHHHHT-SEE---TTHHHHHHHHHHHHHHHHHHHHHTT---